Protein AF-A0AA37WIA2-F1 (afdb_monomer)

Sequence (383 aa):
MFRTVALQTIGFAIYSQKQNFVLNANTVNSHMIKNIFSPLAVIIVVFILIRVVVGGGGTDIVNDTKNEVVIDNANMRLDSKISDTSYAANSAIGNNINTQSESRENQDVSVEKTEYEIGWCFPDEDLGQSDHDFMKQLVADWSEYTGRAYAKSTAVIFEDNYHFENNEFVSPYQELSEEELESRAKGDDKWAKIAFIQLGSFFQIDSMRHVANELLVSGASYHALNFLIRDKLVSAKAAYRKTKDVKLSREHLIDAVAYLFIALEDYNDLALVTYVANVSSDELLSEQLNPQWLLQGFDDEISQRYKELTDNIARKRENNGIDV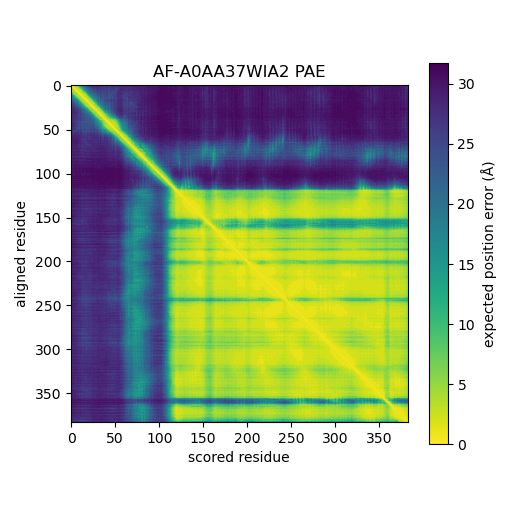ERAPPEVKQLFSRVLASFYRSDRNVIEQLNDFKTISSADLSVSPCTERHIERLVKIENQ

Nearest PDB structures (foldseek):
  6r1j-assembly1_J-2  TM=1.495E-01  e=3.135E+00  Aeromonas hydrophila J-1
  6h2e-assembly1_P-2  TM=1.462E-01  e=4.407E+00  Aeromonas hydrophila subsp. hydrophila AL09-71

Solvent-accessible surface area (backbone atoms only — not comparable to full-atom values): 23464 Å² total; per-residue (Å²): 132,89,78,92,86,87,86,82,90,87,81,84,91,90,79,90,88,88,82,90,85,88,85,90,84,84,89,90,86,86,90,85,89,81,91,79,93,65,90,71,64,66,63,59,58,58,64,64,62,76,75,67,92,82,82,90,80,93,73,83,83,86,82,86,80,86,68,66,76,60,52,65,55,50,56,53,49,53,50,48,66,62,45,59,74,66,48,74,73,60,75,78,80,79,90,87,83,84,89,80,92,74,91,79,77,94,70,88,74,77,76,74,83,68,84,70,81,83,85,57,67,43,58,93,78,62,44,57,71,69,60,36,54,51,49,53,51,53,51,51,53,50,28,59,58,25,43,52,53,36,72,70,51,87,93,49,62,86,54,77,61,88,90,26,55,56,23,80,69,27,51,81,53,72,81,48,52,71,69,56,31,49,60,42,26,73,49,93,40,66,45,37,32,54,36,32,67,72,70,55,57,79,90,44,50,70,59,41,52,51,42,28,52,50,28,45,49,67,42,31,30,43,59,22,38,29,49,52,27,50,54,20,50,50,47,16,52,51,38,30,72,75,68,68,38,63,66,64,17,44,55,26,45,38,51,21,51,22,42,40,55,60,30,38,66,56,46,37,57,61,25,52,49,50,52,51,53,47,40,70,68,35,68,59,33,50,65,82,54,24,58,74,69,70,49,61,90,39,45,67,58,32,35,50,49,32,49,57,50,50,56,49,39,52,51,54,16,62,78,68,73,55,81,67,87,75,63,57,76,66,51,52,47,61,36,24,50,59,51,19,52,38,58,72,77,42,39,71,61,56,52,47,60,59,67,43,83,62,55,90,77,52,72,73,66,86,43,78,50,18,48,55,40,37,55,50,55,55,55,61,74,76,105

pLDDT: mean 73.7, std 27.8, range [24.92, 98.62]

Structure (mmCIF, N/CA/C/O backbone):
data_AF-A0AA37WIA2-F1
#
_entry.id   AF-A0AA37WIA2-F1
#
loop_
_atom_site.group_PDB
_atom_site.id
_atom_site.type_symbol
_atom_site.label_atom_id
_atom_site.label_alt_id
_atom_site.label_comp_id
_atom_site.label_asym_id
_atom_site.label_entity_id
_atom_site.label_seq_id
_atom_site.pdbx_PDB_ins_code
_atom_site.Cartn_x
_atom_site.Cartn_y
_atom_site.Cartn_z
_atom_site.occupancy
_atom_site.B_iso_or_equiv
_atom_site.auth_seq_id
_atom_site.auth_comp_id
_atom_site.auth_asym_id
_atom_site.auth_atom_id
_atom_site.pdbx_PDB_model_num
ATOM 1 N N . MET A 1 1 ? -34.033 55.348 -29.319 1.00 33.84 1 MET A N 1
ATOM 2 C CA . MET A 1 1 ? -34.739 54.101 -29.693 1.00 33.84 1 MET A CA 1
ATOM 3 C C . MET A 1 1 ? -34.581 53.141 -28.517 1.00 33.84 1 MET A C 1
ATOM 5 O O . MET A 1 1 ? -33.471 52.691 -28.308 1.00 33.84 1 MET A O 1
ATOM 9 N N . PHE A 1 2 ? -35.485 53.133 -27.523 1.00 27.56 2 PHE A N 1
ATOM 10 C CA . PHE A 1 2 ? -36.701 52.282 -27.428 1.00 27.56 2 PHE A CA 1
ATOM 11 C C . PHE A 1 2 ? -36.367 50.794 -27.660 1.00 27.56 2 PHE A C 1
ATOM 13 O O . PHE A 1 2 ? -35.880 50.495 -28.739 1.00 27.56 2 PHE A O 1
ATOM 20 N N . ARG A 1 3 ? -36.589 49.804 -26.780 1.00 27.66 3 ARG A N 1
ATOM 21 C CA . ARG A 1 3 ? -37.344 49.572 -25.516 1.00 27.66 3 ARG A CA 1
ATOM 22 C C . ARG A 1 3 ? -36.577 48.457 -24.753 1.00 27.66 3 ARG A C 1
ATOM 24 O O . ARG A 1 3 ? -35.988 47.616 -25.414 1.00 27.66 3 ARG A O 1
ATOM 31 N N . THR A 1 4 ? -36.382 48.432 -23.432 1.00 31.48 4 THR A N 1
ATOM 32 C CA . THR A 1 4 ? -37.324 48.123 -22.327 1.00 31.48 4 THR A CA 1
ATOM 33 C C . THR A 1 4 ? -38.151 46.841 -22.516 1.00 31.48 4 THR A C 1
ATOM 35 O O . THR A 1 4 ? -39.135 46.893 -23.239 1.00 31.48 4 THR A O 1
ATOM 38 N N . VAL A 1 5 ? -37.824 45.758 -21.793 1.00 31.89 5 VAL A N 1
ATOM 39 C CA . VAL A 1 5 ? -38.744 44.998 -20.911 1.00 31.89 5 VAL A CA 1
ATOM 40 C C . VAL A 1 5 ? -37.905 44.333 -19.810 1.00 31.89 5 VAL A C 1
ATOM 42 O O . VAL A 1 5 ? -36.909 43.671 -20.081 1.00 31.89 5 VAL A O 1
ATOM 45 N N . ALA A 1 6 ? -38.329 44.562 -18.570 1.00 30.61 6 ALA A N 1
ATOM 46 C CA . ALA A 1 6 ? -37.881 43.944 -17.330 1.00 30.61 6 ALA A CA 1
ATOM 47 C C . ALA A 1 6 ? -38.904 42.890 -16.875 1.00 30.61 6 ALA A C 1
ATOM 49 O O . ALA A 1 6 ? -40.058 43.012 -17.262 1.00 30.61 6 ALA A O 1
ATOM 50 N N . LEU A 1 7 ? -38.507 41.946 -16.013 1.00 26.39 7 LEU A N 1
ATOM 51 C CA . LEU A 1 7 ? -39.259 41.417 -14.849 1.00 26.39 7 LEU A CA 1
ATOM 52 C C . LEU A 1 7 ? -38.360 40.341 -14.188 1.00 26.39 7 LEU A C 1
ATOM 54 O O . LEU A 1 7 ? -38.007 39.369 -14.843 1.00 26.39 7 LEU A O 1
ATOM 58 N N . GLN A 1 8 ? -37.705 40.629 -13.051 1.00 27.69 8 GLN A N 1
ATOM 59 C CA . GLN A 1 8 ? -38.173 40.575 -11.640 1.00 27.69 8 GLN A CA 1
ATOM 60 C C . GLN A 1 8 ? -37.866 39.206 -10.983 1.00 27.69 8 GLN A C 1
ATOM 62 O O . GLN A 1 8 ? -38.393 38.194 -11.420 1.00 27.69 8 GLN A O 1
ATOM 67 N N . THR A 1 9 ? -36.852 39.132 -10.093 1.00 29.50 9 THR A N 1
ATOM 68 C CA . THR A 1 9 ? -36.909 39.125 -8.591 1.00 29.50 9 THR A CA 1
ATOM 69 C C . THR A 1 9 ? -37.616 37.893 -8.011 1.00 29.50 9 THR A C 1
ATOM 71 O O . THR A 1 9 ? -38.679 37.534 -8.489 1.00 29.50 9 THR A O 1
ATOM 74 N N . ILE A 1 10 ? -37.112 37.181 -6.996 1.00 30.20 10 ILE A N 1
ATOM 75 C CA . ILE A 1 10 ? -36.809 37.519 -5.580 1.00 30.20 10 ILE A CA 1
ATOM 76 C C . ILE A 1 10 ? -35.939 36.336 -5.053 1.00 30.20 10 ILE A C 1
ATOM 78 O O . ILE A 1 10 ? -36.151 35.222 -5.513 1.00 30.20 10 ILE A O 1
ATOM 82 N N . GLY A 1 11 ? -34.979 36.393 -4.122 1.00 27.75 11 GLY A N 1
ATOM 83 C CA . GLY A 1 11 ? -34.510 37.409 -3.179 1.00 27.75 11 GLY A CA 1
ATOM 84 C C . GLY A 1 11 ? -34.054 36.749 -1.854 1.00 27.75 11 GLY A C 1
ATOM 85 O O . GLY A 1 11 ? -34.770 35.905 -1.334 1.00 27.75 11 GLY A O 1
ATOM 86 N N . PHE A 1 12 ? -32.899 37.211 -1.341 1.00 27.19 12 PHE A N 1
ATOM 87 C CA . PHE A 1 12 ? -32.399 37.242 0.058 1.00 27.19 12 PHE A CA 1
ATOM 88 C C . PHE A 1 12 ? -32.175 35.913 0.824 1.00 27.19 12 PHE A C 1
ATOM 90 O O . PHE A 1 12 ? -33.093 35.131 1.009 1.00 27.19 12 PHE A O 1
ATOM 97 N N . ALA A 1 13 ? -30.956 35.530 1.238 1.00 28.28 13 ALA A N 1
ATOM 98 C CA . ALA A 1 13 ? -29.982 36.151 2.164 1.00 28.28 13 ALA A CA 1
ATOM 99 C C . ALA A 1 13 ? -30.453 36.216 3.630 1.00 28.28 13 ALA A C 1
ATOM 101 O O . ALA A 1 13 ? -31.467 36.844 3.898 1.00 28.28 13 ALA A O 1
ATOM 102 N N . ILE A 1 14 ? -29.661 35.649 4.556 1.00 28.17 14 ILE A N 1
ATOM 103 C CA . ILE A 1 14 ? -29.355 36.189 5.897 1.00 28.17 14 ILE A CA 1
ATOM 104 C C . ILE A 1 14 ? -28.049 35.553 6.406 1.00 28.17 14 ILE A C 1
ATOM 106 O O . ILE A 1 14 ? -27.769 34.373 6.215 1.00 28.17 14 ILE A O 1
ATOM 110 N N . TYR A 1 15 ? -27.261 36.416 7.032 1.00 27.20 15 TYR A N 1
ATOM 111 C CA . TYR A 1 15 ? -25.890 36.306 7.503 1.00 27.20 15 TYR A CA 1
ATOM 112 C C . TYR A 1 15 ? -25.894 36.294 9.047 1.00 27.20 15 TYR A C 1
ATOM 114 O O . TYR A 1 15 ? -26.707 36.995 9.638 1.00 27.20 15 TYR A O 1
ATOM 122 N N . SER A 1 16 ? -24.952 35.561 9.658 1.00 28.44 16 SER A N 1
ATOM 123 C CA . SER A 1 16 ? -24.288 35.803 10.962 1.00 28.44 16 SER A CA 1
ATOM 124 C C . SER A 1 16 ? -25.103 36.085 12.244 1.00 28.44 16 SER A C 1
ATOM 126 O O . SER A 1 16 ? -25.750 37.116 12.369 1.00 28.44 16 SER A O 1
ATOM 128 N N . GLN A 1 17 ? -24.908 35.250 13.276 1.00 27.14 17 GLN A N 1
ATOM 129 C CA . GLN A 1 17 ? -24.246 35.621 14.550 1.00 27.14 17 GLN A CA 1
ATOM 130 C C . GLN A 1 17 ? -24.434 34.518 15.609 1.00 27.14 17 GLN A C 1
ATOM 132 O O . GLN A 1 17 ? -25.553 34.106 15.905 1.00 27.14 17 GLN A O 1
ATOM 137 N N . LYS A 1 18 ? -23.342 34.101 16.261 1.00 27.50 18 LYS A N 1
ATOM 138 C CA . LYS A 1 18 ? -23.370 33.436 17.573 1.00 27.50 18 LYS A CA 1
ATOM 139 C C . LYS A 1 18 ? -22.536 34.273 18.540 1.00 27.50 18 LYS A C 1
ATOM 141 O O . LYS A 1 18 ? -21.329 34.398 18.362 1.00 27.50 18 LYS A O 1
ATOM 146 N N . GLN A 1 19 ? -23.187 34.830 19.557 1.00 29.11 19 GLN A N 1
ATOM 147 C CA . GLN A 1 19 ? -22.543 35.302 20.780 1.00 29.11 19 GLN A CA 1
ATOM 148 C C . GLN A 1 19 ? -23.146 34.596 21.997 1.00 29.11 19 GLN A C 1
ATOM 150 O O . GLN A 1 19 ? -24.313 34.211 22.010 1.00 29.11 19 GLN A O 1
ATOM 155 N N . ASN A 1 20 ? -22.276 34.429 22.989 1.00 29.31 20 ASN A N 1
ATOM 156 C CA . ASN A 1 20 ? -22.469 33.822 24.298 1.00 29.31 20 ASN A CA 1
ATOM 157 C C . ASN A 1 20 ? -23.600 34.455 25.119 1.00 29.31 20 ASN A C 1
ATOM 159 O O . ASN A 1 20 ? -23.735 35.675 25.133 1.00 29.31 20 ASN A O 1
ATOM 163 N N . PHE A 1 21 ? -24.273 33.646 25.943 1.00 24.92 21 PHE A N 1
ATOM 164 C CA . PHE A 1 21 ? -24.781 34.111 27.235 1.00 24.92 21 PHE A CA 1
ATOM 165 C C . PHE A 1 21 ? -24.783 32.978 28.272 1.00 24.92 21 PHE A C 1
ATOM 167 O O . PHE A 1 21 ? -25.318 31.895 28.048 1.00 24.92 21 PHE A O 1
ATOM 174 N N . VAL A 1 22 ? -24.156 33.270 29.409 1.00 30.47 22 VAL A N 1
ATOM 175 C CA . VAL A 1 22 ? -24.209 32.550 30.686 1.00 30.47 22 VAL A CA 1
ATOM 176 C C . VAL A 1 22 ? -25.325 33.187 31.516 1.00 30.47 22 VAL A C 1
ATOM 178 O O . VAL A 1 22 ? -25.368 34.412 31.558 1.00 30.47 22 VAL A O 1
ATOM 181 N N . LEU A 1 23 ? -26.168 32.403 32.206 1.00 28.75 23 LEU A N 1
ATOM 182 C CA . LEU A 1 23 ? -26.619 32.679 33.586 1.00 28.75 23 LEU A CA 1
ATOM 183 C C . LEU A 1 23 ? -27.494 31.552 34.178 1.00 28.75 23 LEU A C 1
ATOM 185 O O . LEU A 1 23 ? -28.374 30.993 33.533 1.00 28.75 23 LEU A O 1
ATOM 189 N N . ASN A 1 24 ? -27.205 31.282 35.452 1.00 26.69 24 ASN A N 1
ATOM 190 C CA . ASN A 1 24 ? -27.909 30.464 36.444 1.00 26.69 24 ASN A CA 1
ATOM 191 C C . ASN A 1 24 ? -29.309 31.006 36.804 1.00 26.69 24 ASN A C 1
ATOM 193 O O . ASN A 1 24 ? -29.462 32.223 36.874 1.00 26.69 24 ASN A O 1
ATOM 197 N N . ALA A 1 25 ? -30.245 30.119 37.195 1.00 29.11 25 ALA A N 1
ATOM 198 C CA . ALA A 1 25 ? -30.914 30.090 38.520 1.00 29.11 25 ALA A CA 1
ATOM 199 C C . ALA A 1 25 ? -32.264 29.318 38.534 1.00 29.11 25 ALA A C 1
ATOM 201 O O . ALA A 1 25 ? -33.236 29.716 37.905 1.00 29.11 25 ALA A O 1
ATOM 202 N N . ASN A 1 26 ? -32.293 28.230 39.315 1.00 28.42 26 ASN A N 1
ATOM 203 C CA . ASN A 1 26 ? -33.261 27.831 40.356 1.00 28.42 26 ASN A CA 1
ATOM 204 C C . ASN A 1 26 ? -34.792 28.090 40.249 1.00 28.42 26 ASN A C 1
ATOM 206 O O . ASN A 1 26 ? -35.253 29.221 40.299 1.00 28.42 26 ASN A O 1
ATOM 210 N N . THR A 1 27 ? -35.533 26.967 40.365 1.00 32.16 27 THR A N 1
ATOM 211 C CA . THR A 1 27 ? -36.807 26.689 41.094 1.00 32.16 27 THR A CA 1
ATOM 212 C C . THR A 1 27 ? -38.026 27.614 40.961 1.00 32.16 27 THR A C 1
ATOM 214 O O . THR A 1 27 ? -37.960 28.770 41.345 1.00 32.16 27 THR A O 1
ATOM 217 N N . VAL A 1 28 ? -39.198 27.023 40.663 1.00 30.94 28 VAL A N 1
ATOM 218 C CA . VAL A 1 28 ? -40.399 26.977 41.539 1.00 30.94 28 VAL A CA 1
ATOM 219 C C . VAL A 1 28 ? -41.401 25.937 41.002 1.00 30.94 28 VAL A C 1
ATOM 221 O O . VAL A 1 28 ? -41.498 25.676 39.808 1.00 30.94 28 VAL A O 1
ATOM 224 N N . ASN A 1 29 ? -42.096 25.312 41.949 1.00 30.03 29 ASN A N 1
ATOM 225 C CA . ASN A 1 29 ? -42.991 24.169 41.846 1.00 30.03 29 ASN A CA 1
ATOM 226 C C . ASN A 1 29 ? -44.480 24.594 41.759 1.00 30.03 29 ASN A C 1
ATOM 228 O O . ASN A 1 29 ? -44.844 25.695 42.167 1.00 30.03 29 ASN A O 1
ATOM 232 N N . SER A 1 30 ? -45.328 23.620 41.414 1.00 30.16 30 SER A N 1
ATOM 233 C CA . SER A 1 30 ? -46.753 23.460 41.785 1.00 30.16 30 SER A CA 1
ATOM 234 C C . SER A 1 30 ? -47.869 23.704 40.740 1.00 30.16 30 SER A C 1
ATOM 236 O O . SER A 1 30 ? -48.180 24.812 40.326 1.00 30.16 30 SER A O 1
ATOM 238 N N . HIS A 1 31 ? -48.497 22.568 40.407 1.00 28.75 31 HIS A N 1
ATOM 239 C CA . HIS A 1 31 ? -49.930 22.240 40.429 1.00 28.75 31 HIS A CA 1
ATOM 240 C C . HIS A 1 31 ? -50.989 22.957 39.555 1.00 28.75 31 HIS A C 1
ATOM 242 O O . HIS A 1 31 ? -51.386 24.088 39.792 1.00 28.75 31 HIS A O 1
ATOM 248 N N . MET A 1 32 ? -51.629 22.085 38.752 1.00 30.34 32 MET A N 1
ATOM 249 C CA . MET A 1 32 ? -53.080 21.841 38.595 1.00 30.34 32 MET A CA 1
ATOM 250 C C . MET A 1 32 ? -53.832 22.338 37.335 1.00 30.34 32 MET A C 1
ATOM 252 O O . MET A 1 32 ? -54.164 23.506 37.197 1.00 30.34 32 MET A O 1
ATOM 256 N N . ILE A 1 33 ? -54.302 21.322 36.579 1.00 32.44 33 ILE A N 1
ATOM 257 C CA . ILE A 1 33 ? -55.667 21.142 36.026 1.00 32.44 33 ILE A CA 1
ATOM 258 C C . ILE A 1 33 ? -56.003 21.895 34.715 1.00 32.44 33 ILE A C 1
ATOM 260 O O . ILE A 1 33 ? -56.276 23.086 34.742 1.00 32.44 33 ILE A O 1
ATOM 264 N N . LYS A 1 34 ? -56.175 21.184 33.580 1.00 29.72 34 LYS A N 1
ATOM 265 C CA . LYS A 1 34 ? -57.455 20.579 33.107 1.00 29.72 34 LYS A CA 1
ATOM 266 C C . LYS A 1 34 ? -57.349 20.018 31.671 1.00 29.72 34 LYS A C 1
ATOM 268 O O . LYS A 1 34 ? -56.893 20.692 30.760 1.00 29.72 34 LYS A O 1
ATOM 273 N N . ASN A 1 35 ? -57.845 18.790 31.519 1.00 31.30 35 ASN A N 1
ATOM 274 C CA . ASN A 1 35 ? -58.390 18.109 30.337 1.00 31.30 35 ASN A CA 1
ATOM 275 C C . ASN A 1 35 ? -58.474 18.868 28.998 1.00 31.30 35 ASN A C 1
ATOM 277 O O . ASN A 1 35 ? -59.342 19.723 28.839 1.00 31.30 35 ASN A O 1
ATOM 281 N N . ILE A 1 36 ? -57.760 18.360 27.987 1.00 35.81 36 ILE A N 1
ATOM 282 C CA . ILE A 1 36 ? -58.266 18.250 26.609 1.00 35.81 36 ILE A CA 1
ATOM 283 C C . ILE A 1 36 ? -57.902 16.850 26.094 1.00 35.81 36 ILE A C 1
ATOM 285 O O . ILE A 1 36 ? -56.735 16.525 25.893 1.00 35.81 36 ILE A O 1
ATOM 289 N N . PHE A 1 37 ? -58.922 16.008 25.924 1.00 35.22 37 PHE A N 1
ATOM 290 C CA . PHE A 1 37 ? -58.836 14.735 25.210 1.00 35.22 37 PHE A CA 1
ATOM 291 C C . PHE A 1 37 ? -58.595 15.019 23.719 1.00 35.22 37 PHE A C 1
ATOM 293 O O . PHE A 1 37 ? -59.394 15.712 23.093 1.00 35.22 37 PHE A O 1
ATOM 300 N N . SER A 1 38 ? -57.521 14.468 23.148 1.00 36.00 38 SER A N 1
ATOM 301 C CA . SER A 1 38 ? -57.275 14.431 21.700 1.00 36.00 38 SER A CA 1
ATOM 302 C C . SER A 1 38 ? -57.163 12.967 21.241 1.00 36.00 38 SER A C 1
ATOM 304 O O . SER A 1 38 ? -56.451 12.191 21.884 1.00 36.00 38 SER A O 1
ATOM 306 N N . PRO A 1 39 ? -57.835 12.558 20.149 1.00 36.56 39 PRO A N 1
ATOM 307 C CA . PRO A 1 39 ? -57.924 11.164 19.695 1.00 36.56 39 PRO A CA 1
ATOM 308 C C . PRO A 1 39 ? -56.637 10.603 19.050 1.00 36.56 39 PRO A C 1
ATOM 310 O O . PRO A 1 39 ? -56.672 9.546 18.428 1.00 36.56 39 PRO A O 1
ATOM 313 N N . LEU A 1 40 ? -55.482 11.254 19.217 1.00 34.41 40 LEU A N 1
ATOM 314 C CA . LEU A 1 40 ? -54.198 10.803 18.659 1.00 34.41 40 LEU A CA 1
ATOM 315 C C . LEU A 1 40 ? -53.433 9.789 19.532 1.00 34.41 40 LEU A C 1
ATOM 317 O O . LEU A 1 40 ? -52.491 9.164 19.054 1.00 34.41 40 LEU A O 1
ATOM 321 N N . ALA A 1 41 ? -53.852 9.555 20.780 1.00 36.75 41 ALA A N 1
ATOM 322 C CA . ALA A 1 41 ? -53.159 8.634 21.692 1.00 36.75 41 ALA A CA 1
ATOM 323 C C . ALA A 1 41 ? -53.536 7.144 21.517 1.00 36.75 41 ALA A C 1
ATOM 325 O O . ALA A 1 41 ? -52.870 6.275 22.075 1.00 36.75 41 ALA A O 1
ATOM 326 N N . VAL A 1 42 ? -54.563 6.821 20.720 1.00 39.03 42 VAL A N 1
ATOM 327 C CA . VAL A 1 42 ? -55.006 5.427 20.499 1.00 39.03 42 VAL A CA 1
ATOM 328 C C . VAL A 1 42 ? -54.227 4.738 19.366 1.00 39.03 42 VAL A C 1
ATOM 330 O O . VAL A 1 42 ? -54.141 3.516 19.333 1.00 39.03 42 VAL A O 1
ATOM 333 N N . ILE A 1 43 ? -53.557 5.494 18.489 1.00 41.78 43 ILE A N 1
ATOM 334 C CA . ILE A 1 43 ? -52.762 4.922 17.385 1.00 41.78 43 ILE A CA 1
ATOM 335 C C . ILE A 1 43 ? -51.350 4.512 17.853 1.00 41.78 43 ILE A C 1
ATOM 337 O O . ILE A 1 43 ? -50.779 3.555 17.338 1.00 41.78 43 ILE A O 1
ATOM 341 N N . ILE A 1 44 ? -50.810 5.153 18.895 1.00 39.00 44 ILE A N 1
ATOM 342 C CA . ILE A 1 44 ? -49.444 4.883 19.382 1.00 39.00 44 ILE A CA 1
ATOM 343 C C . ILE A 1 44 ? -49.387 3.635 20.285 1.00 39.00 44 ILE A C 1
ATOM 345 O O . ILE A 1 44 ? -48.397 2.908 20.270 1.00 39.00 44 ILE A O 1
ATOM 349 N N . VAL A 1 45 ? -50.467 3.300 21.002 1.00 35.75 45 VAL A N 1
ATOM 350 C CA . VAL A 1 45 ? -50.503 2.103 21.869 1.00 35.75 45 VAL A CA 1
ATOM 351 C C . VAL A 1 45 ? -50.742 0.809 21.073 1.00 35.75 45 VAL A C 1
ATOM 353 O O . VAL A 1 45 ? -50.262 -0.249 21.469 1.00 35.75 45 VAL A O 1
ATOM 356 N N . VAL A 1 46 ? -51.379 0.882 19.897 1.00 37.22 46 VAL A N 1
ATOM 357 C CA . VAL A 1 46 ? -51.561 -0.288 19.014 1.00 37.22 46 VAL A CA 1
ATOM 358 C C . VAL A 1 46 ? -50.276 -0.635 18.246 1.00 37.22 46 VAL A C 1
ATOM 360 O O . VAL A 1 46 ? -50.004 -1.811 18.022 1.00 37.22 46 VAL A O 1
ATOM 363 N N . PHE A 1 47 ? -49.415 0.342 17.934 1.00 34.22 47 PHE A N 1
ATOM 364 C CA . PHE A 1 47 ? -48.112 0.065 17.308 1.00 34.22 47 PHE A CA 1
ATOM 365 C C . PHE A 1 47 ? -47.046 -0.459 18.284 1.00 34.22 47 PHE A C 1
ATOM 367 O O . PHE A 1 47 ? -46.134 -1.170 17.864 1.00 34.22 47 PHE A O 1
ATOM 374 N N . ILE A 1 48 ? -47.172 -0.174 19.584 1.00 36.81 48 ILE A N 1
ATOM 375 C CA . ILE A 1 48 ? -46.231 -0.662 20.608 1.00 36.81 48 ILE A CA 1
ATOM 376 C C . ILE A 1 48 ? -46.591 -2.084 21.091 1.00 36.81 48 ILE A C 1
ATOM 378 O O . ILE A 1 48 ? -45.715 -2.813 21.550 1.00 36.81 48 ILE A O 1
ATOM 382 N N . LEU A 1 49 ? -47.834 -2.543 20.901 1.00 31.95 49 LEU A N 1
ATOM 383 C CA . LEU A 1 49 ? -48.272 -3.891 21.303 1.00 31.95 49 LEU A CA 1
ATOM 384 C C . LEU A 1 49 ? -48.190 -4.968 20.201 1.00 31.95 49 LEU A C 1
ATOM 386 O O . LEU A 1 49 ? -48.423 -6.134 20.498 1.00 31.95 49 LEU A O 1
ATOM 390 N N . ILE A 1 50 ? -47.778 -4.632 18.969 1.00 36.88 50 ILE A N 1
ATOM 391 C CA . ILE A 1 50 ? -47.524 -5.607 17.874 1.00 36.88 50 ILE A CA 1
ATOM 392 C C . ILE A 1 50 ? -46.020 -5.968 17.752 1.00 36.88 50 ILE A C 1
ATOM 394 O O . ILE A 1 50 ? -45.580 -6.614 16.807 1.00 36.88 50 ILE A O 1
ATOM 398 N N . ARG A 1 51 ? -45.184 -5.589 18.730 1.00 34.66 51 ARG A N 1
ATOM 399 C CA . ARG A 1 51 ? -43.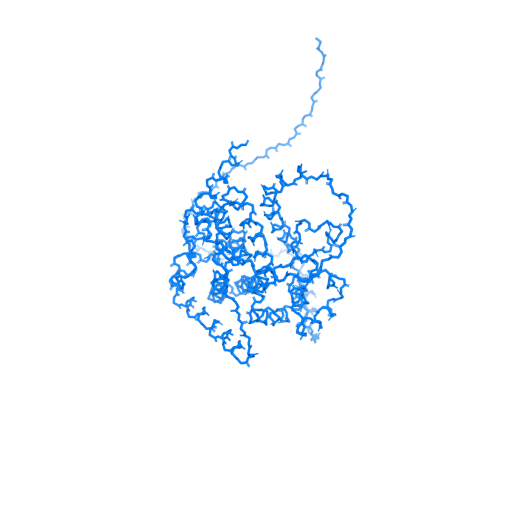735 -5.899 18.753 1.00 34.66 51 ARG A CA 1
ATOM 400 C C . ARG A 1 51 ? -43.305 -6.863 19.860 1.00 34.66 51 ARG A C 1
ATOM 402 O O . ARG A 1 51 ? -42.110 -7.055 20.060 1.00 34.66 51 ARG A O 1
ATOM 409 N N . VAL A 1 52 ? -44.242 -7.508 20.552 1.00 41.94 52 VAL A N 1
ATOM 410 C CA . VAL A 1 52 ? -43.917 -8.552 21.530 1.00 41.94 52 VAL A CA 1
ATOM 411 C C . VAL A 1 52 ? -44.719 -9.800 21.181 1.00 41.94 52 VAL A C 1
ATOM 413 O O . VAL A 1 52 ? -45.939 -9.740 21.095 1.00 41.94 52 VAL A O 1
ATOM 416 N N . VAL A 1 53 ? -44.001 -10.918 21.024 1.00 33.47 53 VAL A N 1
ATOM 417 C CA . VAL A 1 53 ? -44.475 -12.289 20.746 1.00 33.47 53 VAL A CA 1
ATOM 418 C C . VAL A 1 53 ? -44.606 -12.641 19.249 1.00 33.47 53 VAL A C 1
ATOM 420 O O . VAL A 1 53 ? -45.688 -12.593 18.685 1.00 33.47 53 VAL A O 1
ATOM 423 N N . VAL A 1 54 ? -43.489 -12.979 18.585 1.00 33.12 54 VAL A N 1
ATOM 424 C CA . VAL A 1 54 ? -43.066 -14.355 18.204 1.00 33.12 54 VAL A CA 1
ATOM 425 C C . VAL A 1 54 ? -41.758 -14.278 17.381 1.00 33.12 54 VAL A C 1
ATOM 427 O O . VAL A 1 54 ? -41.747 -13.761 16.275 1.00 33.12 54 VAL A O 1
ATOM 430 N N . GLY A 1 55 ? -40.670 -14.822 17.944 1.00 27.41 55 GLY A N 1
ATOM 431 C CA . GLY A 1 55 ? -39.663 -15.658 17.263 1.00 27.41 55 GLY A CA 1
ATOM 432 C C . GLY A 1 55 ? -38.818 -15.119 16.096 1.00 27.41 55 GLY A C 1
ATOM 433 O O . GLY A 1 55 ? -39.243 -15.180 14.955 1.00 27.41 55 GLY A O 1
ATOM 434 N N . GLY A 1 56 ? -37.550 -14.801 16.396 1.00 31.00 56 GLY A N 1
ATOM 435 C CA . GLY A 1 56 ? -36.368 -15.356 15.708 1.00 31.00 56 GLY A CA 1
ATOM 436 C C . GLY A 1 56 ? -36.096 -14.974 14.247 1.00 31.00 56 GLY A C 1
ATOM 437 O O . GLY A 1 56 ? -36.696 -15.523 13.334 1.00 31.00 56 GLY A O 1
ATOM 438 N N . GLY A 1 57 ? -35.065 -14.151 14.034 1.00 26.95 57 GLY A N 1
ATOM 439 C CA . GLY A 1 57 ? -34.444 -13.939 12.723 1.00 26.95 57 GLY A CA 1
ATOM 440 C C . GLY A 1 57 ? -33.928 -12.515 12.580 1.00 26.95 57 GLY A C 1
ATOM 441 O O . GLY A 1 57 ? -34.678 -11.620 12.210 1.00 26.95 57 GLY A O 1
ATOM 442 N N . GLY A 1 58 ? -32.661 -12.296 12.936 1.00 31.17 58 GLY A N 1
ATOM 443 C CA . GLY A 1 58 ? -31.997 -11.012 12.748 1.00 31.17 58 GLY A CA 1
ATOM 444 C C . GLY A 1 58 ? -31.806 -10.723 11.263 1.00 31.17 58 GLY A C 1
ATOM 445 O O . GLY A 1 58 ? -31.096 -11.448 10.575 1.00 31.17 58 GLY A O 1
ATOM 446 N N . THR A 1 59 ? -32.427 -9.650 10.790 1.00 29.28 59 THR A N 1
ATOM 447 C CA . THR A 1 59 ? -32.028 -8.960 9.566 1.00 29.28 59 THR A CA 1
ATOM 448 C C . THR A 1 59 ? -31.697 -7.535 9.968 1.00 29.28 59 THR A C 1
ATOM 450 O O . THR A 1 59 ? -32.600 -6.730 10.219 1.00 29.28 59 THR A O 1
ATOM 453 N N . ASP A 1 60 ? -30.403 -7.248 10.086 1.00 31.09 60 ASP A N 1
ATOM 454 C CA . ASP A 1 60 ? -29.928 -5.879 10.187 1.00 31.09 60 ASP A CA 1
ATOM 455 C C . ASP A 1 60 ? -30.238 -5.162 8.874 1.00 31.09 60 ASP A C 1
ATOM 457 O O . ASP A 1 60 ? -29.914 -5.612 7.774 1.00 31.09 60 ASP A O 1
ATOM 461 N N . ILE A 1 61 ? -30.941 -4.047 9.022 1.00 30.44 61 ILE A N 1
ATOM 462 C CA . ILE A 1 61 ? -31.291 -3.128 7.953 1.00 30.44 61 ILE A CA 1
ATOM 463 C C . ILE A 1 61 ? -29.997 -2.416 7.553 1.00 30.44 61 ILE A C 1
ATOM 465 O O . ILE A 1 61 ? -29.579 -1.454 8.194 1.00 30.44 61 ILE A O 1
ATOM 469 N N . VAL A 1 62 ? -29.356 -2.912 6.495 1.00 34.91 62 VAL A N 1
ATOM 470 C CA . VAL A 1 62 ? -28.319 -2.196 5.748 1.00 34.91 62 VAL A CA 1
ATOM 471 C C . VAL A 1 62 ? -29.012 -1.078 4.974 1.00 34.91 62 VAL A C 1
ATOM 473 O O . VAL A 1 62 ? -29.607 -1.306 3.928 1.00 34.91 62 VAL A O 1
ATOM 476 N N . ASN A 1 63 ? -28.960 0.132 5.518 1.00 29.58 63 ASN A N 1
ATOM 477 C CA . ASN A 1 63 ? -29.252 1.370 4.804 1.00 29.58 63 ASN A CA 1
ATOM 478 C C . ASN A 1 63 ? -28.161 2.376 5.179 1.00 29.58 63 ASN A C 1
ATOM 480 O O . ASN A 1 63 ? -28.325 3.096 6.155 1.00 29.58 63 ASN A O 1
ATOM 484 N N . ASP A 1 64 ? -27.024 2.330 4.480 1.00 35.75 64 ASP A N 1
ATOM 485 C CA . ASP A 1 64 ? -26.374 3.484 3.828 1.00 35.75 64 ASP A CA 1
ATOM 486 C C . ASP A 1 64 ? -24.945 3.118 3.388 1.00 35.75 64 ASP A C 1
ATOM 488 O O . ASP A 1 64 ? -23.996 3.192 4.166 1.00 35.75 64 ASP A O 1
ATOM 492 N N . THR A 1 65 ? -24.780 2.766 2.112 1.00 37.66 65 THR A N 1
ATOM 493 C CA . THR A 1 65 ? -23.485 2.822 1.411 1.00 37.66 65 THR A CA 1
ATOM 494 C C . THR A 1 65 ? -23.742 2.996 -0.084 1.00 37.66 65 THR A C 1
ATOM 496 O O . THR A 1 65 ? -23.550 2.102 -0.897 1.00 37.66 65 THR A O 1
ATOM 499 N N . LYS A 1 66 ? -24.234 4.178 -0.472 1.00 28.97 66 LYS A N 1
ATOM 500 C CA . LYS A 1 66 ? -24.208 4.627 -1.878 1.00 28.97 66 LYS A CA 1
ATOM 501 C C . LYS A 1 66 ? -23.024 5.545 -2.204 1.00 28.97 66 LYS A C 1
ATOM 503 O O . LYS A 1 66 ? -22.882 5.948 -3.351 1.00 28.97 66 LYS A O 1
ATOM 508 N N . ASN A 1 67 ? -22.146 5.823 -1.238 1.00 32.66 67 ASN A N 1
ATOM 509 C CA . ASN A 1 67 ? -21.003 6.724 -1.431 1.00 32.66 67 ASN A CA 1
ATOM 510 C C . ASN A 1 67 ? -19.690 6.030 -1.829 1.00 32.66 67 ASN A C 1
ATOM 512 O O . ASN A 1 67 ? -18.697 6.718 -2.037 1.00 32.66 67 ASN A O 1
ATOM 516 N N . GLU A 1 68 ? -19.657 4.703 -1.975 1.00 40.31 68 GLU A N 1
ATOM 517 C CA . GLU A 1 68 ? -18.392 3.990 -2.218 1.00 40.31 68 GLU A CA 1
ATOM 518 C C . GLU A 1 68 ? -17.960 3.957 -3.697 1.00 40.31 68 GLU A C 1
ATOM 520 O O . GLU A 1 68 ? -16.771 3.906 -3.980 1.00 40.31 68 GLU A O 1
ATOM 525 N N . VAL A 1 69 ? -18.890 4.148 -4.645 1.00 32.12 69 VAL A N 1
ATOM 526 C CA . VAL A 1 69 ? -18.592 4.219 -6.098 1.00 32.12 69 VAL A CA 1
ATOM 527 C C . VAL A 1 69 ? -17.895 5.535 -6.497 1.00 32.12 69 VAL A C 1
ATOM 529 O O . VAL A 1 69 ? -17.366 5.673 -7.597 1.00 32.12 69 VAL A O 1
ATOM 532 N N . VAL A 1 70 ? -17.866 6.536 -5.611 1.00 30.58 70 VAL A N 1
ATOM 533 C CA . VAL A 1 70 ? -17.281 7.855 -5.916 1.00 30.58 70 VAL A CA 1
ATOM 534 C C . VAL A 1 70 ? -15.758 7.878 -5.704 1.00 30.58 70 VAL A C 1
ATOM 536 O O . VAL A 1 70 ? -15.080 8.697 -6.320 1.00 30.58 70 VAL A O 1
ATOM 539 N N . ILE A 1 71 ? -15.206 6.971 -4.890 1.00 37.97 71 ILE A N 1
ATOM 540 C CA . ILE A 1 71 ? -13.791 7.012 -4.476 1.00 37.97 71 ILE A CA 1
ATOM 541 C C . ILE A 1 71 ? -12.873 6.311 -5.489 1.00 37.97 71 ILE A C 1
ATOM 543 O O . ILE A 1 71 ? -11.798 6.833 -5.779 1.00 37.97 71 ILE A O 1
ATOM 547 N N . ASP A 1 72 ? -13.316 5.227 -6.133 1.00 37.28 72 ASP A N 1
ATOM 548 C CA . ASP A 1 72 ? -12.527 4.578 -7.197 1.00 37.28 72 ASP A CA 1
ATOM 549 C C . ASP A 1 72 ? -12.318 5.525 -8.403 1.00 37.28 72 ASP A C 1
ATOM 551 O O . ASP A 1 72 ? -11.246 5.560 -9.006 1.00 37.28 72 ASP A O 1
ATOM 555 N N . ASN A 1 73 ? -13.283 6.418 -8.664 1.00 32.19 73 ASN A N 1
ATOM 556 C CA . ASN A 1 73 ? -13.158 7.502 -9.648 1.00 32.19 73 ASN A CA 1
ATOM 557 C C . ASN A 1 73 ? -12.213 8.640 -9.217 1.00 32.19 73 ASN A C 1
ATOM 559 O O . ASN A 1 73 ? -11.737 9.391 -10.071 1.00 32.19 73 ASN A O 1
ATOM 563 N N . ALA A 1 74 ? -11.958 8.819 -7.917 1.00 29.92 74 ALA A N 1
ATOM 564 C CA . ALA A 1 74 ? -11.029 9.834 -7.420 1.00 29.92 74 ALA A CA 1
ATOM 565 C C . ALA A 1 74 ? -9.568 9.392 -7.604 1.00 29.92 74 ALA A C 1
ATOM 567 O O . ALA A 1 74 ? -8.749 10.208 -8.027 1.00 29.92 74 ALA A O 1
ATOM 568 N N . ASN A 1 75 ? -9.280 8.102 -7.397 1.00 36.62 75 ASN A N 1
ATOM 569 C CA . ASN A 1 75 ? -7.966 7.508 -7.658 1.00 36.62 75 ASN A CA 1
ATOM 570 C C . ASN A 1 75 ? -7.648 7.501 -9.167 1.00 36.62 75 ASN A C 1
ATOM 572 O O . ASN A 1 75 ? -6.603 8.010 -9.561 1.00 36.62 75 ASN A O 1
ATOM 576 N N . MET A 1 76 ? -8.608 7.110 -10.025 1.00 33.19 76 MET A N 1
ATOM 577 C CA . MET A 1 76 ? -8.471 7.240 -11.491 1.00 33.19 76 MET A CA 1
ATOM 578 C C . MET A 1 76 ? -8.267 8.696 -11.949 1.00 33.19 76 MET A C 1
ATOM 580 O O . MET A 1 76 ? -7.528 8.957 -12.896 1.00 33.19 76 MET A O 1
ATOM 584 N N . ARG A 1 77 ? -8.903 9.679 -11.292 1.00 28.88 77 ARG A N 1
ATOM 585 C CA . ARG A 1 77 ? -8.728 11.101 -11.641 1.00 28.88 77 ARG A CA 1
ATOM 586 C C . ARG A 1 77 ? -7.367 11.659 -11.234 1.00 28.88 77 ARG A C 1
ATOM 588 O O . ARG A 1 77 ? -6.853 12.510 -11.965 1.00 28.88 77 ARG A O 1
ATOM 595 N N . LEU A 1 78 ? -6.800 11.220 -10.110 1.00 34.66 78 LEU A N 1
ATOM 596 C CA . LEU A 1 78 ? -5.449 11.614 -9.708 1.00 34.66 78 LEU A CA 1
ATOM 597 C C . LEU A 1 78 ? -4.422 11.040 -10.697 1.00 34.66 78 LEU A C 1
ATOM 599 O O . LEU A 1 78 ? -3.608 11.799 -11.219 1.00 34.66 78 LEU A O 1
ATOM 603 N N . ASP A 1 79 ? -4.569 9.766 -11.070 1.00 36.34 79 ASP A N 1
ATOM 604 C CA . ASP A 1 79 ? -3.717 9.107 -12.066 1.00 36.34 79 ASP A CA 1
ATOM 605 C C . ASP A 1 79 ? -3.880 9.704 -13.471 1.00 36.34 79 ASP A C 1
ATOM 607 O O . ASP A 1 79 ? -2.886 9.869 -14.171 1.00 36.34 79 ASP A O 1
ATOM 611 N N . SER A 1 80 ? -5.080 10.144 -13.879 1.00 31.14 80 SER A N 1
ATOM 612 C CA . SER A 1 80 ? -5.268 10.832 -15.173 1.00 31.14 80 SER A CA 1
ATOM 613 C C . SER A 1 80 ? -4.513 12.168 -15.249 1.00 31.14 80 SER A C 1
ATOM 615 O O . SER A 1 80 ? -3.807 12.424 -16.220 1.00 31.14 80 SER A O 1
ATOM 617 N N . LYS A 1 81 ? -4.541 12.985 -14.183 1.00 28.72 81 LYS A N 1
ATOM 618 C CA . LYS A 1 81 ? -3.799 14.260 -14.134 1.00 28.72 81 LYS A CA 1
ATOM 619 C C . LYS A 1 81 ? -2.283 14.058 -14.057 1.00 28.72 81 LYS A C 1
ATOM 621 O O . LYS A 1 81 ? -1.526 14.900 -14.542 1.00 28.72 81 LYS A O 1
ATOM 626 N N . ILE A 1 82 ? -1.843 12.960 -13.444 1.00 39.31 82 ILE A N 1
ATOM 627 C CA . ILE A 1 82 ? -0.435 12.553 -13.364 1.00 39.31 82 ILE A CA 1
ATOM 628 C C . ILE A 1 82 ? 0.020 11.935 -14.707 1.00 39.31 82 ILE A C 1
ATOM 630 O O . ILE A 1 82 ? 1.152 12.154 -15.134 1.00 39.31 82 ILE A O 1
ATOM 634 N N . SER A 1 83 ? -0.851 11.229 -15.426 1.00 33.53 83 SER A N 1
ATOM 635 C CA . SER A 1 83 ? -0.564 10.593 -16.719 1.00 33.53 83 SER A CA 1
ATOM 636 C C . SER A 1 83 ? -0.463 11.611 -17.866 1.00 33.53 83 SER A C 1
ATOM 638 O O . SER A 1 83 ? 0.519 11.602 -18.617 1.00 33.53 83 SER A O 1
ATOM 640 N N . ASP A 1 84 ? -1.385 12.577 -17.941 1.00 30.33 84 ASP A N 1
ATOM 641 C CA . ASP A 1 84 ? -1.495 13.538 -19.055 1.00 30.33 84 ASP A CA 1
ATOM 642 C C . ASP A 1 84 ? -0.247 14.419 -19.266 1.00 30.33 84 ASP A C 1
ATOM 644 O O . ASP A 1 84 ? -0.013 14.929 -20.362 1.00 30.33 84 ASP A O 1
ATOM 648 N N . THR A 1 85 ? 0.609 14.565 -18.249 1.00 36.19 85 THR A N 1
ATOM 649 C CA . THR A 1 85 ? 1.872 15.315 -18.359 1.00 36.19 85 THR A CA 1
ATOM 650 C C . THR A 1 85 ? 3.046 14.507 -18.921 1.00 36.19 85 THR A C 1
ATOM 652 O O . THR A 1 85 ? 4.014 15.127 -19.354 1.00 36.19 85 THR A O 1
ATOM 655 N N . SER A 1 86 ? 2.982 13.168 -18.962 1.00 33.59 86 SER A N 1
ATOM 656 C CA . SER A 1 86 ? 4.068 12.330 -19.516 1.00 33.59 86 SER A CA 1
ATOM 657 C C . SER A 1 86 ? 3.838 11.919 -20.976 1.00 33.59 86 SER A C 1
ATOM 659 O O . SER A 1 86 ? 4.781 11.788 -21.751 1.00 33.59 86 SER A O 1
ATOM 661 N N . TYR A 1 87 ? 2.581 11.804 -21.410 1.00 33.62 87 TYR A N 1
ATOM 662 C CA . TYR A 1 87 ? 2.258 11.255 -22.732 1.00 33.62 87 TYR A CA 1
ATOM 663 C C . TYR A 1 87 ? 1.964 12.302 -23.812 1.00 33.62 87 TYR A C 1
ATOM 665 O O . TYR A 1 87 ? 2.002 11.972 -24.999 1.00 33.62 87 TYR A O 1
ATOM 673 N N . ALA A 1 88 ? 1.772 13.577 -23.450 1.00 28.50 88 ALA A N 1
ATOM 674 C CA . ALA A 1 88 ? 1.684 14.666 -24.430 1.00 28.50 88 ALA A CA 1
ATOM 675 C C . ALA A 1 88 ? 2.971 14.813 -25.278 1.00 28.50 88 ALA A C 1
ATOM 677 O O . ALA A 1 88 ? 2.923 15.369 -26.374 1.00 28.50 88 ALA A O 1
ATOM 678 N N . ALA A 1 89 ? 4.101 14.257 -24.822 1.00 32.59 89 ALA A N 1
ATOM 679 C CA . ALA A 1 89 ? 5.346 14.170 -25.587 1.00 32.59 89 ALA A CA 1
ATOM 680 C C . ALA A 1 89 ? 5.412 12.956 -26.546 1.00 32.59 89 ALA A C 1
ATOM 682 O O . ALA A 1 89 ? 6.142 13.001 -27.534 1.00 32.59 89 ALA A O 1
ATOM 683 N N . ASN A 1 90 ? 4.614 11.902 -26.325 1.00 36.28 90 ASN A N 1
ATOM 684 C CA . ASN A 1 90 ? 4.707 10.629 -27.057 1.00 36.28 90 ASN A CA 1
ATOM 685 C C . ASN A 1 90 ? 3.739 10.500 -28.251 1.00 36.28 90 ASN A C 1
ATOM 687 O O . ASN A 1 90 ? 3.904 9.613 -29.085 1.00 36.28 90 ASN A O 1
ATOM 691 N N . SER A 1 91 ? 2.772 11.409 -28.413 1.00 27.98 91 SER A N 1
ATOM 692 C CA . SER A 1 91 ? 1.825 11.388 -29.547 1.00 27.98 91 SER A CA 1
ATOM 693 C C . SER A 1 91 ? 2.405 11.918 -30.875 1.00 27.98 91 SER A C 1
ATOM 695 O O . SER A 1 91 ? 1.717 11.875 -31.896 1.00 27.98 91 SER A O 1
ATOM 697 N N . ALA A 1 92 ? 3.639 12.434 -30.900 1.00 29.36 92 ALA A N 1
ATOM 698 C CA . ALA A 1 92 ? 4.220 13.063 -32.094 1.00 29.36 92 ALA A CA 1
ATOM 699 C C . ALA A 1 92 ? 5.120 12.140 -32.942 1.00 29.36 92 ALA A C 1
ATOM 701 O O . ALA A 1 92 ? 5.564 12.549 -34.014 1.00 29.36 92 ALA A O 1
ATOM 702 N N . ILE A 1 93 ? 5.378 10.899 -32.512 1.00 37.53 93 ILE A N 1
ATOM 703 C CA . ILE A 1 93 ? 6.288 9.971 -33.208 1.00 37.53 93 ILE A CA 1
ATOM 704 C C . ILE A 1 93 ? 5.533 8.690 -33.575 1.00 37.53 93 ILE A C 1
ATOM 706 O O . ILE A 1 93 ? 5.807 7.599 -33.091 1.00 37.53 93 ILE A O 1
ATOM 710 N N . GLY A 1 94 ? 4.539 8.826 -34.446 1.00 27.36 94 GLY A N 1
ATOM 711 C CA . GLY A 1 94 ? 3.830 7.695 -35.029 1.00 27.36 94 GLY A CA 1
ATOM 712 C C . GLY A 1 94 ? 3.625 7.929 -36.513 1.00 27.36 94 GLY A C 1
ATOM 713 O O . GLY A 1 94 ? 2.742 8.700 -36.874 1.00 27.36 94 GLY A O 1
ATOM 714 N N . ASN A 1 95 ? 4.483 7.325 -37.348 1.00 28.95 95 ASN A N 1
ATOM 715 C CA . ASN A 1 95 ? 4.145 6.682 -38.632 1.00 28.95 95 ASN A CA 1
ATOM 716 C C . ASN A 1 95 ? 5.387 6.499 -39.521 1.00 28.95 95 ASN A C 1
ATOM 718 O O . ASN A 1 95 ? 5.745 7.402 -40.273 1.00 28.95 95 ASN A O 1
ATOM 722 N N . ASN A 1 96 ? 6.004 5.313 -39.465 1.00 32.47 96 ASN A N 1
ATOM 723 C CA . ASN A 1 96 ? 6.401 4.503 -40.633 1.00 32.47 96 ASN A CA 1
ATOM 724 C C . ASN A 1 96 ? 7.392 3.420 -40.209 1.00 32.47 96 ASN A C 1
ATOM 726 O O . ASN A 1 96 ? 8.590 3.683 -40.196 1.00 32.47 96 ASN A O 1
ATOM 730 N N . ILE A 1 97 ? 6.932 2.189 -39.971 1.00 31.92 97 ILE A N 1
ATOM 731 C CA . ILE A 1 97 ? 7.788 1.016 -40.186 1.00 31.92 97 ILE A CA 1
ATOM 732 C C . ILE A 1 97 ? 6.950 -0.076 -40.849 1.00 31.92 97 ILE A C 1
ATOM 734 O O . ILE A 1 97 ? 6.044 -0.657 -40.256 1.00 31.92 97 ILE A O 1
ATOM 738 N N . ASN A 1 98 ? 7.264 -0.297 -42.124 1.00 29.03 98 ASN A N 1
ATOM 739 C CA . ASN A 1 98 ? 6.783 -1.405 -42.929 1.00 29.03 98 ASN A CA 1
ATOM 740 C C . ASN A 1 98 ? 7.400 -2.721 -42.452 1.00 29.03 98 ASN A C 1
ATOM 742 O O . ASN A 1 98 ? 8.561 -2.797 -42.056 1.00 29.03 98 ASN A O 1
ATOM 746 N N . THR A 1 99 ? 6.589 -3.758 -42.579 1.00 34.50 99 THR A N 1
ATOM 747 C CA . THR A 1 99 ? 6.859 -5.169 -42.339 1.00 34.50 99 THR A CA 1
ATOM 748 C C . THR A 1 99 ? 8.061 -5.678 -43.139 1.00 34.50 99 THR A C 1
ATOM 750 O O . THR A 1 99 ? 8.073 -5.563 -44.363 1.00 34.50 99 THR A O 1
ATOM 753 N N . GLN A 1 100 ? 9.000 -6.354 -42.475 1.00 29.62 100 GLN A N 1
ATOM 754 C CA . GLN A 1 100 ? 9.678 -7.514 -43.054 1.00 29.62 100 GLN A CA 1
ATOM 755 C C . GLN A 1 100 ? 10.191 -8.439 -41.949 1.00 29.62 100 GLN A C 1
ATOM 757 O O . GLN A 1 100 ? 11.036 -8.084 -41.132 1.00 29.62 100 GLN A O 1
ATOM 762 N N . SER A 1 101 ? 9.591 -9.622 -41.920 1.00 37.06 101 SER A N 1
ATOM 763 C CA . SER A 1 101 ? 9.933 -10.752 -41.075 1.00 37.06 101 SER A CA 1
ATOM 764 C C . SER A 1 101 ? 11.167 -11.442 -41.644 1.00 37.06 101 SER A C 1
ATOM 766 O O . SER A 1 101 ? 11.110 -11.923 -42.771 1.00 37.06 101 SER A O 1
ATOM 768 N N . GLU A 1 102 ? 12.237 -11.552 -40.863 1.00 30.62 102 GLU A N 1
ATOM 769 C CA . GLU A 1 102 ? 13.270 -12.564 -41.073 1.00 30.62 102 GLU A CA 1
ATOM 770 C C . GLU A 1 102 ? 13.900 -12.958 -39.728 1.00 30.62 102 GLU A C 1
ATOM 772 O O . GLU A 1 102 ? 14.092 -12.142 -38.827 1.00 30.62 102 GLU A O 1
ATOM 777 N N . SER A 1 103 ? 14.110 -14.264 -39.602 1.00 34.94 103 SER A N 1
ATOM 778 C CA . SER A 1 103 ? 14.563 -15.052 -38.455 1.00 34.94 103 SER A CA 1
ATOM 779 C C . SER A 1 103 ? 15.640 -14.403 -37.580 1.00 34.94 103 SER A C 1
ATOM 781 O O . SER A 1 103 ? 16.708 -14.054 -38.082 1.00 34.94 103 SER A O 1
ATOM 783 N N . ARG A 1 104 ? 15.421 -14.363 -36.256 1.00 32.12 104 ARG A N 1
ATOM 784 C CA . ARG A 1 104 ? 16.484 -14.109 -35.275 1.00 32.12 104 ARG A CA 1
ATOM 785 C C . ARG A 1 104 ? 16.698 -15.310 -34.367 1.00 32.12 104 ARG A C 1
ATOM 787 O O . ARG A 1 104 ? 15.867 -15.680 -33.546 1.00 32.12 104 ARG A O 1
ATOM 794 N N . GLU A 1 105 ? 17.843 -15.910 -34.629 1.00 28.38 105 GLU A N 1
ATOM 795 C CA . GLU A 1 105 ? 18.613 -16.822 -33.809 1.00 28.38 105 GLU A CA 1
ATOM 796 C C . GLU A 1 105 ? 18.868 -16.211 -32.420 1.00 28.38 105 GLU A C 1
ATOM 798 O O . GLU A 1 105 ? 19.095 -15.007 -32.297 1.00 28.38 105 GLU A O 1
ATOM 803 N N . ASN A 1 106 ? 18.794 -17.057 -31.389 1.00 37.50 106 ASN A N 1
ATOM 804 C CA . ASN A 1 106 ? 19.105 -16.751 -29.993 1.00 37.50 106 ASN A CA 1
ATOM 805 C C . ASN A 1 106 ? 20.434 -15.989 -29.874 1.00 37.50 106 ASN A C 1
ATOM 807 O O . ASN A 1 106 ? 21.507 -16.583 -29.994 1.00 37.50 106 ASN A O 1
ATOM 811 N N . GLN A 1 107 ? 20.360 -14.699 -29.564 1.00 29.62 107 GLN A N 1
ATOM 812 C CA . GLN A 1 107 ? 21.447 -13.982 -28.916 1.00 29.62 107 GLN A CA 1
ATOM 813 C C . GLN A 1 107 ? 20.970 -13.588 -27.527 1.00 29.62 107 GLN A C 1
ATOM 815 O O . GLN A 1 107 ? 20.155 -12.686 -27.359 1.00 29.62 107 GLN A O 1
ATOM 820 N N . ASP A 1 108 ? 21.489 -14.328 -26.553 1.00 37.94 108 ASP A N 1
ATOM 821 C CA . ASP A 1 108 ? 21.568 -13.949 -25.152 1.00 37.94 108 ASP A CA 1
ATOM 822 C C . ASP A 1 108 ? 22.400 -12.660 -25.076 1.00 37.94 108 ASP A C 1
ATOM 824 O O . ASP A 1 108 ? 23.634 -12.679 -25.064 1.00 37.94 108 ASP A O 1
ATOM 828 N N . VAL A 1 109 ? 21.720 -11.518 -25.193 1.00 33.56 109 VAL A N 1
ATOM 829 C CA . VAL A 1 109 ? 22.321 -10.207 -24.968 1.00 33.56 109 VAL A CA 1
ATOM 830 C C . VAL A 1 109 ? 22.346 -10.026 -23.461 1.00 33.56 109 VAL A C 1
ATOM 832 O O . VAL A 1 109 ? 21.402 -9.511 -22.867 1.00 33.56 109 VAL A O 1
ATOM 835 N N . SER A 1 110 ? 23.441 -10.457 -22.836 1.00 36.84 110 SER A N 1
ATOM 836 C CA . SER A 1 110 ? 23.795 -9.965 -21.513 1.00 36.84 110 SER A CA 1
ATOM 837 C C . SER A 1 110 ? 23.966 -8.451 -21.638 1.00 36.84 110 SER A C 1
ATOM 839 O O . SER A 1 110 ? 24.980 -7.984 -22.163 1.00 36.84 110 SER A O 1
ATOM 841 N N . VAL A 1 111 ? 22.949 -7.689 -21.236 1.00 43.12 111 VAL A N 1
ATOM 842 C CA . VAL A 1 111 ? 23.027 -6.231 -21.146 1.00 43.12 111 VAL A CA 1
ATOM 843 C C . VAL A 1 111 ? 24.099 -5.928 -20.106 1.00 43.12 111 VAL A C 1
ATOM 845 O O . VAL A 1 111 ? 23.907 -6.114 -18.905 1.00 43.12 111 VAL A O 1
ATOM 848 N N . GLU A 1 112 ? 25.282 -5.573 -20.595 1.00 38.25 112 GLU A N 1
ATOM 849 C CA . GLU A 1 112 ? 26.404 -5.147 -19.776 1.00 38.25 112 GLU A CA 1
ATOM 850 C C . GLU A 1 112 ? 25.944 -3.920 -18.982 1.00 38.25 112 GLU A C 1
ATOM 852 O O . GLU A 1 112 ? 25.483 -2.937 -19.558 1.00 38.25 112 GLU A O 1
ATOM 857 N N . LYS A 1 113 ? 25.983 -4.022 -17.650 1.00 41.94 113 LYS A N 1
ATOM 858 C CA . LYS A 1 113 ? 25.531 -2.984 -16.720 1.00 41.94 113 LYS A CA 1
ATOM 859 C C . LYS A 1 113 ? 26.421 -1.749 -16.886 1.00 41.94 113 LYS A C 1
ATOM 861 O O . LYS A 1 113 ? 27.472 -1.667 -16.250 1.00 41.94 113 LYS A O 1
ATOM 866 N N . THR A 1 114 ? 26.028 -0.818 -17.753 1.00 44.56 114 THR A N 1
ATOM 867 C CA . THR A 1 114 ? 26.658 0.499 -17.854 1.00 44.56 114 THR A CA 1
ATOM 868 C C . THR A 1 114 ? 26.536 1.206 -16.508 1.00 44.56 114 THR A C 1
ATOM 870 O O . THR A 1 114 ? 25.526 1.106 -15.811 1.00 44.56 114 THR A O 1
ATOM 873 N N . GLU A 1 115 ? 27.618 1.858 -16.095 1.00 51.19 115 GLU A N 1
ATOM 874 C CA . GLU A 1 115 ? 27.670 2.663 -14.881 1.00 51.19 115 GLU A CA 1
ATOM 875 C C . GLU A 1 115 ? 26.624 3.782 -15.011 1.00 51.19 115 GLU A C 1
ATOM 877 O O . GLU A 1 115 ? 26.770 4.670 -15.844 1.00 51.19 115 GLU A O 1
ATOM 882 N N . TYR A 1 116 ? 25.527 3.662 -14.258 1.00 58.00 116 TYR A N 1
ATOM 883 C CA . TYR A 1 116 ? 24.369 4.554 -14.333 1.00 58.00 116 TYR A CA 1
ATOM 884 C C . TYR A 1 116 ? 24.771 6.025 -14.200 1.00 58.00 116 TYR A C 1
ATOM 886 O O . TYR A 1 116 ? 25.574 6.370 -13.326 1.00 58.00 116 TYR A O 1
ATOM 894 N N . GLU A 1 117 ? 24.137 6.909 -14.973 1.00 59.38 117 GLU A N 1
ATOM 895 C CA . GLU A 1 117 ? 24.202 8.347 -14.713 1.00 59.38 117 GLU A CA 1
ATOM 896 C C . GLU A 1 117 ? 23.594 8.628 -13.327 1.00 59.38 117 GLU A C 1
ATOM 898 O O . GLU A 1 117 ? 22.396 8.490 -13.093 1.00 59.38 117 GLU A O 1
ATOM 903 N N . ILE A 1 118 ? 24.436 8.944 -12.343 1.00 60.94 118 ILE A N 1
ATOM 904 C CA . ILE A 1 118 ? 23.994 9.180 -10.964 1.00 60.94 118 ILE A CA 1
ATOM 905 C C . ILE A 1 118 ? 23.253 10.524 -10.897 1.00 60.94 118 ILE A C 1
ATOM 907 O O . ILE A 1 118 ? 23.794 11.551 -11.303 1.00 60.94 118 ILE A O 1
ATOM 911 N N . GLY A 1 119 ? 22.060 10.539 -10.288 1.00 72.06 119 GLY A N 1
ATOM 912 C CA . GLY A 1 119 ? 21.349 11.775 -9.927 1.00 72.06 119 GLY A CA 1
ATOM 913 C C . GLY A 1 119 ? 20.249 12.229 -10.891 1.00 72.06 119 GLY A C 1
ATOM 914 O O . GLY A 1 119 ? 19.869 13.403 -10.853 1.00 72.06 119 GLY A O 1
ATOM 915 N N . TRP A 1 120 ? 19.730 11.332 -11.731 1.00 87.38 120 TRP A N 1
ATOM 916 C CA . TRP A 1 120 ? 18.522 11.597 -12.508 1.00 87.38 120 TRP A CA 1
ATOM 917 C C . TRP A 1 120 ? 17.287 11.704 -11.602 1.00 87.38 120 TRP A C 1
ATOM 919 O O . TRP A 1 120 ? 17.244 11.175 -10.500 1.00 87.38 120 TRP A O 1
ATOM 929 N N . CYS A 1 121 ? 16.276 12.435 -12.056 1.00 87.81 121 CYS A N 1
ATOM 930 C CA . CYS A 1 121 ? 14.949 12.489 -11.435 1.00 87.81 121 CYS A CA 1
ATOM 931 C C . CYS A 1 121 ? 13.840 12.422 -12.497 1.00 87.81 121 CYS A C 1
ATOM 933 O O . CYS A 1 121 ? 12.712 12.031 -12.206 1.00 87.81 121 CYS A O 1
ATOM 935 N N . PHE A 1 122 ? 14.157 12.781 -13.744 1.00 87.75 122 PHE A N 1
ATOM 936 C CA . PHE A 1 122 ? 13.258 12.705 -14.889 1.00 87.75 122 PHE A CA 1
ATOM 937 C C . PHE A 1 122 ? 13.886 11.811 -15.962 1.00 87.75 122 PHE A C 1
ATOM 939 O O . PHE A 1 122 ? 14.740 12.296 -16.699 1.00 87.75 122 PHE A O 1
ATOM 946 N N . PRO A 1 123 ? 13.481 10.534 -16.079 1.00 86.44 123 PRO A N 1
ATOM 947 C CA . PRO A 1 123 ? 14.066 9.610 -17.052 1.00 86.44 123 PRO A CA 1
ATOM 948 C C . PRO A 1 123 ? 14.103 10.156 -18.486 1.00 86.44 123 PRO A C 1
ATOM 950 O O . PRO A 1 123 ? 15.115 10.021 -19.157 1.00 86.44 123 PRO A O 1
ATOM 953 N N . ASP A 1 124 ? 13.045 10.841 -18.929 1.00 86.38 124 ASP A N 1
ATOM 954 C CA . ASP A 1 124 ? 12.949 11.389 -20.292 1.00 86.38 124 ASP A CA 1
ATOM 955 C C . ASP A 1 124 ? 13.891 12.581 -20.571 1.00 86.38 124 ASP A C 1
ATOM 957 O O . ASP A 1 124 ? 14.092 12.954 -21.726 1.00 86.38 124 ASP A O 1
ATOM 961 N N . GLU A 1 125 ? 14.422 13.230 -19.531 1.00 87.44 125 GLU A N 1
ATOM 962 C CA . GLU A 1 125 ? 15.227 14.459 -19.649 1.00 87.44 125 GLU A CA 1
ATOM 963 C C . GLU A 1 125 ? 16.670 14.260 -19.196 1.00 87.44 125 GLU A C 1
ATOM 965 O O . GLU A 1 125 ? 17.585 14.862 -19.759 1.00 87.44 125 GLU A O 1
ATOM 970 N N . ASP A 1 126 ? 16.851 13.457 -18.152 1.00 87.69 126 ASP A N 1
ATOM 971 C CA . ASP A 1 126 ? 18.117 13.290 -17.459 1.00 87.69 126 ASP A CA 1
ATOM 972 C C . ASP A 1 126 ? 18.892 12.058 -17.951 1.00 87.69 126 ASP A C 1
ATOM 974 O O . ASP A 1 126 ? 20.088 12.015 -17.702 1.00 87.69 126 ASP A O 1
ATOM 978 N N . LEU A 1 127 ? 18.249 11.077 -18.609 1.00 87.44 127 LEU A N 1
ATOM 979 C CA . LEU A 1 127 ? 18.904 9.843 -19.065 1.00 87.44 127 LEU A CA 1
ATOM 980 C C . LEU A 1 127 ? 19.134 9.817 -20.578 1.00 87.44 127 LEU A C 1
ATOM 982 O O . LEU A 1 127 ? 18.300 10.246 -21.380 1.00 87.44 127 LEU A O 1
ATOM 986 N N . GLY A 1 128 ? 20.245 9.201 -20.984 1.00 88.44 128 GLY A N 1
ATOM 987 C CA . GLY A 1 128 ? 20.442 8.765 -22.364 1.00 88.44 128 GLY A CA 1
ATOM 988 C C . GLY A 1 128 ? 19.435 7.682 -22.785 1.00 88.44 128 GLY A C 1
ATOM 989 O O . GLY A 1 128 ? 18.938 6.914 -21.965 1.00 88.44 128 GLY A O 1
ATOM 990 N N . GLN A 1 129 ? 19.174 7.566 -24.094 1.00 88.31 129 GLN A N 1
ATOM 991 C CA . GLN A 1 129 ? 18.164 6.641 -24.641 1.00 88.31 129 GLN A CA 1
ATOM 992 C C . GLN A 1 129 ? 18.335 5.184 -24.171 1.00 88.31 129 GLN A C 1
ATOM 994 O O . GLN A 1 129 ? 17.348 4.524 -23.871 1.00 88.31 129 GLN A O 1
ATOM 999 N N . SER A 1 130 ? 19.576 4.687 -24.085 1.00 87.62 130 SER A N 1
ATOM 1000 C CA . SER A 1 130 ? 19.854 3.311 -23.646 1.00 87.62 130 SER A CA 1
ATOM 1001 C C . SER A 1 130 ? 19.451 3.073 -22.188 1.00 87.62 130 SER A C 1
ATOM 1003 O O . SER A 1 130 ? 18.813 2.067 -21.887 1.00 87.62 130 SER A O 1
ATOM 1005 N N . ASP A 1 131 ? 19.798 3.999 -21.292 1.00 87.81 131 ASP A N 1
ATOM 1006 C CA . ASP A 1 131 ? 19.463 3.893 -19.868 1.00 87.81 131 ASP A CA 1
ATOM 1007 C C . ASP A 1 131 ? 17.965 4.096 -19.649 1.00 87.81 131 ASP A C 1
ATOM 1009 O O . ASP A 1 131 ? 17.357 3.427 -18.818 1.00 87.81 131 ASP A O 1
ATOM 1013 N N . HIS A 1 132 ? 17.340 4.956 -20.452 1.00 88.44 132 HIS A N 1
ATOM 1014 C CA . HIS A 1 132 ? 15.896 5.130 -20.459 1.00 88.44 132 HIS A CA 1
ATOM 1015 C C . HIS A 1 132 ? 15.145 3.854 -20.887 1.00 88.44 132 HIS A C 1
ATOM 1017 O O . HIS A 1 132 ? 14.172 3.465 -20.236 1.00 88.44 132 HIS A O 1
ATOM 1023 N N . ASP A 1 133 ? 15.594 3.168 -21.941 1.00 89.88 133 ASP A N 1
ATOM 1024 C CA . ASP A 1 133 ? 14.979 1.911 -22.388 1.00 89.88 133 ASP A CA 1
ATOM 1025 C C . ASP A 1 133 ? 15.191 0.782 -21.370 1.00 89.88 133 ASP A C 1
ATOM 1027 O O . ASP A 1 133 ? 14.262 0.024 -21.080 1.00 89.88 133 ASP A O 1
ATOM 1031 N N . PHE A 1 134 ? 16.374 0.712 -20.755 1.00 88.81 134 PHE A N 1
ATOM 1032 C CA . PHE A 1 134 ? 16.620 -0.197 -19.637 1.00 88.81 134 PHE A CA 1
ATOM 1033 C C . PHE A 1 134 ? 15.702 0.111 -18.444 1.00 88.81 134 PHE A C 1
ATOM 1035 O O . PHE A 1 134 ? 15.108 -0.801 -17.872 1.00 88.81 134 PHE A O 1
ATOM 1042 N N . MET A 1 135 ? 15.533 1.389 -18.090 1.00 90.00 135 MET A N 1
ATOM 1043 C CA . MET A 1 135 ? 14.644 1.819 -17.008 1.00 90.00 135 MET A CA 1
ATOM 1044 C C . MET A 1 135 ? 13.197 1.393 -17.246 1.00 90.00 135 MET A C 1
ATOM 1046 O O . MET A 1 135 ? 12.533 0.939 -16.316 1.00 90.00 135 MET A O 1
ATOM 1050 N N . LYS A 1 136 ? 12.708 1.495 -18.485 1.00 91.12 136 LYS A N 1
ATOM 1051 C CA . LYS A 1 136 ? 11.370 1.005 -18.845 1.00 91.12 136 LYS A CA 1
ATOM 1052 C C . LYS A 1 136 ? 11.222 -0.490 -18.590 1.00 91.12 136 LYS A C 1
ATOM 1054 O O . LYS A 1 136 ? 10.213 -0.895 -18.020 1.00 91.12 136 LYS A O 1
ATOM 1059 N N . GLN A 1 137 ? 12.221 -1.286 -18.972 1.00 93.19 137 GLN A N 1
ATOM 1060 C CA . GLN A 1 137 ? 12.200 -2.727 -18.724 1.00 93.19 137 GLN A CA 1
ATOM 1061 C C . GLN A 1 137 ? 12.229 -3.035 -17.222 1.00 93.19 137 GLN A C 1
ATOM 1063 O O . GLN A 1 137 ? 11.393 -3.793 -16.747 1.00 93.19 137 GLN A O 1
ATOM 1068 N N . LE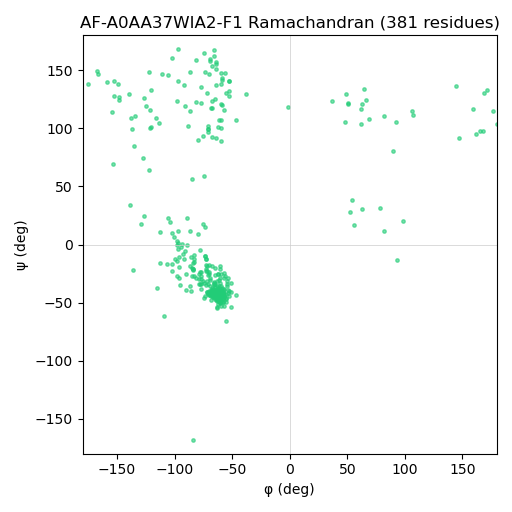U A 1 138 ? 13.116 -2.385 -16.462 1.00 93.31 138 LEU A N 1
ATOM 1069 C CA . LEU A 1 138 ? 13.211 -2.560 -15.009 1.00 93.31 138 LEU A CA 1
ATOM 1070 C C . LEU A 1 138 ? 11.883 -2.244 -14.309 1.00 93.31 138 LEU A C 1
ATOM 1072 O O . LEU A 1 138 ? 11.466 -2.975 -13.414 1.00 93.31 138 LEU A O 1
ATOM 1076 N N . VAL A 1 139 ? 11.205 -1.167 -14.715 1.00 91.94 139 VAL A N 1
ATOM 1077 C CA . VAL A 1 139 ? 9.894 -0.798 -14.161 1.00 91.94 139 VAL A CA 1
ATOM 1078 C C . VAL A 1 139 ? 8.823 -1.815 -14.534 1.00 91.94 139 VAL A C 1
ATOM 1080 O O . VAL A 1 139 ? 7.999 -2.142 -13.680 1.00 91.94 139 VAL A O 1
ATOM 1083 N N . ALA A 1 140 ? 8.827 -2.325 -15.767 1.00 93.31 140 ALA A N 1
ATOM 1084 C CA . ALA A 1 140 ? 7.895 -3.364 -16.195 1.00 93.31 140 ALA A CA 1
ATOM 1085 C C . ALA A 1 140 ? 8.092 -4.657 -15.386 1.00 93.31 140 ALA A C 1
ATOM 1087 O O . ALA A 1 140 ? 7.127 -5.165 -14.818 1.00 93.31 140 ALA A O 1
ATOM 1088 N N . ASP A 1 141 ? 9.337 -5.117 -15.238 1.00 95.31 141 ASP A N 1
ATOM 1089 C CA . ASP A 1 141 ? 9.684 -6.321 -14.474 1.00 95.31 141 ASP A CA 1
ATOM 1090 C C . ASP A 1 141 ? 9.304 -6.166 -12.994 1.00 95.31 141 ASP A C 1
ATOM 1092 O O . ASP A 1 141 ? 8.669 -7.043 -12.405 1.00 95.31 141 ASP A O 1
ATOM 1096 N N . TRP A 1 142 ? 9.619 -5.013 -12.392 1.00 95.88 142 TRP A N 1
ATOM 1097 C CA . TRP A 1 142 ? 9.251 -4.721 -11.006 1.00 95.88 142 TRP A CA 1
ATOM 1098 C C . TRP A 1 142 ? 7.732 -4.628 -10.810 1.00 95.88 142 TRP A C 1
ATOM 1100 O O . TRP A 1 142 ? 7.192 -5.109 -9.808 1.00 95.88 142 TRP A O 1
ATOM 1110 N N . SER A 1 143 ? 7.019 -4.042 -11.772 1.00 95.19 143 SER A N 1
ATOM 1111 C CA . SER A 1 143 ? 5.555 -3.959 -11.753 1.00 95.19 143 SER A CA 1
ATOM 1112 C C . SER A 1 143 ? 4.925 -5.344 -11.868 1.00 95.19 143 SER A C 1
ATOM 1114 O O . SER A 1 143 ? 4.010 -5.672 -11.111 1.00 95.19 143 SER A O 1
ATOM 1116 N N . GLU A 1 144 ? 5.451 -6.203 -12.741 1.00 96.38 144 GLU A N 1
ATOM 1117 C CA . GLU A 1 144 ? 5.000 -7.587 -12.853 1.00 96.38 144 GLU A CA 1
ATOM 1118 C C . GLU A 1 144 ? 5.257 -8.368 -11.554 1.00 96.38 144 GLU A C 1
ATOM 1120 O O . GLU A 1 144 ? 4.371 -9.070 -11.046 1.00 96.38 144 GLU A O 1
ATOM 1125 N N . TYR A 1 145 ? 6.460 -8.227 -10.995 1.00 96.75 145 TYR A N 1
ATOM 1126 C CA . TYR A 1 145 ? 6.892 -8.886 -9.768 1.00 96.75 145 TYR A CA 1
ATOM 1127 C C . TYR A 1 145 ? 6.002 -8.513 -8.573 1.00 96.75 145 TYR A C 1
ATOM 1129 O O . TYR A 1 145 ? 5.408 -9.388 -7.935 1.00 96.75 145 TYR A O 1
ATOM 1137 N N . THR A 1 146 ? 5.827 -7.212 -8.326 1.00 96.50 146 THR A N 1
ATOM 1138 C CA . THR A 1 146 ? 5.005 -6.687 -7.221 1.00 96.50 146 THR A CA 1
ATOM 1139 C C . THR A 1 146 ? 3.501 -6.839 -7.451 1.00 96.50 146 THR A C 1
ATOM 1141 O O . THR A 1 146 ? 2.711 -6.652 -6.519 1.00 96.50 146 THR A O 1
ATOM 1144 N N . GLY A 1 147 ? 3.089 -7.218 -8.662 1.00 96.62 147 GLY A N 1
ATOM 1145 C CA . GLY A 1 147 ? 1.690 -7.426 -9.012 1.00 96.62 147 GLY A CA 1
ATOM 1146 C C . GLY A 1 147 ? 0.927 -6.131 -9.279 1.00 96.62 147 GLY A C 1
ATOM 1147 O O . GLY A 1 147 ? -0.267 -6.064 -8.992 1.00 96.62 147 GLY A O 1
ATOM 1148 N N . ARG A 1 148 ? 1.595 -5.098 -9.796 1.00 96.50 148 ARG A N 1
ATOM 1149 C CA . ARG A 1 148 ? 0.981 -3.848 -10.253 1.00 96.50 148 ARG A CA 1
ATOM 1150 C C . ARG A 1 148 ? 0.282 -4.080 -11.591 1.00 96.50 148 ARG A C 1
ATOM 1152 O O . ARG A 1 148 ? 0.904 -4.015 -12.649 1.00 96.50 148 ARG A O 1
ATOM 1159 N N . ALA A 1 149 ? -1.009 -4.385 -11.524 1.00 95.50 149 ALA A N 1
ATOM 1160 C CA . ALA A 1 149 ? -1.860 -4.591 -12.688 1.00 95.50 149 ALA A CA 1
ATOM 1161 C C . ALA A 1 149 ? -3.287 -4.154 -12.373 1.00 95.50 149 ALA A C 1
ATOM 1163 O O . ALA A 1 149 ? -3.899 -4.663 -11.433 1.00 95.50 149 ALA A O 1
ATOM 1164 N N . TYR A 1 150 ? -3.838 -3.247 -13.173 1.00 93.69 150 TYR A N 1
ATOM 1165 C CA . TYR A 1 150 ? -5.134 -2.642 -12.885 1.00 93.69 150 TYR A CA 1
ATOM 1166 C C . TYR A 1 150 ? -6.257 -3.318 -13.661 1.00 93.69 150 TYR A C 1
ATOM 1168 O O . TYR A 1 150 ? -6.261 -3.381 -14.895 1.00 93.69 150 TYR A O 1
ATOM 1176 N N . ALA A 1 151 ? -7.255 -3.805 -12.930 1.00 91.50 151 ALA A N 1
ATOM 1177 C CA . ALA A 1 151 ? -8.484 -4.281 -13.536 1.00 91.50 151 ALA A CA 1
ATOM 1178 C C . ALA A 1 151 ? -9.362 -3.088 -13.940 1.00 91.50 151 ALA A C 1
ATOM 1180 O O . ALA A 1 151 ? -9.576 -2.154 -13.168 1.00 91.50 151 ALA A O 1
ATOM 1181 N N . LYS A 1 152 ? -9.926 -3.136 -15.147 1.00 88.69 152 LYS A N 1
ATOM 1182 C CA . LYS A 1 152 ? -11.002 -2.218 -15.541 1.00 88.69 152 LYS A CA 1
ATOM 1183 C C . LYS A 1 152 ? -12.243 -2.447 -14.685 1.00 88.69 152 LYS A C 1
ATOM 1185 O O . LYS A 1 152 ? -12.681 -3.580 -14.481 1.00 88.69 152 LYS A O 1
ATOM 1190 N N . SER A 1 153 ? -12.872 -1.364 -14.246 1.00 79.12 153 SER A N 1
ATOM 1191 C CA . SER A 1 153 ? -14.221 -1.485 -13.703 1.00 79.12 153 SER A CA 1
ATOM 1192 C C . SER A 1 153 ? -15.202 -1.837 -14.825 1.00 79.12 153 SER A C 1
ATOM 1194 O O . SER A 1 153 ? -14.970 -1.537 -16.000 1.00 79.12 153 SER A O 1
ATOM 1196 N N . THR A 1 154 ? -16.347 -2.424 -14.4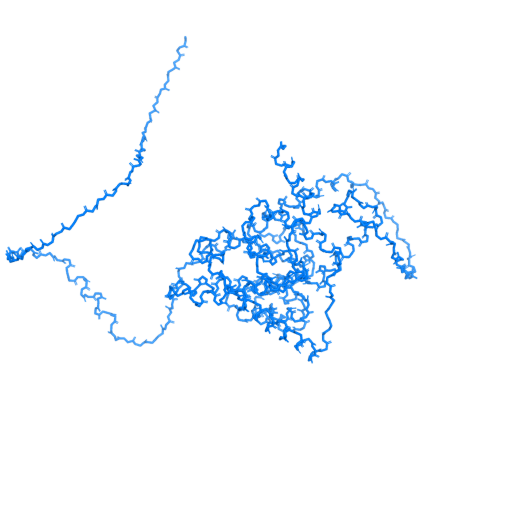76 1.00 74.00 154 THR A N 1
ATOM 1197 C CA . THR A 1 154 ? -17.405 -2.741 -15.450 1.00 74.00 154 THR A CA 1
ATOM 1198 C C . THR A 1 154 ? -17.868 -1.504 -16.233 1.00 74.00 154 THR A C 1
ATOM 1200 O O . THR A 1 154 ? -18.317 -1.627 -17.369 1.00 74.00 154 THR A O 1
ATOM 1203 N N . ALA A 1 155 ? -17.739 -0.304 -15.653 1.00 73.44 155 ALA A N 1
ATOM 1204 C CA . ALA A 1 155 ? -18.143 0.952 -16.284 1.00 73.44 155 ALA A CA 1
ATOM 1205 C C . ALA A 1 155 ? -17.244 1.371 -17.461 1.00 73.44 155 ALA A C 1
ATOM 1207 O O . ALA A 1 155 ? -17.703 2.102 -18.335 1.00 73.44 155 ALA A O 1
ATOM 1208 N N . VAL A 1 156 ? -15.995 0.902 -17.491 1.00 79.62 156 VAL A N 1
ATOM 1209 C CA . VAL A 1 156 ? -14.943 1.338 -18.430 1.00 79.62 156 VAL A CA 1
ATOM 1210 C C . VAL A 1 156 ? -14.261 0.157 -19.123 1.00 79.62 156 VAL A C 1
ATOM 1212 O O . VAL A 1 156 ? -13.190 0.292 -19.699 1.00 79.62 156 VAL A O 1
ATOM 1215 N N . ILE A 1 157 ? -14.885 -1.025 -19.106 1.00 77.62 157 ILE A N 1
ATOM 1216 C CA . ILE A 1 157 ? -14.293 -2.258 -19.651 1.00 77.62 157 ILE A CA 1
ATOM 1217 C C . ILE A 1 157 ? -13.949 -2.159 -21.150 1.00 77.62 157 ILE A C 1
ATOM 1219 O O . ILE A 1 157 ? -13.034 -2.831 -21.622 1.00 77.62 157 ILE A O 1
ATOM 1223 N N . PHE A 1 158 ? -14.648 -1.282 -21.879 1.00 77.50 158 PHE A N 1
ATOM 1224 C CA . PHE A 1 158 ? -14.445 -1.020 -23.307 1.00 77.50 158 PHE A CA 1
ATOM 1225 C C . PHE A 1 158 ? -13.450 0.111 -23.607 1.00 77.50 158 PHE A C 1
ATOM 1227 O O . PHE A 1 158 ? -13.167 0.352 -24.780 1.00 77.50 158 PHE A O 1
ATOM 1234 N N . GLU A 1 159 ? -12.957 0.827 -22.593 1.00 78.50 159 GLU A N 1
ATOM 1235 C CA . GLU A 1 159 ? -11.920 1.847 -22.783 1.00 78.50 159 GLU A CA 1
ATOM 1236 C C . GLU A 1 159 ? -10.589 1.186 -23.155 1.00 78.50 159 GLU A C 1
ATOM 1238 O O . GLU A 1 159 ? -10.392 -0.015 -22.943 1.00 78.50 159 GLU A O 1
ATOM 1243 N N . ASP A 1 160 ? -9.677 1.948 -23.751 1.00 78.44 160 ASP A N 1
ATOM 1244 C CA . ASP A 1 160 ? -8.327 1.454 -24.000 1.00 78.44 160 ASP A CA 1
ATOM 1245 C C . ASP A 1 160 ? -7.568 1.213 -22.677 1.00 78.44 160 ASP A C 1
ATOM 1247 O O . ASP A 1 160 ? -8.006 1.575 -21.584 1.00 78.44 160 ASP A O 1
ATOM 1251 N N . ASN A 1 161 ? -6.429 0.523 -22.757 1.00 78.69 161 ASN A N 1
ATOM 1252 C CA . ASN A 1 161 ? -5.630 0.197 -21.571 1.00 78.69 161 ASN A CA 1
ATOM 1253 C C . ASN A 1 161 ? -4.769 1.380 -21.100 1.00 78.69 161 ASN A C 1
ATOM 1255 O O . ASN A 1 161 ? -3.922 1.197 -20.232 1.00 78.69 161 ASN A O 1
ATOM 1259 N N . TYR A 1 162 ? -4.953 2.585 -21.648 1.00 75.81 162 TYR A N 1
ATOM 1260 C CA . TYR A 1 162 ? -4.062 3.716 -21.383 1.00 75.81 162 TYR A CA 1
ATOM 1261 C C . TYR A 1 162 ? -4.022 4.107 -19.896 1.00 75.81 162 TYR A C 1
ATOM 1263 O O . TYR A 1 162 ? -2.977 4.500 -19.383 1.00 75.81 162 TYR A O 1
ATOM 1271 N N . HIS A 1 163 ? -5.140 3.940 -19.184 1.00 79.12 163 HIS A N 1
ATOM 1272 C CA . HIS A 1 163 ? -5.241 4.161 -17.737 1.00 79.12 163 HIS A CA 1
ATOM 1273 C C . HIS A 1 163 ? -5.189 2.868 -16.904 1.00 79.12 163 HIS A C 1
ATOM 1275 O O . HIS A 1 163 ? -5.397 2.914 -15.694 1.00 79.12 163 HIS A O 1
ATOM 1281 N N . PHE A 1 164 ? -4.929 1.717 -17.531 1.00 84.31 164 PHE A N 1
ATOM 1282 C CA . PHE A 1 164 ? -4.954 0.401 -16.891 1.00 84.31 164 PHE A CA 1
ATOM 1283 C C . PHE A 1 164 ? -3.645 -0.338 -17.160 1.00 84.31 164 PHE A C 1
ATOM 1285 O O . PHE A 1 164 ? -3.578 -1.251 -17.985 1.00 84.31 164 PHE A O 1
ATOM 1292 N N . GLU A 1 165 ? -2.596 0.096 -16.463 1.00 86.75 165 GLU A N 1
ATOM 1293 C CA . GLU A 1 165 ? -1.262 -0.496 -16.547 1.00 86.75 165 GLU A CA 1
ATOM 1294 C C . GLU A 1 165 ? -1.321 -2.012 -16.304 1.00 86.75 165 GLU A C 1
ATOM 1296 O O . GLU A 1 165 ? -1.979 -2.477 -15.365 1.00 86.75 165 GLU A O 1
ATOM 1301 N N . ASN A 1 166 ? -0.654 -2.768 -17.180 1.00 91.75 166 ASN A N 1
ATOM 1302 C CA . ASN A 1 166 ? -0.559 -4.228 -17.159 1.00 91.75 166 ASN A CA 1
ATOM 1303 C C . ASN A 1 166 ? -1.917 -4.961 -17.085 1.00 91.75 166 ASN A C 1
ATOM 1305 O O . ASN A 1 166 ? -2.018 -6.067 -16.540 1.00 91.75 166 ASN A O 1
ATOM 1309 N N . ASN A 1 167 ? -2.990 -4.353 -17.610 1.00 93.44 167 ASN A N 1
ATOM 1310 C CA . ASN A 1 167 ? -4.330 -4.941 -17.595 1.00 93.44 167 ASN A CA 1
ATOM 1311 C C . ASN A 1 167 ? -4.381 -6.320 -18.266 1.00 93.44 167 ASN A C 1
ATOM 1313 O O . ASN A 1 167 ? -5.189 -7.155 -17.870 1.00 93.44 167 ASN A O 1
ATOM 1317 N N . GLU A 1 168 ? -3.513 -6.598 -19.235 1.00 93.25 168 GLU A N 1
ATOM 1318 C CA . GLU A 1 168 ? -3.407 -7.887 -19.916 1.00 93.25 168 GLU A CA 1
ATOM 1319 C C . GLU A 1 168 ? -3.285 -9.078 -18.954 1.00 93.25 168 GLU A C 1
ATOM 1321 O O . GLU A 1 168 ? -3.867 -10.125 -19.235 1.00 93.25 168 GLU A O 1
ATOM 1326 N N . PHE A 1 169 ? -2.634 -8.918 -17.795 1.00 95.44 169 PHE A N 1
ATOM 1327 C CA . PHE A 1 169 ? -2.488 -9.996 -16.814 1.00 95.44 169 PHE A CA 1
ATOM 1328 C C . PHE A 1 169 ? -3.775 -10.293 -16.045 1.00 95.44 169 PHE A C 1
ATOM 1330 O O . PHE A 1 169 ? -4.025 -11.437 -15.673 1.00 95.44 169 PHE A O 1
ATOM 1337 N N . VAL A 1 170 ? -4.599 -9.272 -15.798 1.00 95.38 170 VAL A N 1
ATOM 1338 C CA . VAL A 1 170 ? -5.822 -9.390 -14.986 1.00 95.38 170 VAL A CA 1
ATOM 1339 C C . VAL A 1 170 ? -7.094 -9.452 -15.832 1.00 95.38 170 VAL A C 1
ATOM 1341 O O . VAL A 1 170 ? -8.130 -9.905 -15.345 1.00 95.38 170 VAL A O 1
ATOM 1344 N N . SER A 1 171 ? -7.017 -9.067 -17.108 1.00 93.38 171 SER A N 1
ATOM 1345 C CA . SER A 1 171 ? -8.137 -9.051 -18.052 1.00 93.38 171 SER A CA 1
ATOM 1346 C C . SER A 1 171 ? -8.891 -10.381 -18.176 1.00 93.38 171 SER A C 1
ATOM 1348 O O . SER A 1 171 ? -10.125 -10.338 -18.167 1.00 93.38 171 SER A O 1
ATOM 1350 N N . PRO A 1 172 ? -8.241 -11.568 -18.163 1.00 93.62 172 PRO A N 1
ATOM 1351 C CA . PRO A 1 172 ? -8.957 -12.841 -18.278 1.00 93.62 172 PRO A CA 1
ATOM 1352 C C . PRO A 1 172 ? -9.888 -13.134 -17.095 1.00 93.62 172 PRO A C 1
ATOM 1354 O O . PRO A 1 172 ? -10.796 -13.954 -17.209 1.00 93.62 172 PRO A O 1
ATOM 1357 N N . TYR A 1 173 ? -9.666 -12.484 -15.952 1.00 94.50 173 TYR A N 1
ATOM 1358 C CA . TYR A 1 173 ? -10.439 -12.696 -14.731 1.00 94.50 173 TYR A CA 1
ATOM 1359 C C . TYR A 1 173 ? -11.628 -11.738 -14.604 1.00 94.50 173 TYR A C 1
ATOM 1361 O O . TYR A 1 173 ? -12.499 -11.965 -13.769 1.00 94.50 173 TYR A O 1
ATOM 1369 N N . GLN A 1 174 ? -11.690 -10.685 -15.426 1.00 90.69 174 GLN A N 1
ATOM 1370 C CA . GLN A 1 174 ? -12.724 -9.645 -15.337 1.00 90.69 174 GLN A CA 1
ATOM 1371 C C . GLN A 1 174 ? -14.104 -10.111 -15.810 1.00 90.69 174 GLN A C 1
ATOM 1373 O O . GLN A 1 174 ? -15.115 -9.508 -15.458 1.00 90.69 174 GLN A O 1
ATOM 1378 N N . GLU A 1 175 ? -14.141 -11.168 -16.620 1.00 87.75 175 GLU A N 1
ATOM 1379 C CA . GLU A 1 175 ? -15.371 -11.764 -17.148 1.00 87.75 175 GLU A CA 1
ATOM 1380 C C . GLU A 1 175 ? -15.901 -12.907 -16.270 1.00 87.75 175 GLU A C 1
ATOM 1382 O O . GLU A 1 175 ? -16.998 -13.413 -16.513 1.00 87.75 175 GLU A O 1
ATOM 1387 N N . LEU A 1 176 ? -15.133 -13.329 -15.259 1.00 91.81 176 LEU A N 1
ATOM 1388 C CA . LEU A 1 176 ? -15.528 -14.411 -14.364 1.00 91.81 176 LEU A CA 1
ATOM 1389 C C . LEU A 1 176 ? -16.620 -13.952 -13.401 1.00 91.81 176 LEU A C 1
ATOM 1391 O O . LEU A 1 176 ? -16.655 -12.801 -12.960 1.00 91.81 176 LEU A O 1
ATOM 1395 N N . SER A 1 177 ? -17.489 -14.887 -13.018 1.00 92.25 177 SER A N 1
ATOM 1396 C CA . SER A 1 177 ? -18.377 -14.655 -11.881 1.00 92.25 177 SER A CA 1
ATOM 1397 C C . SER A 1 177 ? -17.573 -14.504 -10.585 1.00 92.25 177 SER A C 1
ATOM 1399 O O . SER A 1 177 ? -16.456 -15.004 -10.457 1.00 92.25 177 SER A O 1
ATOM 1401 N N . GLU A 1 178 ? -18.160 -13.841 -9.592 1.00 90.38 178 GLU A N 1
ATOM 1402 C CA . GLU A 1 178 ? -17.528 -13.608 -8.289 1.00 90.38 178 GLU A CA 1
ATOM 1403 C C . GLU A 1 178 ? -17.106 -14.922 -7.592 1.00 90.38 178 GLU A C 1
ATOM 1405 O O . GLU A 1 178 ? -16.028 -15.008 -7.002 1.00 90.38 178 GLU A O 1
ATOM 1410 N N . GLU A 1 179 ? -17.921 -15.974 -7.716 1.00 92.69 179 GLU A N 1
ATOM 1411 C CA . GLU A 1 179 ? -17.649 -17.308 -7.164 1.00 92.69 179 GLU A CA 1
ATOM 1412 C C . GLU A 1 179 ? -16.483 -18.005 -7.884 1.00 92.69 179 GLU A C 1
ATOM 1414 O O . GLU A 1 179 ? -15.613 -18.609 -7.248 1.00 92.69 179 GLU A O 1
ATOM 1419 N N . GLU A 1 180 ? -16.431 -17.906 -9.216 1.00 94.75 180 GLU A N 1
ATOM 1420 C CA . GLU A 1 180 ? -15.328 -18.449 -10.014 1.00 94.75 180 GLU A CA 1
ATOM 1421 C C . GLU A 1 180 ? -14.026 -17.700 -9.742 1.00 94.75 180 GLU A C 1
ATOM 1423 O O . GLU A 1 180 ? -12.976 -18.332 -9.596 1.00 94.75 180 GLU A O 1
ATOM 1428 N N . LEU A 1 181 ? -14.089 -16.373 -9.631 1.00 95.00 181 LEU A N 1
ATOM 1429 C CA . LEU A 1 181 ? -12.939 -15.536 -9.321 1.00 95.00 181 LEU A CA 1
ATOM 1430 C C . LEU A 1 181 ? -12.368 -15.873 -7.942 1.00 95.00 181 LEU A C 1
ATOM 1432 O O . LEU A 1 181 ? -11.164 -16.104 -7.821 1.00 95.00 181 LEU A O 1
ATOM 1436 N N . GLU A 1 182 ? -13.221 -15.996 -6.923 1.00 95.12 182 GLU A N 1
ATOM 1437 C CA . GLU A 1 182 ? -12.806 -16.443 -5.591 1.00 95.12 182 GLU A CA 1
ATOM 1438 C C . GLU A 1 182 ? -12.179 -17.843 -5.642 1.00 95.12 182 GLU A C 1
ATOM 1440 O O . GLU A 1 182 ? -11.134 -18.090 -5.034 1.00 95.12 182 GLU A O 1
ATOM 1445 N N . SER A 1 183 ? -12.788 -18.771 -6.386 1.00 95.19 183 SER A N 1
ATOM 1446 C CA . SER A 1 183 ? -12.258 -20.128 -6.529 1.00 95.19 183 SER A CA 1
ATOM 1447 C C . SER A 1 183 ? -10.878 -20.145 -7.187 1.00 95.19 183 SER A C 1
ATOM 1449 O O . SER A 1 183 ? -10.047 -20.971 -6.808 1.00 95.19 183 SER A O 1
ATOM 1451 N N . ARG A 1 184 ? -10.622 -19.272 -8.167 1.00 95.75 184 ARG A N 1
ATOM 1452 C CA . ARG A 1 184 ? -9.309 -19.135 -8.817 1.00 95.75 184 ARG A CA 1
ATOM 1453 C C . ARG A 1 184 ? -8.293 -18.488 -7.881 1.00 95.75 184 ARG A C 1
ATOM 1455 O O . ARG A 1 184 ? -7.177 -18.986 -7.771 1.00 95.75 184 ARG A O 1
ATOM 1462 N N . ALA A 1 185 ? -8.699 -17.445 -7.162 1.00 96.25 185 ALA A N 1
ATOM 1463 C CA . ALA A 1 185 ? -7.859 -16.739 -6.200 1.00 96.25 185 ALA A CA 1
ATOM 1464 C C . ALA A 1 185 ? -7.445 -17.609 -5.003 1.00 96.25 185 ALA A C 1
ATOM 1466 O O . ALA A 1 185 ? -6.393 -17.382 -4.421 1.00 96.25 185 ALA A O 1
ATOM 1467 N N . LYS A 1 186 ? -8.229 -18.631 -4.648 1.00 93.31 186 LYS A N 1
ATOM 1468 C CA . LYS A 1 186 ? -7.848 -19.635 -3.638 1.00 93.31 186 LYS A CA 1
ATOM 1469 C C . LYS A 1 186 ? -6.765 -20.617 -4.110 1.00 93.31 186 LYS A C 1
ATOM 1471 O O . LYS A 1 186 ? -6.248 -21.370 -3.291 1.00 93.31 186 LYS A O 1
ATOM 1476 N N . GLY A 1 187 ? -6.460 -20.659 -5.409 1.00 91.75 187 GLY A N 1
ATOM 1477 C CA . GLY A 1 187 ? -5.341 -21.430 -5.960 1.00 91.75 187 GLY A CA 1
ATOM 1478 C C . GLY A 1 187 ? -4.009 -20.676 -5.878 1.00 91.75 187 GLY A C 1
ATOM 1479 O O . GLY A 1 187 ? -3.918 -19.628 -5.254 1.00 91.75 187 GLY A O 1
ATOM 1480 N N . ASP A 1 188 ? -2.973 -21.164 -6.564 1.00 90.69 188 ASP A N 1
ATOM 1481 C CA . ASP A 1 188 ? -1.647 -20.512 -6.635 1.00 90.69 188 ASP A CA 1
ATOM 1482 C C . ASP A 1 188 ? -1.516 -19.502 -7.791 1.00 90.69 188 ASP A C 1
ATOM 1484 O O . ASP A 1 188 ? -0.424 -19.179 -8.254 1.00 90.69 188 ASP A O 1
ATOM 1488 N N . ASP A 1 189 ? -2.642 -18.983 -8.273 1.00 96.50 189 ASP A N 1
ATOM 1489 C CA . ASP A 1 189 ? -2.682 -18.038 -9.383 1.00 96.50 189 ASP A CA 1
ATOM 1490 C C . ASP A 1 189 ? -2.560 -16.587 -8.875 1.00 96.50 189 ASP A C 1
ATOM 1492 O O . ASP A 1 189 ? -3.523 -16.001 -8.370 1.00 96.50 189 ASP A O 1
ATOM 1496 N N . LYS A 1 190 ? -1.357 -16.005 -9.009 1.00 97.25 190 LYS A N 1
ATOM 1497 C CA . LYS A 1 190 ? -1.042 -14.621 -8.602 1.00 97.25 190 LYS A CA 1
ATOM 1498 C C . LYS A 1 190 ? -2.020 -13.605 -9.202 1.00 97.25 190 LYS A C 1
ATOM 1500 O O . LYS A 1 190 ? -2.488 -12.713 -8.495 1.00 97.25 190 LYS A O 1
ATOM 1505 N N . TRP A 1 191 ? -2.342 -13.732 -10.485 1.00 98.00 191 TRP A N 1
ATOM 1506 C CA . TRP A 1 191 ? -3.154 -12.747 -11.195 1.00 98.00 191 TRP A CA 1
ATOM 1507 C C . TRP A 1 191 ? -4.636 -12.886 -10.866 1.00 98.00 191 TRP A C 1
ATOM 1509 O O . TRP A 1 191 ? -5.306 -11.870 -10.687 1.00 98.00 191 TRP A O 1
ATOM 1519 N N . ALA A 1 192 ? -5.121 -14.111 -10.642 1.00 97.62 192 ALA A N 1
ATOM 1520 C CA . ALA A 1 192 ? -6.456 -14.323 -10.084 1.00 97.62 192 ALA A CA 1
ATOM 1521 C C . ALA A 1 192 ? -6.596 -13.684 -8.696 1.00 97.62 192 ALA A C 1
ATOM 1523 O O . ALA A 1 192 ? -7.597 -13.025 -8.419 1.00 97.62 192 ALA A O 1
ATOM 1524 N N . LYS A 1 193 ? -5.584 -13.839 -7.830 1.00 98.25 193 LYS A N 1
ATOM 1525 C CA . LYS A 1 193 ? -5.549 -13.206 -6.502 1.00 98.25 193 LYS A CA 1
ATOM 1526 C C . LYS A 1 193 ? -5.599 -11.683 -6.599 1.00 98.25 193 LYS A C 1
ATOM 1528 O O . LYS A 1 193 ? -6.390 -11.060 -5.894 1.00 98.25 193 LYS A O 1
ATOM 1533 N N . ILE A 1 194 ? -4.793 -11.095 -7.484 1.00 97.69 194 ILE A N 1
ATOM 1534 C CA . ILE A 1 194 ? -4.752 -9.644 -7.725 1.00 97.69 194 ILE A CA 1
ATOM 1535 C C . ILE A 1 194 ? -6.087 -9.130 -8.282 1.00 97.69 194 ILE A C 1
ATOM 1537 O O . ILE A 1 194 ? -6.589 -8.108 -7.815 1.00 97.69 194 ILE A O 1
ATOM 1541 N N . ALA A 1 195 ? -6.690 -9.837 -9.238 1.00 96.69 195 ALA A N 1
ATOM 1542 C CA . ALA A 1 195 ? -8.001 -9.483 -9.775 1.00 96.69 195 ALA A CA 1
ATOM 1543 C C . ALA A 1 195 ? -9.093 -9.590 -8.699 1.00 96.69 195 ALA A C 1
ATOM 1545 O O . ALA A 1 195 ? -9.933 -8.702 -8.578 1.00 96.69 195 ALA A O 1
ATOM 1546 N N . PHE A 1 196 ? -9.048 -10.628 -7.861 1.00 96.94 196 PHE A N 1
ATOM 1547 C CA . PHE A 1 196 ? -10.016 -10.842 -6.788 1.00 96.94 196 PHE A CA 1
ATOM 1548 C C . PHE A 1 196 ? -10.002 -9.739 -5.730 1.00 96.94 196 PHE A C 1
ATOM 1550 O O . PHE A 1 196 ? -11.064 -9.286 -5.317 1.00 96.94 196 PHE A O 1
ATOM 1557 N N . ILE A 1 197 ? -8.834 -9.244 -5.317 1.00 95.94 197 ILE A N 1
ATOM 1558 C CA . ILE A 1 197 ? -8.779 -8.139 -4.341 1.00 95.94 197 ILE A CA 1
ATOM 1559 C C . ILE A 1 197 ? -9.217 -6.788 -4.924 1.00 95.94 197 ILE A C 1
ATOM 1561 O O . ILE A 1 197 ? -9.550 -5.887 -4.158 1.00 95.94 197 ILE A O 1
ATOM 1565 N N . GLN A 1 198 ? -9.222 -6.642 -6.253 1.00 94.00 198 GLN A N 1
ATOM 1566 C CA . GLN A 1 198 ? -9.684 -5.431 -6.940 1.00 94.00 198 GLN A CA 1
ATOM 1567 C C . GLN A 1 198 ? -11.177 -5.472 -7.279 1.00 94.00 198 GLN A C 1
ATOM 1569 O O . GLN A 1 198 ? -11.852 -4.452 -7.178 1.00 94.00 198 GLN A O 1
ATOM 1574 N N . LEU A 1 199 ? -11.685 -6.632 -7.699 1.00 92.06 199 LEU A N 1
ATOM 1575 C CA . LEU A 1 199 ? -13.040 -6.797 -8.239 1.00 92.06 199 LEU A CA 1
ATOM 1576 C C . LEU A 1 199 ? -14.005 -7.498 -7.277 1.00 92.06 199 LEU A C 1
ATOM 1578 O O . LEU A 1 199 ? -15.215 -7.450 -7.493 1.00 92.06 199 LEU A O 1
ATOM 1582 N N . GLY A 1 200 ? -13.483 -8.177 -6.253 1.00 86.38 200 GLY A N 1
ATOM 1583 C CA . GLY A 1 200 ? -14.275 -8.919 -5.278 1.00 86.38 200 GLY A CA 1
ATOM 1584 C C . GLY A 1 200 ? -15.255 -8.018 -4.534 1.00 86.38 200 GLY A C 1
ATOM 1585 O O . GLY A 1 200 ? -14.993 -6.835 -4.294 1.00 86.38 200 GLY A O 1
ATOM 1586 N N . SER A 1 201 ? -16.407 -8.576 -4.162 1.00 87.12 201 SER A N 1
ATOM 1587 C CA . SER A 1 201 ? -17.416 -7.804 -3.447 1.00 87.12 201 SER A CA 1
ATOM 1588 C C . SER A 1 201 ? -17.099 -7.706 -1.955 1.00 87.12 201 SER A C 1
ATOM 1590 O O . SER A 1 201 ? -16.430 -8.552 -1.356 1.00 87.12 201 SER A O 1
ATOM 1592 N N . PHE A 1 202 ? -17.684 -6.701 -1.301 1.00 81.88 202 PHE A N 1
ATOM 1593 C CA . PHE A 1 202 ? -17.601 -6.548 0.151 1.00 81.88 202 PHE A CA 1
ATOM 1594 C C . PHE A 1 202 ? -18.123 -7.777 0.925 1.00 81.88 202 PHE A C 1
ATOM 1596 O O . PHE A 1 202 ? -17.702 -8.013 2.059 1.00 81.88 202 PHE A O 1
ATOM 1603 N N . PHE A 1 203 ? -19.006 -8.594 0.337 1.00 83.12 203 PHE A N 1
ATOM 1604 C CA . PHE A 1 203 ? -19.510 -9.806 0.993 1.00 83.12 203 PHE A CA 1
ATOM 1605 C C . PHE A 1 203 ? -18.427 -10.879 1.177 1.00 83.12 203 PHE A C 1
ATOM 1607 O O . PHE A 1 203 ? -18.572 -11.745 2.038 1.00 83.12 203 PHE A O 1
ATOM 1614 N N . GLN A 1 204 ? -17.321 -10.789 0.437 1.00 89.19 204 GLN A N 1
ATOM 1615 C CA . GLN A 1 204 ? -16.188 -11.713 0.498 1.00 89.19 204 GLN A CA 1
ATOM 1616 C C . GLN A 1 204 ? -14.980 -11.131 1.243 1.00 89.19 204 GLN A C 1
ATOM 1618 O O . GLN A 1 204 ? -13.862 -11.627 1.098 1.00 89.19 204 GLN A O 1
ATOM 1623 N N . ILE A 1 205 ? -15.176 -10.100 2.072 1.00 92.19 205 ILE A N 1
ATOM 1624 C CA . ILE A 1 205 ? -14.082 -9.366 2.725 1.00 92.19 205 ILE A CA 1
ATOM 1625 C C . ILE A 1 205 ? -13.113 -10.266 3.515 1.00 92.19 205 ILE A C 1
ATOM 1627 O O . ILE A 1 205 ? -11.910 -10.008 3.543 1.00 92.19 205 ILE A O 1
ATOM 1631 N N . ASP A 1 206 ? -13.604 -11.347 4.128 1.00 94.81 206 ASP A N 1
ATOM 1632 C CA . ASP A 1 206 ? -12.762 -12.297 4.861 1.00 94.81 206 ASP A CA 1
ATOM 1633 C C . ASP A 1 206 ? -11.858 -13.104 3.914 1.00 94.81 206 ASP A C 1
ATOM 1635 O O . ASP A 1 206 ? -10.662 -13.252 4.182 1.00 94.81 206 ASP A O 1
ATOM 1639 N N . SER A 1 207 ? -12.398 -13.558 2.777 1.00 95.75 207 SER A N 1
ATOM 1640 C CA . SER A 1 207 ? -11.626 -14.208 1.712 1.00 95.75 207 SER A CA 1
ATOM 1641 C C . SER A 1 207 ? -10.622 -13.238 1.089 1.00 95.75 207 SER A C 1
ATOM 1643 O O . SER A 1 207 ? -9.463 -13.601 0.899 1.00 95.75 207 SER A O 1
ATOM 1645 N N . MET A 1 208 ? -11.012 -11.985 0.837 1.00 96.88 208 MET A N 1
ATOM 1646 C CA . MET A 1 208 ? -10.105 -10.957 0.310 1.00 96.88 208 MET A CA 1
ATOM 1647 C C . MET A 1 208 ? -8.968 -10.655 1.291 1.00 96.88 208 MET A C 1
ATOM 1649 O O . MET A 1 208 ? -7.814 -10.570 0.879 1.00 96.88 208 MET A O 1
ATOM 1653 N N . ARG A 1 209 ? -9.249 -10.582 2.603 1.00 97.19 209 ARG A N 1
ATOM 1654 C CA . ARG A 1 209 ? -8.207 -10.460 3.638 1.00 97.19 209 ARG A CA 1
ATOM 1655 C C . ARG A 1 209 ? -7.249 -11.639 3.619 1.00 97.19 209 ARG A C 1
ATOM 1657 O O . ARG A 1 209 ? -6.045 -11.431 3.761 1.00 97.19 209 ARG A O 1
ATOM 1664 N N . HIS A 1 210 ? -7.748 -12.860 3.460 1.00 97.06 210 HIS A N 1
ATOM 1665 C CA . HIS A 1 210 ? -6.887 -14.033 3.352 1.00 97.06 210 HIS A CA 1
ATOM 1666 C C . HIS A 1 210 ? -5.974 -13.944 2.120 1.00 97.06 210 HIS A C 1
ATOM 1668 O O . HIS A 1 210 ? -4.755 -14.010 2.271 1.00 97.06 210 HIS A O 1
ATOM 1674 N N . VAL A 1 211 ? -6.547 -13.672 0.946 1.00 98.06 211 VAL A N 1
ATOM 1675 C CA . VAL A 1 211 ? -5.814 -13.526 -0.321 1.00 98.06 211 VAL A CA 1
ATOM 1676 C C . VAL A 1 211 ? -4.786 -12.391 -0.267 1.00 98.06 211 VAL A C 1
ATOM 1678 O O . VAL A 1 211 ? -3.643 -12.584 -0.671 1.00 98.06 211 VAL A O 1
ATOM 1681 N N . ALA A 1 212 ? -5.135 -11.230 0.292 1.00 98.25 212 ALA A N 1
ATOM 1682 C CA . ALA A 1 212 ? -4.203 -10.113 0.448 1.00 98.25 212 ALA A CA 1
ATOM 1683 C C . ALA A 1 212 ? -3.004 -10.483 1.339 1.00 98.25 212 ALA A C 1
ATOM 1685 O O . ALA A 1 212 ? -1.869 -10.115 1.044 1.00 98.25 212 ALA A O 1
ATOM 1686 N N . ASN A 1 213 ? -3.223 -11.259 2.405 1.00 98.12 213 ASN A N 1
ATOM 1687 C CA . ASN A 1 213 ? -2.123 -11.751 3.235 1.00 98.12 213 ASN A CA 1
ATOM 1688 C C . ASN A 1 213 ? -1.230 -12.755 2.491 1.00 98.12 213 ASN A C 1
ATOM 1690 O O . ASN A 1 213 ? -0.018 -12.742 2.693 1.00 98.12 213 ASN A O 1
ATOM 1694 N N . GLU A 1 214 ? -1.796 -13.625 1.654 1.00 97.94 214 GLU A N 1
ATOM 1695 C CA . GLU A 1 214 ? -1.000 -14.534 0.820 1.00 97.94 214 GLU A CA 1
ATOM 1696 C C . GLU A 1 214 ? -0.165 -13.776 -0.212 1.00 97.94 214 GLU A C 1
ATOM 1698 O O . GLU A 1 214 ? 1.030 -14.040 -0.343 1.00 97.94 214 GLU A O 1
ATOM 1703 N N . LEU A 1 215 ? -0.766 -12.792 -0.884 1.00 98.19 215 LEU A N 1
ATOM 1704 C CA . LEU A 1 215 ? -0.082 -11.917 -1.833 1.00 98.19 215 LEU A CA 1
ATOM 1705 C C . LEU A 1 215 ? 1.090 -11.181 -1.174 1.00 98.19 215 LEU A C 1
ATOM 1707 O O . LEU A 1 215 ? 2.213 -11.239 -1.676 1.00 98.19 215 LEU A O 1
ATOM 1711 N N . LEU A 1 216 ? 0.869 -10.596 0.008 1.00 97.88 216 LEU A N 1
ATOM 1712 C CA . LEU A 1 216 ? 1.920 -9.941 0.789 1.00 97.88 216 LEU A CA 1
ATOM 1713 C C . LEU A 1 216 ? 3.075 -10.897 1.138 1.00 97.88 216 LEU A C 1
ATOM 1715 O O . LEU A 1 216 ? 4.250 -10.538 1.019 1.00 97.88 216 LEU A O 1
ATOM 1719 N N . VAL A 1 217 ? 2.763 -12.134 1.532 1.00 97.81 217 VAL A N 1
ATOM 1720 C CA . VAL A 1 217 ? 3.780 -13.163 1.802 1.00 97.81 217 VAL A CA 1
ATOM 1721 C C . VAL A 1 217 ? 4.548 -13.522 0.531 1.00 97.81 217 VAL A C 1
ATOM 1723 O O . VAL A 1 217 ? 5.767 -13.635 0.597 1.00 97.81 217 VAL A O 1
ATOM 1726 N N . SER A 1 218 ? 3.874 -13.637 -0.614 1.00 96.94 218 SER A N 1
ATOM 1727 C CA . SER A 1 218 ? 4.494 -14.000 -1.897 1.00 96.94 218 SER A CA 1
ATOM 1728 C C . SER A 1 218 ? 5.335 -12.899 -2.558 1.00 96.94 218 SER A C 1
ATOM 1730 O O . SER A 1 218 ? 6.015 -13.181 -3.533 1.00 96.94 218 SER A O 1
ATOM 1732 N N . GLY A 1 219 ? 5.286 -11.659 -2.058 1.00 96.25 219 GLY A N 1
ATOM 1733 C CA . GLY A 1 219 ? 5.993 -10.515 -2.653 1.00 96.25 219 GLY A CA 1
ATOM 1734 C C . GLY A 1 219 ? 5.160 -9.701 -3.651 1.00 96.25 219 GLY A C 1
ATOM 1735 O O . GLY A 1 219 ? 5.505 -8.558 -3.928 1.00 96.25 219 GLY A O 1
ATOM 1736 N N . ALA A 1 220 ? 4.008 -10.216 -4.097 1.00 97.56 220 ALA A N 1
ATOM 1737 C CA . ALA A 1 220 ? 3.028 -9.491 -4.912 1.00 97.56 220 ALA A CA 1
ATOM 1738 C C . ALA A 1 220 ? 2.226 -8.470 -4.071 1.00 97.56 220 ALA A C 1
ATOM 1740 O O . ALA A 1 220 ? 1.010 -8.572 -3.891 1.00 97.56 220 ALA A O 1
ATOM 1741 N N . SER A 1 221 ? 2.935 -7.523 -3.458 1.00 96.81 221 SER A N 1
ATOM 1742 C CA . SER A 1 221 ? 2.444 -6.691 -2.359 1.00 96.81 221 SER A CA 1
ATOM 1743 C C . SER A 1 221 ? 1.634 -5.467 -2.801 1.00 96.81 221 SER A C 1
ATOM 1745 O O . SER A 1 221 ? 0.964 -4.868 -1.955 1.00 96.81 221 SER A O 1
ATOM 1747 N N . TYR A 1 222 ? 1.644 -5.112 -4.094 1.00 97.69 222 TYR A N 1
ATOM 1748 C CA . TYR A 1 222 ? 1.171 -3.815 -4.587 1.00 97.69 222 TYR A CA 1
ATOM 1749 C C . TYR A 1 222 ? -0.271 -3.495 -4.164 1.00 97.69 222 TYR A C 1
ATOM 1751 O O . TYR A 1 222 ? -0.518 -2.619 -3.329 1.00 97.69 222 TYR A O 1
ATOM 1759 N N . HIS A 1 223 ? -1.229 -4.278 -4.663 1.00 97.81 223 HIS A N 1
ATOM 1760 C CA . HIS A 1 223 ? -2.641 -4.141 -4.300 1.00 97.81 223 HIS A CA 1
ATOM 1761 C C . HIS A 1 223 ? -2.967 -4.749 -2.927 1.00 97.81 223 HIS A C 1
ATOM 1763 O O . HIS A 1 223 ? -3.936 -4.333 -2.291 1.00 97.81 223 HIS A O 1
ATOM 1769 N N . ALA A 1 224 ? -2.166 -5.705 -2.442 1.00 98.25 224 ALA A N 1
ATOM 1770 C CA . ALA A 1 224 ? -2.376 -6.332 -1.140 1.00 98.25 224 ALA A CA 1
ATOM 1771 C C . ALA A 1 224 ? -2.257 -5.319 0.007 1.00 98.25 224 ALA A C 1
ATOM 1773 O O . ALA A 1 224 ? -3.128 -5.263 0.875 1.00 98.25 224 ALA A O 1
ATOM 1774 N N . LEU A 1 225 ? -1.211 -4.487 -0.007 1.00 98.31 225 LEU A N 1
ATOM 1775 C CA . LEU A 1 225 ? -0.991 -3.471 1.023 1.00 98.31 225 LEU A CA 1
ATOM 1776 C C . LEU A 1 225 ? -2.012 -2.340 0.930 1.00 98.31 225 LEU A C 1
ATOM 1778 O O . LEU A 1 225 ? -2.547 -1.941 1.961 1.00 98.31 225 LEU A O 1
ATOM 1782 N N . ASN A 1 226 ? -2.372 -1.904 -0.280 1.00 97.88 226 ASN A N 1
ATOM 1783 C CA . ASN A 1 226 ? -3.508 -1.003 -0.493 1.00 97.88 226 ASN A CA 1
ATOM 1784 C C . ASN A 1 226 ? -4.785 -1.532 0.189 1.00 97.88 226 ASN A C 1
ATOM 1786 O O . ASN A 1 226 ? -5.386 -0.850 1.024 1.00 97.88 226 ASN A O 1
ATOM 1790 N N . PHE A 1 227 ? -5.166 -2.778 -0.111 1.00 98.12 227 PHE A N 1
ATOM 1791 C CA . PHE A 1 227 ? -6.357 -3.397 0.463 1.00 98.12 227 PHE A CA 1
ATOM 1792 C C . PHE A 1 227 ? -6.278 -3.487 1.993 1.00 98.12 227 PHE A C 1
ATOM 1794 O O . PHE A 1 227 ? -7.226 -3.104 2.678 1.00 98.12 227 PHE A O 1
ATOM 1801 N N . LEU A 1 228 ? -5.155 -3.954 2.546 1.00 98.50 228 LEU A N 1
ATOM 1802 C CA . LEU A 1 228 ? -4.982 -4.113 3.994 1.00 98.50 228 LEU A CA 1
ATOM 1803 C C . LEU A 1 228 ? -5.022 -2.765 4.725 1.00 98.50 228 LEU A C 1
ATOM 1805 O O . LEU A 1 228 ? -5.677 -2.660 5.760 1.00 98.50 228 LEU A O 1
ATOM 1809 N N . ILE A 1 229 ? -4.398 -1.721 4.177 1.00 98.62 229 ILE A N 1
ATOM 1810 C CA . ILE A 1 229 ? -4.476 -0.359 4.724 1.00 98.62 229 ILE A CA 1
ATOM 1811 C C . ILE A 1 229 ? -5.930 0.121 4.714 1.00 98.62 229 ILE A C 1
ATOM 1813 O O . ILE A 1 229 ? -6.441 0.549 5.753 1.00 98.62 229 ILE A O 1
ATOM 1817 N N . ARG A 1 230 ? -6.633 -0.003 3.579 1.00 97.62 230 ARG A N 1
ATOM 1818 C CA . ARG A 1 230 ? -8.044 0.397 3.463 1.00 97.62 230 ARG A CA 1
ATOM 1819 C C . ARG A 1 230 ? -8.937 -0.370 4.443 1.00 97.62 230 ARG A C 1
ATOM 1821 O O . ARG A 1 230 ? -9.742 0.261 5.127 1.00 97.62 230 ARG A O 1
ATOM 1828 N N . ASP A 1 231 ? -8.774 -1.688 4.569 1.00 97.69 231 ASP A N 1
ATOM 1829 C CA . ASP A 1 231 ? -9.510 -2.534 5.525 1.00 97.69 231 ASP A CA 1
ATOM 1830 C C . ASP A 1 231 ? -9.344 -2.028 6.964 1.00 97.69 231 ASP A C 1
ATOM 1832 O O . ASP A 1 231 ? -10.326 -1.913 7.707 1.00 97.69 231 ASP A O 1
ATOM 1836 N N . LYS A 1 232 ? -8.125 -1.641 7.355 1.00 98.25 232 LYS A N 1
ATOM 1837 C CA . LYS A 1 232 ? -7.851 -1.096 8.691 1.00 98.25 232 LYS A CA 1
ATOM 1838 C C . LYS A 1 232 ? -8.417 0.299 8.901 1.00 98.25 232 LYS A C 1
ATOM 1840 O O . LYS A 1 232 ? -9.043 0.536 9.934 1.00 98.25 232 LYS A O 1
ATOM 1845 N N . LEU A 1 233 ? -8.311 1.194 7.923 1.00 98.12 233 LEU A N 1
ATOM 1846 C CA . LEU A 1 233 ? -8.935 2.518 8.004 1.00 98.12 233 LEU A CA 1
ATOM 1847 C C . LEU A 1 233 ? -10.469 2.419 8.089 1.00 98.12 233 LEU A C 1
ATOM 1849 O O . LEU A 1 233 ? -11.098 3.099 8.902 1.00 98.12 233 LEU A O 1
ATOM 1853 N N . VAL A 1 234 ? -11.092 1.527 7.314 1.00 96.50 234 VAL A N 1
ATOM 1854 C CA . VAL A 1 234 ? -12.536 1.248 7.396 1.00 96.50 234 VAL A CA 1
ATOM 1855 C C . VAL A 1 234 ? -12.905 0.657 8.758 1.00 96.50 234 VAL A C 1
ATOM 1857 O O . VAL A 1 234 ? -13.882 1.101 9.368 1.00 96.50 234 VAL A O 1
ATOM 1860 N N . SER A 1 235 ? -12.107 -0.278 9.275 1.00 96.62 235 SER A N 1
ATOM 1861 C CA . SER A 1 235 ? -12.312 -0.879 10.598 1.00 96.62 235 SER A CA 1
ATOM 1862 C C . SER A 1 235 ? -12.214 0.154 11.724 1.00 96.62 235 SER A C 1
ATOM 1864 O O . SER A 1 235 ? -13.052 0.149 12.627 1.00 96.62 235 SER A O 1
ATOM 1866 N N . ALA A 1 236 ? -11.272 1.100 11.643 1.00 97.50 236 ALA A N 1
ATOM 1867 C CA . ALA A 1 236 ? -11.161 2.208 12.591 1.00 97.50 236 ALA A CA 1
ATOM 1868 C C . ALA A 1 236 ? -12.441 3.061 12.611 1.00 97.50 236 ALA A C 1
ATOM 1870 O O . ALA A 1 236 ? -13.020 3.313 13.672 1.00 97.50 236 ALA A O 1
ATOM 1871 N N . LYS A 1 237 ? -12.946 3.437 11.429 1.00 97.31 237 LYS A N 1
ATOM 1872 C CA . LYS A 1 237 ? -14.205 4.188 11.293 1.00 97.31 237 LYS A CA 1
ATOM 1873 C C . LYS A 1 237 ? -15.396 3.406 11.847 1.00 97.31 237 LYS A C 1
ATOM 1875 O O . LYS A 1 237 ? -16.231 3.970 12.558 1.00 97.31 237 LYS A O 1
ATOM 1880 N N . ALA A 1 238 ? -15.493 2.117 11.529 1.00 95.75 238 ALA A N 1
ATOM 1881 C CA . ALA A 1 238 ? -16.575 1.252 11.991 1.00 95.75 238 ALA A CA 1
ATOM 1882 C C . ALA A 1 238 ? -16.568 1.094 13.520 1.00 95.75 238 ALA A C 1
ATOM 1884 O O . ALA A 1 238 ? -17.622 1.223 14.151 1.00 95.75 238 ALA A O 1
ATOM 1885 N N . ALA A 1 239 ? -15.389 0.893 14.118 1.00 96.00 239 ALA A N 1
ATOM 1886 C CA . ALA A 1 239 ? -15.207 0.833 15.564 1.00 96.00 239 ALA A CA 1
ATOM 1887 C C . ALA A 1 239 ? -15.721 2.116 16.229 1.00 96.00 239 ALA A C 1
ATOM 1889 O O . ALA A 1 239 ? -16.624 2.053 17.069 1.00 96.00 239 ALA A O 1
ATOM 1890 N N . TYR A 1 240 ? -15.257 3.283 15.775 1.00 96.62 240 TYR A N 1
ATOM 1891 C CA . TYR A 1 240 ? -15.700 4.564 16.319 1.00 96.62 240 TYR A CA 1
ATOM 1892 C C . TYR A 1 240 ? -17.205 4.790 16.156 1.00 96.62 240 TYR A C 1
ATOM 1894 O O . TYR A 1 240 ? -17.879 5.248 17.078 1.00 96.62 240 TYR A O 1
ATOM 1902 N N . ARG A 1 241 ? -17.781 4.461 14.995 1.00 95.62 241 ARG A N 1
ATOM 1903 C CA . ARG A 1 241 ? -19.225 4.628 14.761 1.00 95.62 241 ARG A CA 1
ATOM 1904 C C . ARG A 1 241 ? -20.060 3.772 15.711 1.00 95.62 241 ARG A C 1
ATOM 1906 O O . ARG A 1 241 ? -21.067 4.267 16.214 1.00 95.62 241 ARG A O 1
ATOM 1913 N N . LYS A 1 242 ? -19.629 2.537 15.980 1.00 94.38 242 LYS A N 1
ATOM 1914 C CA . LYS A 1 242 ? -20.354 1.574 16.819 1.00 94.38 242 LYS A CA 1
ATOM 1915 C C . LYS A 1 242 ? -20.269 1.895 18.308 1.00 94.38 242 LYS A C 1
ATOM 1917 O O . LYS A 1 242 ? -21.276 1.808 19.004 1.00 94.38 242 LYS A O 1
ATOM 1922 N N . THR A 1 243 ? -19.079 2.214 18.808 1.00 90.44 243 THR A N 1
ATOM 1923 C CA . THR A 1 243 ? -18.827 2.297 20.257 1.00 90.44 243 THR A CA 1
ATOM 1924 C C . THR A 1 243 ? -18.532 3.709 20.739 1.00 90.44 243 THR A C 1
ATOM 1926 O O . THR A 1 243 ? -18.582 3.953 21.941 1.00 90.44 243 THR A O 1
ATOM 1929 N N . LYS A 1 244 ? -18.203 4.632 19.822 1.00 90.88 244 LYS A N 1
ATOM 1930 C CA . LYS A 1 244 ? -17.551 5.918 20.124 1.00 90.88 244 LYS A CA 1
ATOM 1931 C C . LYS A 1 244 ? -16.237 5.751 20.897 1.00 90.88 244 LYS A C 1
ATOM 1933 O O . LYS A 1 244 ? -15.733 6.714 21.467 1.00 90.88 244 LYS A O 1
ATOM 1938 N N . ASP A 1 245 ? -15.675 4.540 20.892 1.00 84.81 245 ASP A N 1
ATOM 1939 C CA . ASP A 1 245 ? -14.420 4.217 21.552 1.00 84.81 245 ASP A CA 1
ATOM 1940 C C . ASP A 1 245 ? -13.244 4.511 20.620 1.00 84.81 245 ASP A C 1
ATOM 1942 O O . ASP A 1 245 ? -13.041 3.890 19.570 1.00 84.81 245 ASP A O 1
ATOM 1946 N N . VAL A 1 246 ? -12.448 5.481 21.044 1.00 92.12 246 VAL A N 1
ATOM 1947 C CA . VAL A 1 246 ? -11.231 5.902 20.362 1.00 92.12 246 VAL A CA 1
ATOM 1948 C C . VAL A 1 246 ? -10.127 4.848 20.500 1.00 92.12 246 VAL A C 1
ATOM 1950 O O . VAL A 1 246 ? -9.290 4.735 19.610 1.00 92.12 246 VAL A O 1
ATOM 1953 N N . LYS A 1 247 ? -10.137 4.023 21.557 1.00 94.19 247 LYS A N 1
ATOM 1954 C CA . LYS A 1 247 ? -9.100 3.013 21.800 1.00 94.19 247 LYS A CA 1
ATOM 1955 C C . LYS A 1 247 ? -9.058 1.961 20.694 1.00 94.19 247 LYS A C 1
ATOM 1957 O O . LYS A 1 247 ? -8.000 1.758 20.109 1.00 94.19 247 LYS A O 1
ATOM 1962 N N . LEU A 1 248 ? -10.190 1.321 20.399 1.00 94.56 248 LEU A N 1
ATOM 1963 C CA . LEU A 1 248 ? -10.254 0.295 19.351 1.00 94.56 248 LEU A CA 1
ATOM 1964 C C . LEU A 1 248 ? -9.981 0.894 17.964 1.00 94.56 248 LEU A C 1
ATOM 1966 O O . LEU A 1 248 ? -9.308 0.293 17.134 1.00 94.56 248 LEU A O 1
ATOM 1970 N N . SER A 1 249 ? -10.458 2.118 17.733 1.00 96.75 249 SER A N 1
ATOM 1971 C CA . SER A 1 249 ? -10.195 2.847 16.490 1.00 96.75 249 SER A CA 1
ATOM 1972 C C . SER A 1 249 ? -8.695 3.092 16.300 1.00 96.75 249 SER A C 1
ATOM 1974 O O . SER A 1 249 ? -8.160 2.842 15.225 1.00 96.75 249 SER A O 1
ATOM 1976 N N . ARG A 1 250 ? -7.997 3.497 17.368 1.00 97.31 250 ARG A N 1
ATOM 1977 C CA . ARG A 1 250 ? -6.544 3.685 17.385 1.00 97.31 250 ARG A CA 1
ATOM 1978 C C . ARG A 1 250 ? -5.781 2.394 17.098 1.00 97.31 250 ARG A C 1
ATOM 1980 O O . ARG A 1 250 ? -4.819 2.446 16.347 1.00 97.31 250 ARG A O 1
ATOM 1987 N N . GLU A 1 251 ? -6.196 1.255 17.652 1.00 97.38 251 GLU A N 1
ATOM 1988 C CA . GLU A 1 251 ? -5.550 -0.039 17.365 1.00 97.38 251 GLU A CA 1
ATOM 1989 C C . GLU A 1 251 ? -5.574 -0.356 15.859 1.00 97.38 251 GLU A C 1
ATOM 1991 O O . GLU A 1 251 ? -4.559 -0.749 15.291 1.00 97.38 251 GLU A O 1
ATOM 1996 N N . HIS A 1 252 ? -6.691 -0.085 15.179 1.00 97.69 252 HIS A N 1
ATOM 1997 C CA . HIS A 1 252 ? -6.774 -0.231 13.724 1.00 97.69 252 HIS A CA 1
ATOM 1998 C C . HIS A 1 252 ? -5.945 0.805 12.953 1.00 97.69 252 HIS A C 1
ATOM 2000 O O . HIS A 1 252 ? -5.374 0.473 11.918 1.00 97.69 252 HIS A O 1
ATOM 2006 N N . LEU A 1 253 ? -5.841 2.044 13.436 1.00 97.81 253 LEU A N 1
ATOM 2007 C CA . LEU A 1 253 ? -4.968 3.046 12.812 1.00 97.81 253 LEU A CA 1
ATOM 2008 C C . LEU A 1 253 ? -3.484 2.676 12.944 1.00 97.81 253 LEU A C 1
ATOM 2010 O O . LEU A 1 253 ? -2.738 2.845 11.985 1.00 97.81 253 LEU A O 1
ATOM 2014 N N . ILE A 1 254 ? -3.074 2.116 14.085 1.00 97.50 254 ILE A N 1
ATOM 2015 C CA . ILE A 1 254 ? -1.726 1.566 14.280 1.00 97.50 254 ILE A CA 1
ATOM 2016 C C . ILE A 1 254 ? -1.457 0.456 13.256 1.00 97.50 254 ILE A C 1
ATOM 2018 O O . ILE A 1 254 ? -0.411 0.468 12.610 1.00 97.50 254 ILE A O 1
ATOM 2022 N N . ASP A 1 255 ? -2.409 -0.460 13.047 1.00 97.88 255 ASP A N 1
ATOM 2023 C CA . ASP A 1 255 ? -2.282 -1.499 12.016 1.00 97.88 255 ASP A CA 1
ATOM 2024 C C . ASP A 1 255 ? -2.136 -0.900 10.609 1.00 97.88 255 ASP A C 1
ATOM 2026 O O . ASP A 1 255 ? -1.316 -1.372 9.823 1.00 97.88 255 ASP A O 1
ATOM 2030 N N . ALA A 1 256 ? -2.918 0.135 10.280 1.00 98.19 256 ALA A N 1
ATOM 2031 C CA . ALA A 1 256 ? -2.855 0.800 8.979 1.00 98.19 256 ALA A CA 1
ATOM 2032 C C . ALA A 1 256 ? -1.480 1.441 8.732 1.00 98.19 256 ALA A C 1
ATOM 2034 O O . ALA A 1 256 ? -0.901 1.246 7.664 1.00 98.19 256 ALA A O 1
ATOM 2035 N N . VAL A 1 257 ? -0.935 2.151 9.727 1.00 96.69 257 VAL A N 1
ATOM 2036 C CA . VAL A 1 257 ? 0.410 2.745 9.649 1.00 96.69 257 VAL A CA 1
ATOM 2037 C C . VAL A 1 257 ? 1.478 1.659 9.542 1.00 96.69 257 VAL A C 1
ATOM 2039 O O . VAL A 1 257 ? 2.382 1.781 8.723 1.00 96.69 257 VAL A O 1
ATOM 2042 N N . ALA A 1 258 ? 1.357 0.561 10.291 1.00 96.31 258 ALA A N 1
ATOM 2043 C CA . ALA A 1 258 ? 2.304 -0.547 10.211 1.00 96.31 258 ALA A CA 1
ATOM 2044 C C . ALA A 1 258 ? 2.322 -1.213 8.819 1.00 96.31 258 ALA A C 1
ATOM 2046 O O . ALA A 1 258 ? 3.398 -1.511 8.303 1.00 96.31 258 ALA A O 1
ATOM 2047 N N . TYR A 1 259 ? 1.164 -1.403 8.173 1.00 97.81 259 TYR A N 1
ATOM 2048 C CA . TYR A 1 259 ? 1.115 -1.883 6.784 1.00 97.81 259 TYR A CA 1
ATOM 2049 C C . TYR A 1 259 ? 1.677 -0.869 5.789 1.00 97.81 259 TYR A C 1
ATOM 2051 O O . TYR A 1 259 ? 2.393 -1.266 4.872 1.00 97.81 259 TYR A O 1
ATOM 2059 N N . LEU A 1 260 ? 1.392 0.424 5.968 1.00 96.81 260 LEU A N 1
ATOM 2060 C CA . LEU A 1 260 ? 1.999 1.474 5.150 1.00 96.81 260 LEU A CA 1
ATOM 2061 C C . LEU A 1 260 ? 3.525 1.417 5.244 1.00 96.81 260 LEU A C 1
ATOM 2063 O O . LEU A 1 260 ? 4.210 1.463 4.235 1.00 96.81 260 LEU A O 1
ATOM 2067 N N . PHE A 1 261 ? 4.051 1.247 6.446 1.00 95.38 261 PHE A N 1
ATOM 2068 C CA . PHE A 1 261 ? 5.473 1.116 6.723 1.00 95.38 261 PHE A CA 1
ATOM 2069 C C . PHE A 1 261 ? 6.127 -0.084 6.045 1.00 95.38 261 PHE A C 1
ATOM 2071 O O . PHE A 1 261 ? 7.196 0.079 5.467 1.00 95.38 261 PHE A O 1
ATOM 2078 N N . ILE A 1 262 ? 5.451 -1.231 5.985 1.00 94.94 262 ILE A N 1
ATOM 2079 C CA . ILE A 1 262 ? 5.884 -2.353 5.136 1.00 94.94 262 ILE A CA 1
ATOM 2080 C C . ILE A 1 262 ? 5.898 -1.941 3.655 1.00 94.94 262 ILE A C 1
ATOM 2082 O O . ILE A 1 262 ? 6.834 -2.253 2.930 1.00 94.94 262 ILE A O 1
ATOM 2086 N N . ALA A 1 263 ? 4.884 -1.206 3.197 1.00 95.44 263 ALA A N 1
ATOM 2087 C CA . ALA A 1 263 ? 4.771 -0.777 1.802 1.00 95.44 263 ALA A CA 1
ATOM 2088 C C . ALA A 1 263 ? 5.875 0.198 1.367 1.00 95.44 263 ALA A C 1
ATOM 2090 O O . ALA A 1 263 ? 6.312 0.173 0.217 1.00 95.44 263 ALA A O 1
ATOM 2091 N N . LEU A 1 264 ? 6.333 1.049 2.284 1.00 93.94 264 LEU A N 1
ATOM 2092 C CA . LEU A 1 264 ? 7.369 2.044 2.018 1.00 93.94 264 LEU A CA 1
ATOM 2093 C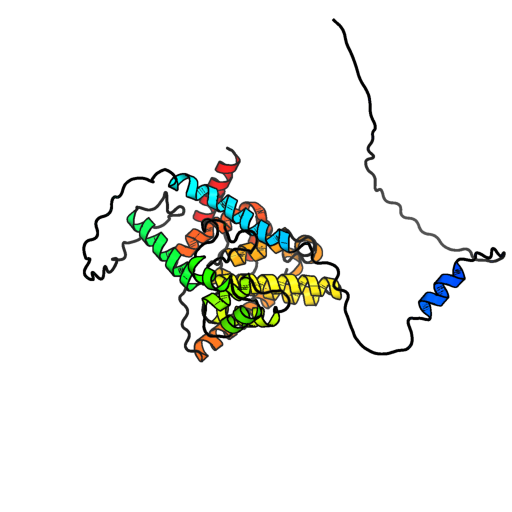 C . LEU A 1 264 ? 8.770 1.440 1.864 1.00 93.94 264 LEU A C 1
ATOM 2095 O O . LEU A 1 264 ? 9.635 2.097 1.289 1.00 93.94 264 LEU A O 1
ATOM 2099 N N . GLU A 1 265 ? 8.999 0.206 2.323 1.00 91.00 265 GLU A N 1
ATOM 2100 C CA . GLU A 1 265 ? 10.258 -0.513 2.074 1.00 91.00 265 GLU A CA 1
ATOM 2101 C C . GLU A 1 265 ? 10.451 -0.832 0.590 1.00 91.00 265 GLU A C 1
ATOM 2103 O O . GLU A 1 265 ? 11.576 -0.791 0.094 1.00 91.00 265 GLU A O 1
ATOM 2108 N N . ASP A 1 266 ? 9.339 -1.081 -0.105 1.00 90.88 266 ASP A N 1
ATOM 2109 C CA . ASP A 1 266 ? 9.291 -1.419 -1.526 1.00 90.88 266 ASP A CA 1
ATOM 2110 C C . ASP A 1 266 ? 8.869 -0.225 -2.402 1.00 90.88 266 ASP A C 1
ATOM 2112 O O . ASP A 1 266 ? 8.589 -0.385 -3.590 1.00 90.88 266 ASP A O 1
ATOM 2116 N N . TYR A 1 267 ? 8.804 0.980 -1.819 1.00 93.19 267 TYR A N 1
ATOM 2117 C CA . TYR A 1 267 ? 8.376 2.212 -2.492 1.00 93.19 267 TYR A CA 1
ATOM 2118 C C . TYR A 1 267 ? 7.000 2.093 -3.174 1.00 93.19 267 TYR A C 1
ATOM 2120 O O . TYR A 1 267 ? 6.777 2.623 -4.263 1.00 93.19 267 TYR A O 1
ATOM 2128 N N . ASN A 1 268 ? 6.064 1.393 -2.530 1.00 94.69 268 ASN A N 1
ATOM 2129 C CA . ASN A 1 268 ? 4.710 1.193 -3.039 1.00 94.69 268 ASN A CA 1
ATOM 2130 C C . ASN A 1 268 ? 3.908 2.507 -2.978 1.00 94.69 268 ASN A C 1
ATOM 2132 O O . ASN A 1 268 ? 3.421 2.927 -1.922 1.00 94.69 268 ASN A O 1
ATOM 2136 N N . ASP A 1 269 ? 3.773 3.157 -4.132 1.00 94.56 269 ASP A N 1
ATOM 2137 C CA . ASP A 1 269 ? 3.052 4.418 -4.297 1.00 94.56 269 ASP A CA 1
ATOM 2138 C C . ASP A 1 269 ? 1.560 4.300 -3.987 1.00 94.56 269 ASP A C 1
ATOM 2140 O O . ASP A 1 269 ? 1.027 5.141 -3.261 1.00 94.56 269 ASP A O 1
ATOM 2144 N N . LEU A 1 270 ? 0.892 3.242 -4.445 1.00 95.81 270 LEU A N 1
ATOM 2145 C CA . LEU A 1 270 ? -0.537 3.044 -4.221 1.00 95.81 270 LEU A CA 1
ATOM 2146 C C . LEU A 1 270 ? -0.872 2.945 -2.731 1.00 95.81 270 LEU A C 1
ATOM 2148 O O . LEU A 1 270 ? -1.883 3.494 -2.293 1.00 95.81 270 LEU A O 1
ATOM 2152 N N . ALA A 1 271 ? -0.035 2.286 -1.932 1.00 96.75 271 ALA A N 1
ATOM 2153 C CA . ALA A 1 271 ? -0.217 2.207 -0.486 1.00 96.75 271 ALA A CA 1
ATOM 2154 C C . ALA A 1 271 ? -0.117 3.587 0.186 1.00 96.75 271 ALA A C 1
ATOM 2156 O O . ALA A 1 271 ? -0.974 3.930 1.008 1.00 96.75 271 ALA A O 1
ATOM 2157 N N . LEU A 1 272 ? 0.878 4.400 -0.199 1.00 95.69 272 LEU A N 1
ATOM 2158 C CA . LEU A 1 272 ? 1.009 5.773 0.294 1.00 95.69 272 LEU A CA 1
ATOM 2159 C C . LEU A 1 272 ? -0.192 6.626 -0.124 1.00 95.69 272 LEU A C 1
ATOM 2161 O O . LEU A 1 272 ? -0.801 7.275 0.728 1.00 95.69 272 LEU A O 1
ATOM 2165 N N . VAL A 1 273 ? -0.566 6.578 -1.406 1.00 95.62 273 VAL A N 1
ATOM 2166 C CA . VAL A 1 273 ? -1.731 7.293 -1.943 1.00 95.62 273 VAL A CA 1
ATOM 2167 C C . VAL A 1 273 ? -2.988 6.916 -1.176 1.00 95.62 273 VAL A C 1
ATOM 2169 O O . VAL A 1 273 ? -3.729 7.789 -0.735 1.00 95.62 273 VAL A O 1
ATOM 2172 N N . THR A 1 274 ? -3.198 5.624 -0.949 1.00 96.50 274 THR A N 1
ATOM 2173 C CA . THR A 1 274 ? -4.365 5.107 -0.233 1.00 96.50 274 THR A CA 1
ATOM 2174 C C . THR A 1 274 ? -4.436 5.655 1.178 1.00 96.50 274 THR A C 1
ATOM 2176 O O . THR A 1 274 ? -5.493 6.137 1.590 1.00 96.50 274 THR A O 1
ATOM 2179 N N . TYR A 1 275 ? -3.330 5.608 1.920 1.00 97.19 275 TYR A N 1
ATOM 2180 C CA . TYR A 1 275 ? -3.303 6.125 3.280 1.00 97.19 275 TYR A CA 1
ATOM 2181 C C . TYR A 1 275 ? -3.565 7.635 3.306 1.00 97.19 275 TYR A C 1
ATOM 2183 O O . TYR A 1 275 ? -4.501 8.079 3.972 1.00 97.19 275 TYR A O 1
ATOM 2191 N N . VAL A 1 276 ? -2.787 8.414 2.547 1.00 95.81 276 VAL A N 1
ATOM 2192 C CA . VAL A 1 276 ? -2.859 9.881 2.568 1.00 95.81 276 VAL A CA 1
ATOM 2193 C C . VAL A 1 276 ? -4.219 10.367 2.078 1.00 95.81 276 VAL A C 1
ATOM 2195 O O . VAL A 1 276 ? -4.870 11.142 2.774 1.00 95.81 276 VAL A O 1
ATOM 2198 N N . ALA A 1 277 ? -4.712 9.856 0.946 1.00 93.12 277 ALA A N 1
ATOM 2199 C CA . ALA A 1 277 ? -6.005 10.262 0.406 1.00 93.12 277 ALA A CA 1
ATOM 2200 C C . ALA A 1 277 ? -7.149 9.969 1.386 1.00 93.12 277 ALA A C 1
ATOM 2202 O O . ALA A 1 277 ? -8.022 10.815 1.571 1.00 93.12 277 ALA A O 1
ATOM 2203 N N . ASN A 1 278 ? -7.149 8.811 2.059 1.00 95.12 278 ASN A N 1
ATOM 2204 C CA . ASN A 1 278 ? -8.191 8.497 3.039 1.00 95.12 278 ASN A CA 1
ATOM 2205 C C . ASN A 1 278 ? -8.087 9.371 4.294 1.00 95.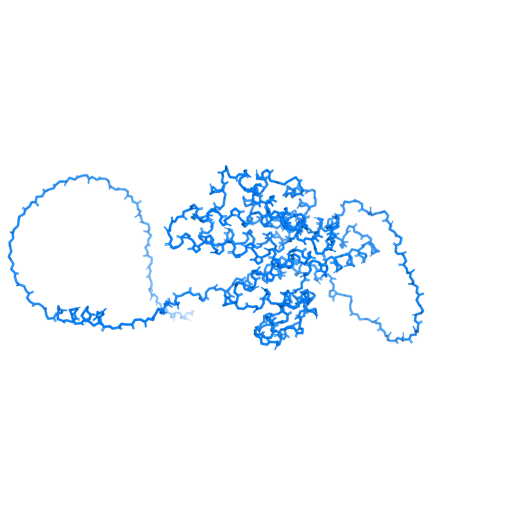12 278 ASN A C 1
ATOM 2207 O O . ASN A 1 278 ? -9.110 9.853 4.772 1.00 95.12 278 ASN A O 1
ATOM 2211 N N . VAL A 1 279 ? -6.882 9.587 4.826 1.00 95.69 279 VAL A N 1
ATOM 2212 C CA . VAL A 1 279 ? -6.682 10.394 6.040 1.00 95.69 279 VAL A CA 1
ATOM 2213 C C . VAL A 1 279 ? -7.022 11.865 5.801 1.00 95.69 279 VAL A C 1
ATOM 2215 O O . VAL A 1 279 ? -7.655 12.485 6.653 1.00 95.69 279 VAL A O 1
ATOM 2218 N N . SER A 1 280 ? -6.655 12.412 4.643 1.00 92.94 280 SER A N 1
ATOM 2219 C CA . SER A 1 280 ? -6.887 13.820 4.321 1.00 92.94 280 SER A CA 1
ATOM 2220 C C . SER A 1 280 ? -8.320 14.132 3.891 1.00 92.94 280 SER A C 1
ATOM 2222 O O . SER A 1 280 ? -8.803 15.228 4.166 1.00 92.94 280 SER A O 1
ATOM 2224 N N . SER A 1 281 ? -9.001 13.215 3.191 1.00 90.25 281 SER A N 1
ATOM 2225 C CA . SER A 1 281 ? -10.299 13.517 2.557 1.00 90.25 281 SER A CA 1
ATOM 2226 C C . SER A 1 281 ? -11.528 12.989 3.299 1.00 90.25 281 SER A C 1
ATOM 2228 O O . SER A 1 281 ? -12.623 13.520 3.105 1.00 90.25 281 SER A O 1
ATOM 2230 N N . ASP A 1 282 ? -11.390 11.960 4.139 1.00 95.31 282 ASP A N 1
ATOM 2231 C CA . ASP A 1 282 ? -12.516 11.432 4.912 1.00 95.31 282 ASP A CA 1
ATOM 2232 C C . ASP A 1 282 ? -12.741 12.308 6.151 1.00 95.31 282 ASP A C 1
ATOM 2234 O O . ASP A 1 282 ? -11.841 12.478 6.966 1.00 95.31 282 ASP A O 1
ATOM 2238 N N . GLU A 1 283 ? -13.944 12.865 6.314 1.00 94.81 283 GLU A N 1
ATOM 2239 C CA . GLU A 1 283 ? -14.303 13.738 7.448 1.00 94.81 283 GLU A CA 1
ATOM 2240 C C . GLU A 1 283 ? -14.008 13.074 8.801 1.00 94.81 283 GLU A C 1
ATOM 2242 O O . GLU A 1 283 ? -13.435 13.690 9.698 1.00 94.81 283 GLU A O 1
ATOM 2247 N N . LEU A 1 284 ? -14.319 11.779 8.939 1.00 95.19 284 LEU A N 1
ATOM 2248 C CA . LEU A 1 284 ? -14.127 11.081 10.203 1.00 95.19 284 LEU A CA 1
ATOM 2249 C C . LEU A 1 284 ? -12.641 10.879 10.510 1.00 95.19 284 LEU A C 1
ATOM 2251 O O . LEU A 1 284 ? -12.232 11.031 11.662 1.00 95.19 284 LEU A O 1
ATOM 2255 N N . LEU A 1 285 ? -11.841 10.539 9.495 1.00 96.25 285 LEU A N 1
ATOM 2256 C CA . LEU A 1 285 ? -10.392 10.370 9.633 1.00 96.25 285 LEU A CA 1
ATOM 2257 C C . LEU A 1 285 ? -9.636 11.694 9.693 1.00 96.25 285 LEU A C 1
ATOM 2259 O O . LEU A 1 285 ? -8.593 11.720 10.316 1.00 96.25 285 LEU A O 1
ATOM 2263 N N . SER A 1 286 ? -10.130 12.781 9.112 1.00 92.81 286 SER A N 1
ATOM 2264 C CA . SER A 1 286 ? -9.451 14.084 9.148 1.00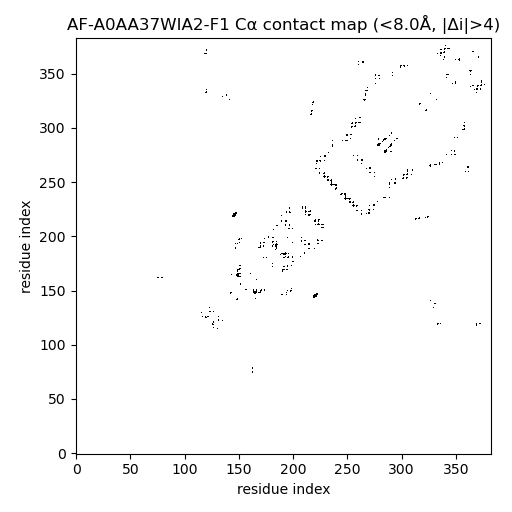 92.81 286 SER A CA 1
ATOM 2265 C C . SER A 1 286 ? -9.768 14.872 10.420 1.00 92.81 286 SER A C 1
ATOM 2267 O O . SER A 1 286 ? -8.931 15.654 10.881 1.00 92.81 286 SER A O 1
ATOM 2269 N N . GLU A 1 287 ? -10.930 14.637 11.040 1.00 92.31 287 GLU A N 1
ATOM 2270 C CA . GLU A 1 287 ? -11.381 15.406 12.201 1.00 92.31 287 GLU A CA 1
ATOM 2271 C C . GLU A 1 287 ? -11.364 14.619 13.514 1.00 92.31 287 GLU A C 1
ATOM 2273 O O . GLU A 1 287 ? -10.666 15.026 14.440 1.00 92.31 287 GLU A O 1
ATOM 2278 N N . GLN A 1 288 ? -12.133 13.526 13.640 1.00 94.62 288 GLN A N 1
ATOM 2279 C CA . GLN A 1 288 ? -12.340 12.834 14.929 1.00 94.62 288 GLN A CA 1
ATOM 2280 C C . GLN A 1 288 ? -11.446 11.610 15.141 1.00 94.62 288 GLN A C 1
ATOM 2282 O O . GLN A 1 288 ? -11.366 11.117 16.264 1.00 94.62 288 GLN A O 1
ATOM 2287 N N . LEU A 1 289 ? -10.803 11.104 14.094 1.00 95.62 289 LEU A N 1
ATOM 2288 C CA . LEU A 1 289 ? -9.848 9.995 14.140 1.00 95.62 289 LEU A CA 1
ATOM 2289 C C . LEU A 1 289 ? -8.512 10.374 13.491 1.00 95.62 289 LEU A C 1
ATOM 2291 O O . LEU A 1 289 ? -7.790 9.490 13.038 1.00 95.62 289 LEU A O 1
ATOM 2295 N N . ASN A 1 290 ? -8.189 11.668 13.446 1.00 94.19 290 ASN A N 1
ATOM 2296 C CA . ASN A 1 290 ? -6.974 12.154 12.802 1.00 94.19 290 ASN A CA 1
ATOM 2297 C C . ASN A 1 290 ? -5.731 11.498 13.406 1.00 94.19 290 ASN A C 1
ATOM 2299 O O . ASN A 1 290 ? -5.428 11.727 14.587 1.00 94.19 290 ASN A O 1
ATOM 2303 N N . PRO A 1 291 ? -4.992 10.706 12.606 1.00 92.94 291 PRO A N 1
ATOM 2304 C CA . PRO A 1 291 ? -3.806 10.021 13.081 1.00 92.94 291 PRO A CA 1
ATOM 2305 C C . PRO A 1 291 ? -2.783 10.968 13.711 1.00 92.94 291 PRO A C 1
ATOM 2307 O O . PRO A 1 291 ? -2.111 10.550 14.650 1.00 92.94 291 PRO A O 1
ATOM 2310 N N . GLN A 1 292 ? -2.686 12.225 13.254 1.00 88.25 292 GLN A N 1
ATOM 2311 C CA . GLN A 1 292 ? -1.675 13.192 13.699 1.00 88.25 292 GLN A CA 1
ATOM 2312 C C . GLN A 1 292 ? -1.676 13.404 15.205 1.00 88.25 292 GLN A C 1
ATOM 2314 O O . GLN A 1 292 ? -0.622 13.389 15.835 1.00 88.25 292 GLN A O 1
ATOM 2319 N N . TRP A 1 293 ? -2.853 13.577 15.796 1.00 89.56 293 TRP A N 1
ATOM 2320 C CA . TRP A 1 293 ? -2.968 13.735 17.241 1.00 89.56 293 TRP A CA 1
ATOM 2321 C C . TRP A 1 293 ? -3.345 12.424 17.933 1.00 89.56 293 TRP A C 1
ATOM 2323 O O . TRP A 1 293 ? -2.992 12.225 19.093 1.00 89.56 293 TRP A O 1
ATOM 2333 N N . LEU A 1 294 ? -4.037 11.508 17.248 1.00 93.88 294 LEU A N 1
ATOM 2334 C CA . LEU A 1 294 ? -4.520 10.275 17.868 1.00 93.88 294 LEU A CA 1
ATOM 2335 C C . LEU A 1 294 ? -3.407 9.246 18.104 1.00 93.88 294 LEU A C 1
ATOM 2337 O O . LEU A 1 294 ? -3.474 8.467 19.058 1.00 93.88 294 LEU A O 1
ATOM 2341 N N . LEU A 1 295 ? -2.394 9.240 17.240 1.00 94.25 295 LEU A N 1
ATOM 2342 C CA . LEU A 1 295 ? -1.237 8.351 17.343 1.00 94.25 295 LEU A CA 1
ATOM 2343 C C . LEU A 1 295 ? -0.032 9.026 18.005 1.00 94.25 295 LEU A C 1
ATOM 2345 O O . LEU A 1 295 ? 1.016 8.402 18.139 1.00 94.25 295 LEU A O 1
ATOM 2349 N N . GLN A 1 296 ? -0.168 10.277 18.452 1.00 90.62 296 GLN A N 1
ATOM 2350 C CA . GLN A 1 296 ? 0.918 10.986 19.115 1.00 90.62 296 GLN A CA 1
ATOM 2351 C C . GLN A 1 296 ? 1.360 10.236 20.382 1.00 90.62 296 GLN A C 1
ATOM 2353 O O . GLN A 1 296 ? 0.567 10.031 21.303 1.00 90.62 296 GLN A O 1
ATOM 2358 N N . GLY A 1 297 ? 2.638 9.851 20.431 1.00 90.06 297 GLY A N 1
ATOM 2359 C CA . GLY A 1 297 ? 3.217 9.104 21.549 1.00 90.06 297 GLY A CA 1
ATOM 2360 C C . GLY A 1 297 ? 2.975 7.593 21.511 1.00 90.06 297 GLY A C 1
ATOM 2361 O O . GLY A 1 297 ? 3.250 6.942 22.513 1.00 90.06 297 GLY A O 1
ATOM 2362 N N . PHE A 1 298 ? 2.486 7.050 20.388 1.00 93.00 298 PHE A N 1
ATOM 2363 C CA . PHE A 1 298 ? 2.306 5.608 20.157 1.00 93.00 298 PHE A CA 1
ATOM 2364 C C . PHE A 1 298 ? 3.362 5.018 19.206 1.00 93.00 298 PHE A C 1
ATOM 2366 O O . PHE A 1 298 ? 3.138 3.988 18.568 1.00 93.00 298 PHE A O 1
ATOM 2373 N N . ASP A 1 299 ? 4.516 5.681 19.081 1.00 90.81 299 ASP A N 1
ATOM 2374 C CA . ASP A 1 299 ? 5.608 5.275 18.188 1.00 90.81 299 ASP A CA 1
ATOM 2375 C C . ASP A 1 299 ? 6.114 3.862 18.524 1.00 90.81 299 ASP A C 1
ATOM 2377 O O . ASP A 1 299 ? 6.429 3.077 17.625 1.00 90.81 299 ASP A O 1
ATOM 2381 N N . ASP A 1 300 ? 6.165 3.521 19.815 1.00 92.50 300 ASP A N 1
ATOM 2382 C CA . ASP A 1 300 ? 6.604 2.211 20.297 1.00 92.50 300 ASP A CA 1
ATOM 2383 C C . ASP A 1 300 ? 5.603 1.118 19.899 1.00 92.50 300 ASP A C 1
ATOM 2385 O O . ASP A 1 300 ? 6.012 0.060 19.417 1.00 92.50 300 ASP A O 1
ATOM 2389 N N . GLU A 1 301 ? 4.296 1.368 20.019 1.00 94.75 301 GLU A N 1
ATOM 2390 C CA . GLU A 1 301 ? 3.260 0.425 19.592 1.00 94.75 301 GLU A CA 1
ATOM 2391 C C . GLU A 1 301 ? 3.214 0.252 18.071 1.00 94.75 301 GLU A C 1
ATOM 2393 O O . GLU A 1 301 ? 3.044 -0.874 17.595 1.00 94.75 301 GLU A O 1
ATOM 2398 N N . ILE A 1 302 ? 3.401 1.329 17.301 1.00 94.56 302 ILE A N 1
ATOM 2399 C CA . ILE A 1 302 ? 3.527 1.254 15.836 1.00 94.56 302 ILE A CA 1
ATOM 2400 C C . ILE A 1 302 ? 4.745 0.409 15.466 1.00 94.56 302 ILE A C 1
ATOM 2402 O O . ILE A 1 302 ? 4.639 -0.500 14.641 1.00 94.56 302 ILE A O 1
ATOM 2406 N N . SER A 1 303 ? 5.878 0.637 16.132 1.00 93.06 303 SER A N 1
ATOM 2407 C CA . SER A 1 303 ? 7.115 -0.109 15.891 1.00 93.06 303 SER A CA 1
ATOM 2408 C C . SER A 1 303 ? 7.003 -1.577 16.272 1.00 93.06 303 SER A C 1
ATOM 2410 O O . SER A 1 303 ? 7.453 -2.452 15.527 1.00 93.06 303 SER A O 1
ATOM 2412 N N . GLN A 1 304 ? 6.347 -1.867 17.393 1.00 94.94 304 GLN A N 1
ATOM 2413 C CA . GLN A 1 304 ? 6.048 -3.230 17.797 1.00 94.94 304 GLN A CA 1
ATOM 2414 C C . GLN A 1 304 ? 5.137 -3.915 16.774 1.00 94.94 304 GLN A C 1
ATOM 2416 O O . GLN A 1 304 ? 5.438 -5.033 16.356 1.00 94.94 304 GLN A O 1
ATOM 2421 N N . ARG A 1 305 ? 4.054 -3.261 16.336 1.00 96.25 305 ARG A N 1
ATOM 2422 C CA . ARG A 1 305 ? 3.112 -3.856 15.381 1.00 96.25 305 ARG A CA 1
ATOM 2423 C C . ARG A 1 305 ? 3.753 -4.095 14.017 1.00 96.25 305 ARG A C 1
ATOM 2425 O O . ARG A 1 305 ? 3.559 -5.163 13.442 1.00 96.25 305 ARG A O 1
ATOM 2432 N N . TYR A 1 306 ? 4.537 -3.142 13.523 1.00 95.81 306 TYR A N 1
ATOM 2433 C CA . TYR A 1 306 ? 5.329 -3.306 12.305 1.00 95.81 306 TYR A CA 1
ATOM 2434 C C . TYR A 1 306 ? 6.242 -4.539 12.408 1.00 95.81 306 TYR A C 1
ATOM 2436 O O . TYR A 1 306 ? 6.176 -5.416 11.547 1.00 95.81 306 TYR A O 1
ATOM 2444 N N . LYS A 1 307 ? 6.998 -4.674 13.507 1.00 95.12 307 LYS A N 1
ATOM 2445 C CA . LYS A 1 307 ? 7.875 -5.830 13.741 1.00 95.12 307 LYS A CA 1
ATOM 2446 C C . LYS A 1 307 ? 7.110 -7.155 13.803 1.00 95.12 307 LYS A C 1
ATOM 2448 O O . LYS A 1 307 ? 7.529 -8.142 13.213 1.00 95.12 307 LYS A O 1
ATOM 2453 N N . GLU A 1 308 ? 5.981 -7.195 14.507 1.00 97.06 308 GLU A N 1
ATOM 2454 C CA . GLU A 1 308 ? 5.143 -8.399 14.595 1.00 97.06 308 GLU A CA 1
ATOM 2455 C C . GLU A 1 308 ? 4.661 -8.863 13.213 1.00 97.06 308 GLU A C 1
ATOM 2457 O O . GLU A 1 308 ? 4.646 -10.065 12.926 1.00 97.06 308 GLU A O 1
ATOM 2462 N N . LEU A 1 309 ? 4.275 -7.917 12.352 1.00 96.75 309 LEU A N 1
ATOM 2463 C CA . LEU A 1 309 ? 3.844 -8.204 10.988 1.00 96.75 309 LEU A CA 1
ATOM 2464 C C . LEU A 1 309 ? 5.009 -8.693 10.121 1.00 96.75 309 LEU A C 1
ATOM 2466 O O . LEU A 1 309 ? 4.867 -9.729 9.465 1.00 96.75 309 LEU A O 1
ATOM 2470 N N . THR A 1 310 ? 6.158 -8.014 10.139 1.00 95.94 310 THR A N 1
ATOM 2471 C CA . THR A 1 310 ? 7.321 -8.402 9.325 1.00 95.94 310 THR A CA 1
ATOM 2472 C C . THR A 1 310 ? 7.930 -9.729 9.774 1.00 95.94 310 THR A C 1
ATOM 2474 O O . THR A 1 310 ? 8.195 -10.580 8.924 1.00 95.94 310 THR A O 1
ATOM 2477 N N . ASP A 1 311 ? 8.030 -9.991 11.081 1.00 97.19 311 ASP A N 1
ATOM 2478 C CA . ASP A 1 311 ? 8.476 -11.284 11.625 1.00 97.19 311 ASP A CA 1
ATOM 2479 C C . ASP A 1 311 ? 7.533 -12.430 11.210 1.00 97.19 311 ASP A C 1
ATOM 2481 O O . ASP A 1 311 ? 7.967 -13.555 10.946 1.00 97.19 311 ASP A O 1
ATOM 2485 N N . ASN A 1 312 ? 6.222 -12.175 11.152 1.00 97.75 312 ASN A N 1
ATOM 2486 C CA . ASN A 1 312 ? 5.244 -13.160 10.689 1.00 97.75 312 ASN A CA 1
ATOM 2487 C C . ASN A 1 312 ? 5.367 -13.423 9.179 1.00 97.75 312 ASN A C 1
ATOM 2489 O O . ASN A 1 312 ? 5.340 -14.581 8.757 1.00 97.75 312 ASN A O 1
ATOM 2493 N N . ILE A 1 313 ? 5.528 -12.373 8.370 1.00 97.50 313 ILE A N 1
ATOM 2494 C CA . ILE A 1 313 ? 5.741 -12.489 6.920 1.00 97.50 313 ILE A CA 1
ATOM 2495 C C . ILE A 1 313 ? 7.023 -13.278 6.640 1.00 97.50 313 ILE A C 1
ATOM 2497 O O . ILE A 1 313 ? 6.977 -14.257 5.895 1.00 97.50 313 ILE A O 1
ATOM 2501 N N . ALA A 1 314 ? 8.135 -12.916 7.284 1.00 97.12 314 ALA A N 1
ATOM 2502 C CA . ALA A 1 314 ? 9.423 -13.587 7.132 1.00 97.12 314 ALA A CA 1
ATOM 2503 C C . ALA A 1 314 ? 9.333 -15.078 7.483 1.00 97.12 314 ALA A C 1
ATOM 2505 O O . ALA A 1 314 ? 9.758 -15.926 6.703 1.00 97.12 314 ALA A O 1
ATOM 2506 N N . ARG A 1 315 ? 8.682 -15.415 8.603 1.00 98.12 315 ARG A N 1
ATOM 2507 C CA . ARG A 1 315 ? 8.472 -16.811 9.012 1.00 98.12 315 ARG A CA 1
ATOM 2508 C C . ARG A 1 315 ? 7.649 -17.604 7.998 1.00 98.12 315 ARG A C 1
ATOM 2510 O O . ARG A 1 315 ? 7.944 -18.765 7.739 1.00 98.12 315 ARG A O 1
ATOM 2517 N N . LYS A 1 316 ? 6.594 -17.008 7.433 1.00 98.00 316 LYS A N 1
ATOM 2518 C CA . LYS A 1 316 ? 5.784 -17.668 6.396 1.00 98.00 316 LYS A CA 1
ATOM 2519 C C . LYS A 1 316 ? 6.574 -17.875 5.105 1.00 98.00 316 LYS A C 1
ATOM 2521 O O . LYS A 1 316 ? 6.455 -18.939 4.509 1.00 98.00 316 LYS A O 1
ATOM 2526 N N . ARG A 1 317 ? 7.384 -16.892 4.704 1.00 97.56 317 ARG A N 1
ATOM 2527 C CA . ARG A 1 317 ? 8.280 -16.993 3.544 1.00 97.56 317 ARG A CA 1
ATOM 2528 C C . ARG A 1 317 ? 9.292 -18.122 3.724 1.00 97.56 317 ARG A C 1
ATOM 2530 O O . ARG A 1 317 ? 9.361 -18.999 2.872 1.00 97.56 317 ARG A O 1
ATOM 2537 N N . GLU A 1 318 ? 9.968 -18.166 4.871 1.00 97.44 318 GLU A N 1
ATOM 2538 C CA . GLU A 1 318 ? 10.919 -19.229 5.221 1.00 97.44 318 GLU A CA 1
ATOM 2539 C C . GLU A 1 318 ? 10.259 -20.616 5.193 1.00 97.44 318 GLU A C 1
ATOM 2541 O O . GLU A 1 318 ? 10.749 -21.522 4.521 1.00 97.44 318 GLU A O 1
ATOM 2546 N N . ASN A 1 319 ? 9.104 -20.769 5.849 1.00 97.00 319 ASN A N 1
ATOM 2547 C CA . ASN A 1 319 ? 8.379 -22.043 5.896 1.00 97.00 319 ASN A CA 1
ATOM 2548 C C . ASN A 1 319 ? 7.932 -22.542 4.515 1.00 97.00 319 ASN A C 1
ATOM 2550 O O . ASN A 1 319 ? 7.835 -23.750 4.307 1.00 97.00 319 ASN A O 1
ATOM 2554 N N . ASN A 1 320 ? 7.648 -21.623 3.593 1.00 95.25 320 ASN A N 1
ATOM 2555 C CA . ASN A 1 320 ? 7.167 -21.941 2.253 1.00 95.25 320 ASN A CA 1
ATOM 2556 C C . ASN A 1 320 ? 8.288 -21.938 1.199 1.00 95.25 320 ASN A C 1
ATOM 2558 O O . ASN A 1 320 ? 8.006 -22.182 0.029 1.00 95.25 320 ASN A O 1
ATOM 2562 N N . GLY A 1 321 ? 9.539 -21.658 1.584 1.00 96.06 321 GLY A N 1
ATOM 2563 C CA . GLY A 1 321 ? 10.663 -21.543 0.650 1.00 96.06 321 GLY A CA 1
ATOM 2564 C C . GLY A 1 321 ? 10.509 -20.403 -0.363 1.00 96.06 321 GLY A C 1
ATOM 2565 O O . GLY A 1 321 ? 10.973 -20.532 -1.492 1.00 96.06 321 GLY A O 1
ATOM 2566 N N . ILE A 1 322 ? 9.827 -19.319 0.018 1.00 95.50 322 ILE A N 1
ATOM 2567 C CA . ILE A 1 322 ? 9.600 -18.145 -0.830 1.00 95.50 322 ILE A CA 1
ATOM 2568 C C . ILE A 1 322 ? 10.731 -17.148 -0.587 1.00 95.50 322 ILE A C 1
ATOM 2570 O O . ILE A 1 322 ? 10.880 -16.646 0.528 1.00 95.50 322 ILE A O 1
ATOM 2574 N N . ASP A 1 323 ? 11.487 -16.837 -1.636 1.00 93.50 323 ASP A N 1
ATOM 2575 C CA . ASP A 1 323 ? 12.416 -15.709 -1.651 1.00 93.50 323 ASP A CA 1
ATOM 2576 C C . ASP A 1 323 ? 11.747 -14.500 -2.311 1.00 93.50 323 ASP A C 1
ATOM 2578 O O . ASP A 1 323 ? 10.990 -14.658 -3.270 1.00 93.50 323 ASP A O 1
ATOM 2582 N N . VAL A 1 324 ? 11.985 -13.310 -1.764 1.00 93.06 324 VAL A N 1
ATOM 2583 C CA . VAL A 1 324 ? 11.367 -12.063 -2.229 1.00 93.06 324 VAL A CA 1
ATOM 2584 C C . VAL A 1 324 ? 12.469 -11.064 -2.553 1.00 93.06 324 VAL A C 1
ATOM 2586 O O . VAL A 1 324 ? 13.243 -10.668 -1.680 1.00 93.06 324 VAL A O 1
ATOM 2589 N N . GLU A 1 325 ? 12.511 -10.646 -3.814 1.00 92.12 325 GLU A N 1
ATOM 2590 C CA . GLU A 1 325 ? 13.383 -9.596 -4.320 1.00 92.12 325 GLU A CA 1
ATOM 2591 C C . GLU A 1 325 ? 13.141 -8.269 -3.596 1.00 92.12 325 GLU A C 1
ATOM 2593 O O . GLU A 1 325 ? 12.013 -7.915 -3.248 1.00 92.12 325 GLU A O 1
ATOM 2598 N N . ARG A 1 326 ? 14.228 -7.526 -3.376 1.00 90.75 326 ARG A N 1
ATOM 2599 C CA . ARG A 1 326 ? 14.178 -6.174 -2.815 1.00 90.75 326 ARG A CA 1
ATOM 2600 C C . ARG A 1 326 ? 13.972 -5.160 -3.927 1.00 90.75 326 ARG A C 1
ATOM 2602 O O . ARG A 1 326 ? 14.525 -5.336 -5.010 1.00 90.75 326 ARG A O 1
ATOM 2609 N N . ALA A 1 327 ? 13.291 -4.063 -3.606 1.00 90.62 327 ALA A N 1
ATOM 2610 C CA . ALA A 1 327 ? 13.111 -2.963 -4.540 1.00 90.62 327 ALA A CA 1
ATOM 2611 C C . ALA A 1 327 ? 14.448 -2.473 -5.130 1.00 90.62 327 ALA A C 1
ATOM 2613 O O . ALA A 1 327 ? 15.377 -2.146 -4.375 1.00 90.62 327 ALA A O 1
ATOM 2614 N N . PRO A 1 328 ? 14.553 -2.386 -6.469 1.00 90.38 328 PRO A N 1
ATOM 2615 C CA . PRO A 1 328 ? 15.685 -1.749 -7.120 1.00 90.38 328 PRO A CA 1
ATOM 2616 C C . PRO A 1 328 ? 15.815 -0.277 -6.681 1.00 90.38 328 PRO A C 1
ATOM 2618 O O . PRO A 1 328 ? 14.797 0.412 -6.541 1.00 90.38 328 PRO A O 1
ATOM 2621 N N . PRO A 1 329 ? 17.039 0.250 -6.480 1.00 86.06 329 PRO A N 1
ATOM 2622 C CA . PRO A 1 329 ? 17.254 1.651 -6.102 1.00 86.06 329 PRO A CA 1
ATOM 2623 C C . PRO A 1 329 ? 16.588 2.668 -7.037 1.00 86.06 329 PRO A C 1
ATOM 2625 O O . PRO A 1 329 ? 16.227 3.765 -6.613 1.00 86.06 329 PRO A O 1
ATOM 2628 N N . GLU A 1 330 ? 16.418 2.317 -8.305 1.00 87.44 330 GLU A N 1
ATOM 2629 C CA . GLU A 1 330 ? 15.795 3.132 -9.341 1.00 87.44 330 GLU A CA 1
ATOM 2630 C C . GLU A 1 330 ? 14.303 3.382 -9.064 1.00 87.44 330 GLU A C 1
ATOM 2632 O O . GLU A 1 330 ? 13.796 4.476 -9.320 1.00 87.44 330 GLU A O 1
ATOM 2637 N N . VAL A 1 331 ? 13.607 2.426 -8.439 1.00 89.31 331 VAL A N 1
ATOM 2638 C CA . VAL A 1 331 ? 12.192 2.573 -8.051 1.00 89.31 331 VAL A CA 1
ATOM 2639 C C . VAL A 1 331 ? 12.024 3.677 -7.002 1.00 89.31 331 VAL A C 1
ATOM 2641 O O . VAL A 1 331 ? 11.057 4.440 -7.054 1.00 89.31 331 VAL A O 1
ATOM 2644 N N . LYS A 1 332 ? 13.007 3.862 -6.108 1.00 88.31 332 LYS A N 1
ATOM 2645 C CA . LYS A 1 332 ? 13.018 4.976 -5.143 1.00 88.31 332 LYS A CA 1
ATOM 2646 C C . LYS A 1 332 ? 12.969 6.339 -5.836 1.00 88.31 332 LYS A C 1
ATOM 2648 O O . LYS A 1 332 ? 12.315 7.270 -5.357 1.00 88.31 332 LYS A O 1
ATOM 2653 N N . GLN A 1 333 ? 13.685 6.481 -6.950 1.00 87.94 333 GLN A N 1
ATOM 2654 C CA . GLN A 1 333 ? 13.733 7.745 -7.686 1.00 87.94 333 GLN A CA 1
ATOM 2655 C C . GLN A 1 333 ? 12.364 8.051 -8.299 1.00 87.94 333 GLN A C 1
ATOM 2657 O O . GLN A 1 333 ? 11.860 9.159 -8.138 1.00 87.94 333 GLN A O 1
ATOM 2662 N N . LEU A 1 334 ? 11.695 7.045 -8.866 1.00 89.19 334 LEU A N 1
ATOM 2663 C CA . LEU A 1 334 ? 10.332 7.179 -9.397 1.00 89.19 334 LEU A CA 1
ATOM 2664 C C 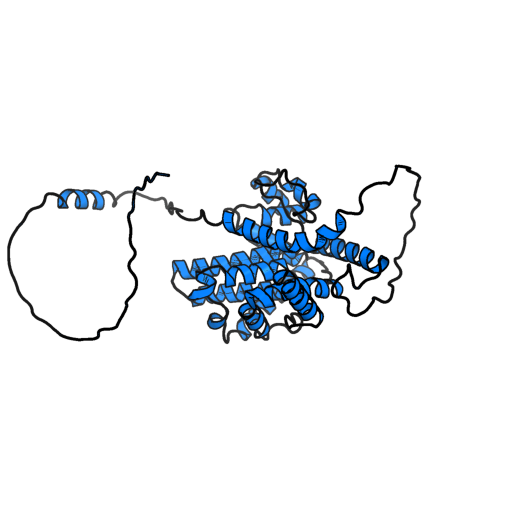. LEU A 1 334 ? 9.311 7.528 -8.304 1.00 89.19 334 LEU A C 1
ATOM 2666 O O . LEU A 1 334 ? 8.453 8.391 -8.500 1.00 89.19 334 LEU A O 1
ATOM 2670 N N . PHE A 1 335 ? 9.453 6.933 -7.120 1.00 92.25 335 PHE A N 1
ATOM 2671 C CA . PHE A 1 335 ? 8.614 7.230 -5.959 1.00 92.25 335 PHE A CA 1
ATOM 2672 C C . PHE A 1 335 ? 8.727 8.690 -5.483 1.00 92.25 335 PHE A C 1
ATOM 2674 O O . PHE A 1 335 ? 7.768 9.250 -4.944 1.00 92.25 335 PHE A O 1
ATOM 2681 N N . SER A 1 336 ? 9.852 9.365 -5.752 1.00 91.75 336 SER A N 1
ATOM 2682 C CA . SER A 1 336 ? 10.055 10.779 -5.388 1.00 91.75 336 SER A CA 1
ATOM 2683 C C . SER A 1 336 ? 9.031 11.712 -6.044 1.00 91.75 336 SER A C 1
ATOM 2685 O O . SER A 1 336 ? 8.664 12.735 -5.461 1.00 91.75 336 SER A O 1
ATOM 2687 N N . ARG A 1 337 ? 8.511 11.349 -7.222 1.00 91.75 337 ARG A N 1
ATOM 2688 C CA . ARG A 1 337 ? 7.429 12.084 -7.890 1.00 91.75 337 ARG A CA 1
ATOM 2689 C C . ARG A 1 337 ? 6.133 12.056 -7.079 1.00 91.75 337 ARG A C 1
ATOM 2691 O O . ARG A 1 337 ? 5.461 13.080 -6.954 1.00 91.75 337 ARG A O 1
ATOM 2698 N N . VAL A 1 338 ? 5.790 10.895 -6.527 1.00 92.62 338 VAL A N 1
ATOM 2699 C CA . VAL A 1 338 ? 4.580 10.699 -5.716 1.00 92.62 338 VAL A CA 1
ATOM 2700 C C . VAL A 1 338 ? 4.712 11.464 -4.402 1.00 92.62 338 VAL A C 1
ATOM 2702 O O . VAL A 1 338 ? 3.809 12.218 -4.035 1.00 92.62 338 VAL A O 1
ATOM 2705 N N . LEU A 1 339 ? 5.878 11.376 -3.753 1.00 92.81 339 LEU A N 1
ATOM 2706 C CA . LEU A 1 339 ? 6.182 12.176 -2.564 1.00 92.81 339 LEU A CA 1
ATOM 2707 C C . LEU A 1 339 ? 6.063 13.676 -2.827 1.00 92.81 339 LEU A C 1
ATOM 2709 O O . LEU A 1 339 ? 5.467 14.387 -2.023 1.00 92.81 339 LEU A O 1
ATOM 2713 N N . ALA A 1 340 ? 6.582 14.165 -3.954 1.00 93.75 340 ALA A N 1
ATOM 2714 C CA . ALA A 1 340 ? 6.488 15.575 -4.314 1.00 93.75 340 ALA A CA 1
ATOM 2715 C C . ALA A 1 340 ? 5.036 16.052 -4.438 1.00 93.75 340 ALA A C 1
ATOM 2717 O O . ALA A 1 340 ? 4.719 17.153 -3.990 1.00 93.75 340 ALA A O 1
ATOM 2718 N N . SER A 1 341 ? 4.142 15.223 -4.988 1.00 93.06 341 SER A N 1
ATOM 2719 C CA . SER A 1 341 ? 2.710 15.533 -5.033 1.00 93.06 341 SER A CA 1
ATOM 2720 C C . SER A 1 341 ? 2.139 15.710 -3.623 1.00 93.06 341 SER A C 1
ATOM 2722 O O . SER A 1 341 ? 1.529 16.741 -3.336 1.00 93.06 341 SER A O 1
ATOM 2724 N N . PHE A 1 342 ? 2.403 14.768 -2.712 1.00 93.00 342 PHE A N 1
ATOM 2725 C CA . PHE A 1 342 ? 1.877 14.838 -1.346 1.00 93.00 342 PHE A CA 1
ATOM 2726 C C . PHE A 1 342 ? 2.526 15.916 -0.483 1.00 93.00 342 PHE A C 1
ATOM 2728 O O . PHE A 1 342 ? 1.847 16.525 0.336 1.00 93.00 342 PHE A O 1
ATOM 2735 N N . TYR A 1 343 ? 3.797 16.243 -0.695 1.00 92.50 343 TYR A N 1
ATOM 2736 C CA . TYR A 1 343 ? 4.408 17.405 -0.050 1.00 92.50 343 TYR A CA 1
ATOM 2737 C C . TYR A 1 343 ? 3.740 18.725 -0.451 1.00 92.50 343 TYR A C 1
ATOM 2739 O O . TYR A 1 343 ? 3.784 19.687 0.319 1.00 92.50 343 TYR A O 1
ATOM 2747 N N . ARG A 1 344 ? 3.102 18.784 -1.627 1.00 90.81 344 ARG A N 1
ATOM 2748 C CA . ARG A 1 344 ? 2.344 19.960 -2.071 1.00 90.81 344 ARG A CA 1
ATOM 2749 C C . ARG A 1 344 ? 0.904 19.973 -1.568 1.00 90.81 344 ARG A C 1
ATOM 2751 O O . ARG A 1 344 ? 0.430 21.046 -1.204 1.00 90.81 344 ARG A O 1
ATOM 2758 N N . SER A 1 345 ? 0.215 18.832 -1.550 1.00 90.88 345 SER A N 1
ATOM 2759 C CA . SER A 1 345 ? -1.211 18.765 -1.194 1.00 90.88 345 SER A CA 1
ATOM 2760 C C . SER A 1 345 ? -1.485 18.422 0.274 1.00 90.88 345 SER A C 1
ATOM 2762 O O . SER A 1 345 ? -2.418 18.962 0.858 1.00 90.88 345 SER A O 1
ATOM 2764 N N . ASP A 1 346 ? -0.658 17.572 0.886 1.00 92.81 346 ASP A N 1
ATOM 2765 C CA . ASP A 1 346 ? -0.945 16.861 2.141 1.00 92.81 346 ASP A CA 1
ATOM 2766 C C . ASP A 1 346 ? 0.270 16.820 3.085 1.00 92.81 346 ASP A C 1
ATOM 2768 O O . ASP A 1 346 ? 0.489 15.860 3.829 1.00 92.81 346 ASP A O 1
ATOM 2772 N N . ARG A 1 347 ? 1.074 17.890 3.072 1.00 91.94 347 ARG A N 1
ATOM 2773 C CA . ARG A 1 347 ? 2.352 17.992 3.796 1.00 91.94 347 ARG A CA 1
ATOM 2774 C C . ARG A 1 347 ? 2.285 17.535 5.254 1.00 91.94 347 ARG A C 1
ATOM 2776 O O . ARG A 1 347 ? 3.170 16.814 5.695 1.00 91.94 347 ARG A O 1
ATOM 2783 N N . ASN A 1 348 ? 1.235 17.921 5.978 1.00 91.38 348 ASN A N 1
ATOM 2784 C CA . ASN A 1 348 ? 1.082 17.586 7.397 1.00 91.38 348 ASN A CA 1
ATOM 2785 C C . ASN A 1 348 ? 1.021 16.069 7.636 1.00 91.38 348 ASN A C 1
ATOM 2787 O O . ASN A 1 348 ? 1.552 15.591 8.634 1.00 91.38 348 ASN A O 1
ATOM 2791 N N . VAL A 1 349 ? 0.397 15.312 6.725 1.00 92.00 349 VAL A N 1
ATOM 2792 C CA . VAL A 1 349 ? 0.308 13.848 6.828 1.00 92.00 349 VAL A CA 1
ATOM 2793 C C . VAL A 1 349 ? 1.674 13.218 6.557 1.00 92.00 349 VAL A C 1
ATOM 2795 O O . VAL A 1 349 ? 2.084 12.312 7.276 1.00 92.00 349 VAL A O 1
ATOM 2798 N N . ILE A 1 350 ? 2.416 13.723 5.567 1.00 92.25 350 ILE A N 1
ATOM 2799 C CA . ILE A 1 350 ? 3.769 13.234 5.254 1.00 92.25 350 ILE A CA 1
ATOM 2800 C C . ILE A 1 350 ? 4.763 13.548 6.379 1.00 92.25 350 ILE A C 1
ATOM 2802 O O . ILE A 1 350 ? 5.555 12.688 6.759 1.00 92.25 350 ILE A O 1
ATOM 2806 N N . GLU A 1 351 ? 4.723 14.757 6.941 1.00 89.44 351 GLU A N 1
ATOM 2807 C CA . GLU A 1 351 ? 5.569 15.134 8.082 1.00 89.44 351 GLU A CA 1
ATOM 2808 C C . GLU A 1 351 ? 5.264 14.271 9.308 1.00 89.44 351 GLU A C 1
ATOM 2810 O O . GLU A 1 351 ? 6.186 13.750 9.926 1.00 89.44 351 GLU A O 1
ATOM 2815 N N . GLN A 1 352 ? 3.985 14.010 9.587 1.00 88.12 352 GLN A N 1
ATOM 2816 C CA . GLN A 1 352 ? 3.598 13.085 10.648 1.00 88.12 352 GLN A CA 1
ATOM 2817 C C . GLN A 1 352 ? 4.176 11.676 10.431 1.00 88.12 352 GLN A C 1
ATOM 2819 O O . GLN A 1 352 ? 4.668 11.059 11.373 1.00 88.12 352 GLN A O 1
ATOM 2824 N N . LEU A 1 353 ? 4.113 11.149 9.205 1.00 90.00 353 LEU A N 1
ATOM 2825 C CA . LEU A 1 353 ? 4.668 9.830 8.901 1.00 90.00 353 LEU A CA 1
ATOM 2826 C C . LEU A 1 353 ? 6.190 9.778 9.106 1.00 90.00 353 LEU A C 1
ATOM 2828 O O . LEU A 1 353 ? 6.689 8.758 9.571 1.00 90.00 353 LEU A O 1
ATOM 2832 N N . ASN A 1 354 ? 6.903 10.869 8.810 1.00 87.38 354 ASN A N 1
ATOM 2833 C CA . ASN A 1 354 ? 8.340 11.006 9.079 1.00 87.38 354 ASN A CA 1
ATOM 2834 C C . ASN A 1 354 ? 8.675 11.103 10.577 1.00 87.38 354 ASN A C 1
ATOM 2836 O O . ASN A 1 354 ? 9.768 10.709 10.983 1.00 87.38 354 ASN A O 1
ATOM 2840 N N . ASP A 1 355 ? 7.768 11.637 11.400 1.00 85.25 355 ASP A N 1
ATOM 2841 C CA . ASP A 1 355 ? 7.993 11.787 12.843 1.00 85.25 355 ASP A CA 1
ATOM 2842 C C . ASP A 1 355 ? 7.989 10.438 13.584 1.00 85.25 355 ASP A C 1
ATOM 2844 O O . ASP A 1 355 ? 8.628 10.291 14.632 1.00 85.25 355 ASP A O 1
ATOM 2848 N N . PHE A 1 356 ? 7.304 9.431 13.037 1.00 83.88 356 PHE A N 1
ATOM 2849 C CA . PHE A 1 356 ? 7.307 8.079 13.582 1.00 83.88 356 PHE A CA 1
ATOM 2850 C C . PHE A 1 356 ? 8.685 7.422 13.404 1.00 83.88 356 PHE A C 1
ATOM 2852 O O . PHE A 1 356 ? 9.142 7.140 12.300 1.00 83.88 356 PHE A O 1
ATOM 2859 N N . LYS A 1 357 ? 9.340 7.083 14.518 1.00 67.50 357 LYS A N 1
ATOM 2860 C CA . LYS A 1 357 ? 10.717 6.542 14.550 1.00 67.50 357 LYS A CA 1
ATOM 2861 C C . LYS A 1 357 ? 10.852 5.077 14.113 1.00 67.50 357 LYS A C 1
ATOM 2863 O O . LYS A 1 357 ? 11.840 4.422 14.442 1.00 67.50 357 LYS A O 1
ATOM 2868 N N . THR A 1 358 ? 9.853 4.539 13.426 1.00 63.06 358 THR A N 1
ATOM 2869 C CA . THR A 1 358 ? 9.684 3.097 13.242 1.00 63.06 358 THR A CA 1
ATOM 2870 C C . THR A 1 358 ? 10.600 2.506 12.174 1.00 63.06 358 THR A C 1
ATOM 2872 O O . THR A 1 358 ? 11.000 1.351 12.311 1.00 63.06 358 THR A O 1
ATOM 2875 N N . ILE A 1 359 ? 10.981 3.267 11.139 1.00 57.47 359 ILE A N 1
ATOM 2876 C CA . ILE A 1 359 ? 11.802 2.744 10.038 1.00 57.47 359 ILE A CA 1
ATOM 2877 C C . ILE A 1 359 ? 12.865 3.759 9.592 1.00 57.47 359 ILE A C 1
ATOM 2879 O O . ILE A 1 359 ? 12.548 4.900 9.281 1.00 57.47 359 ILE A O 1
ATOM 2883 N N . SER A 1 360 ? 14.132 3.330 9.492 1.00 54.69 360 SER A N 1
ATOM 2884 C CA . SER A 1 360 ? 15.209 4.138 8.892 1.00 54.69 360 SER A CA 1
ATOM 2885 C C . SER A 1 360 ? 15.276 4.070 7.356 1.00 54.69 360 SER A C 1
ATOM 2887 O O . SER A 1 360 ? 16.016 4.842 6.755 1.00 54.69 360 SER A O 1
ATOM 2889 N N . SER A 1 361 ? 14.602 3.107 6.716 1.00 50.47 361 SER A N 1
ATOM 2890 C CA . SER A 1 361 ? 14.594 2.892 5.258 1.00 50.47 361 SER A CA 1
ATOM 2891 C C . SER A 1 361 ? 13.481 3.654 4.532 1.00 50.47 361 SER A C 1
ATOM 2893 O O . SER A 1 361 ? 13.666 4.006 3.367 1.00 50.47 361 SER A O 1
ATOM 2895 N N . ALA A 1 362 ? 12.378 3.975 5.215 1.00 59.56 362 ALA A N 1
ATOM 2896 C CA . ALA A 1 362 ? 11.292 4.806 4.700 1.00 59.56 362 ALA A CA 1
ATOM 2897 C C . ALA A 1 362 ? 11.600 6.297 4.913 1.00 59.56 362 ALA A C 1
ATOM 2899 O O . ALA A 1 362 ? 10.853 7.013 5.571 1.00 59.56 362 ALA A O 1
ATOM 2900 N N . ASP A 1 363 ? 12.741 6.758 4.398 1.00 71.12 363 ASP A N 1
ATOM 2901 C CA . ASP A 1 363 ? 13.064 8.182 4.382 1.00 71.12 363 ASP A CA 1
ATOM 2902 C C . ASP A 1 363 ? 12.094 8.899 3.432 1.00 71.12 363 ASP A C 1
ATOM 2904 O O . ASP A 1 363 ? 12.316 8.943 2.218 1.00 71.12 363 ASP A O 1
ATOM 2908 N N . LEU A 1 364 ? 10.989 9.409 3.986 1.00 84.06 364 LEU A N 1
ATOM 2909 C CA . LEU A 1 364 ? 10.024 10.232 3.261 1.00 84.06 364 LEU A CA 1
ATOM 2910 C C . LEU A 1 364 ? 10.438 11.699 3.280 1.00 84.06 364 LEU A C 1
ATOM 2912 O O . LEU A 1 364 ? 9.607 12.534 2.942 1.00 84.06 364 LEU A O 1
ATOM 2916 N N . SER A 1 365 ? 11.660 12.045 3.704 1.00 82.44 365 SER A N 1
ATOM 2917 C CA . SER A 1 365 ? 12.124 13.427 3.677 1.00 82.44 365 SER A CA 1
ATOM 2918 C C . SER A 1 365 ? 12.251 13.953 2.245 1.00 82.44 365 SER A C 1
ATOM 2920 O O . SER A 1 365 ? 12.284 13.216 1.252 1.00 82.44 365 SER A O 1
ATOM 2922 N N . VAL A 1 366 ? 12.307 15.279 2.125 1.00 83.25 366 VAL A N 1
ATOM 2923 C CA . VAL A 1 366 ? 12.477 15.938 0.832 1.00 83.25 366 VAL A C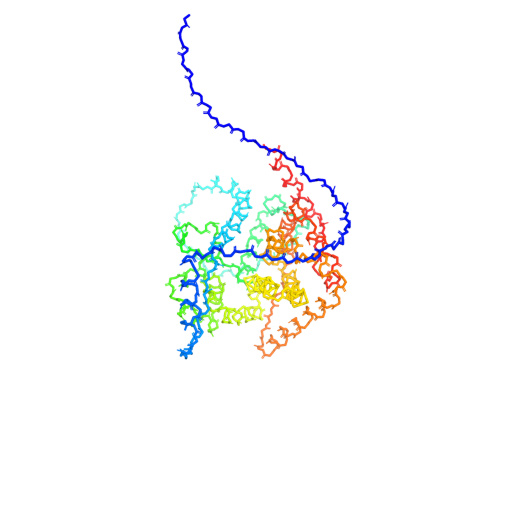A 1
ATOM 2924 C C . VAL A 1 366 ? 13.900 15.698 0.324 1.00 83.25 366 VAL A C 1
ATOM 2926 O O . VAL A 1 366 ? 14.850 16.373 0.721 1.00 83.25 366 VAL A O 1
ATOM 2929 N N . SER A 1 367 ? 14.041 14.725 -0.574 1.00 88.06 367 SER A N 1
ATOM 2930 C CA . SER A 1 367 ? 15.273 14.480 -1.322 1.00 88.06 367 SER A CA 1
ATOM 2931 C C . SER A 1 367 ? 15.488 15.540 -2.419 1.00 88.06 367 SER A C 1
ATOM 2933 O O . SER A 1 367 ? 14.530 16.209 -2.820 1.00 88.06 367 SER A O 1
ATOM 2935 N N . PRO A 1 368 ? 16.701 15.658 -2.997 1.00 89.69 368 PRO A N 1
ATOM 2936 C CA . PRO A 1 368 ? 16.928 16.514 -4.165 1.00 89.69 368 PRO A CA 1
ATOM 2937 C C . PRO A 1 368 ? 15.987 16.219 -5.345 1.00 89.69 368 PRO A C 1
ATOM 2939 O O . PRO A 1 368 ? 15.556 17.149 -6.026 1.00 89.69 368 PRO A O 1
ATOM 2942 N N . CYS A 1 369 ? 15.620 14.951 -5.576 1.00 90.12 369 CYS A N 1
ATOM 2943 C CA . CYS A 1 369 ? 14.648 14.611 -6.616 1.00 90.12 369 CYS A CA 1
ATOM 2944 C C . CYS A 1 369 ? 13.228 15.025 -6.251 1.00 90.12 369 CYS A C 1
ATOM 2946 O O . CYS A 1 369 ? 12.518 15.574 -7.094 1.00 90.12 369 CYS A O 1
ATOM 2948 N N . THR A 1 370 ? 12.828 14.830 -4.994 1.00 91.19 370 THR A N 1
ATOM 2949 C CA . THR A 1 370 ? 11.532 15.298 -4.493 1.00 91.19 370 THR A CA 1
ATOM 2950 C C . THR A 1 370 ? 11.401 16.813 -4.686 1.00 91.19 370 THR A C 1
ATOM 2952 O O . THR A 1 370 ? 10.396 17.271 -5.225 1.00 91.19 370 THR A O 1
ATOM 2955 N N . GLU A 1 371 ? 12.436 17.588 -4.348 1.00 92.56 371 GLU A N 1
ATOM 2956 C CA . GLU A 1 371 ? 12.461 19.047 -4.541 1.00 92.56 371 GLU A CA 1
ATOM 2957 C C . GLU A 1 371 ? 12.329 19.433 -6.024 1.00 92.56 371 GLU A C 1
ATOM 2959 O O . GLU A 1 371 ? 11.459 20.230 -6.380 1.00 92.56 371 GLU A O 1
ATOM 2964 N N . ARG A 1 372 ? 13.108 18.809 -6.925 1.00 92.94 372 ARG A N 1
ATOM 2965 C CA . ARG A 1 372 ? 13.003 19.057 -8.379 1.00 92.94 372 ARG A CA 1
ATOM 2966 C C . ARG A 1 372 ? 11.590 18.788 -8.911 1.00 92.94 372 ARG A C 1
ATOM 2968 O O . ARG A 1 372 ? 11.092 19.539 -9.755 1.00 92.94 372 ARG A O 1
ATOM 2975 N N . HIS A 1 373 ? 10.924 17.739 -8.429 1.00 93.81 373 HIS A N 1
ATOM 2976 C CA . HIS A 1 373 ? 9.531 17.466 -8.787 1.00 93.81 373 HIS A CA 1
ATOM 2977 C C . HIS A 1 373 ? 8.567 18.523 -8.226 1.00 93.81 373 HIS A C 1
ATOM 2979 O O . HIS A 1 373 ? 7.685 18.969 -8.964 1.00 93.81 373 HIS A O 1
ATOM 2985 N N . ILE A 1 374 ? 8.742 18.972 -6.976 1.00 92.94 374 ILE A N 1
ATOM 2986 C CA . ILE A 1 374 ? 7.938 20.055 -6.379 1.00 92.94 374 ILE A CA 1
ATOM 2987 C C . ILE A 1 374 ? 8.055 21.327 -7.227 1.00 92.94 374 ILE A C 1
ATOM 2989 O O . ILE A 1 374 ? 7.033 21.899 -7.618 1.00 92.94 374 ILE A O 1
ATOM 2993 N N . GLU A 1 375 ? 9.276 21.737 -7.577 1.00 93.50 375 GLU A N 1
ATOM 2994 C CA . GLU A 1 375 ? 9.526 22.913 -8.417 1.00 93.50 375 GLU A CA 1
ATOM 2995 C C . GLU A 1 375 ? 8.829 22.813 -9.779 1.00 93.50 375 GLU A C 1
ATOM 2997 O O . GLU A 1 375 ? 8.257 23.793 -10.268 1.00 93.50 375 GLU A O 1
ATOM 3002 N N . ARG A 1 376 ? 8.856 21.632 -10.410 1.00 92.12 376 ARG A N 1
ATOM 3003 C CA . ARG A 1 376 ? 8.187 21.403 -11.697 1.00 92.12 376 ARG A CA 1
ATOM 3004 C C . ARG A 1 376 ? 6.672 21.524 -11.575 1.00 92.12 376 ARG A C 1
ATOM 3006 O O . ARG A 1 376 ? 6.059 22.192 -12.404 1.00 92.12 376 ARG A O 1
ATOM 3013 N N . LEU A 1 377 ? 6.077 20.924 -10.546 1.00 90.56 377 LEU A N 1
ATOM 3014 C CA . LEU A 1 377 ? 4.636 21.013 -10.301 1.00 90.56 377 LEU A CA 1
ATOM 3015 C C . LEU A 1 377 ? 4.197 22.470 -10.072 1.00 90.56 377 LEU A C 1
ATOM 3017 O O . LEU A 1 377 ? 3.192 22.901 -10.631 1.00 90.56 377 LEU A O 1
ATOM 3021 N N . VAL A 1 378 ? 4.990 23.260 -9.338 1.00 91.12 378 VAL A N 1
ATOM 3022 C CA . VAL A 1 378 ? 4.747 24.703 -9.157 1.00 91.12 378 VAL A CA 1
ATOM 3023 C C . VAL A 1 378 ? 4.826 25.462 -10.484 1.00 91.12 378 VAL A C 1
ATOM 3025 O O . VAL A 1 378 ? 4.015 26.353 -10.729 1.00 91.12 378 VAL A O 1
ATOM 3028 N N . LYS A 1 379 ? 5.783 25.138 -11.363 1.00 90.81 379 LYS A N 1
ATOM 3029 C CA . LYS A 1 379 ? 5.886 25.781 -12.686 1.00 90.81 379 LYS A CA 1
ATOM 3030 C C . LYS A 1 379 ? 4.664 25.496 -13.560 1.00 90.81 379 LYS A C 1
ATOM 3032 O O . LYS A 1 379 ? 4.200 26.417 -14.219 1.00 90.81 379 LYS A O 1
ATOM 3037 N N . ILE A 1 380 ? 4.153 24.264 -13.543 1.00 88.88 380 ILE A N 1
ATOM 3038 C CA . ILE A 1 380 ? 2.985 23.851 -14.338 1.00 88.88 380 ILE A CA 1
ATOM 3039 C C . ILE A 1 380 ? 1.716 24.591 -13.896 1.00 88.88 380 ILE A C 1
ATOM 3041 O O . ILE A 1 380 ? 0.935 24.997 -14.742 1.00 88.88 380 ILE A O 1
ATOM 3045 N N . GLU A 1 381 ? 1.511 24.814 -12.596 1.00 82.31 381 GLU A N 1
ATOM 3046 C CA . GLU A 1 381 ? 0.313 25.515 -12.097 1.00 82.31 381 GLU A CA 1
ATOM 3047 C C . GLU A 1 381 ? 0.292 27.023 -12.360 1.00 82.31 381 GLU A C 1
ATOM 3049 O O . GLU A 1 381 ? -0.769 27.642 -12.326 1.00 82.31 381 GLU A O 1
ATOM 3054 N N . ASN A 1 382 ? 1.464 27.623 -12.563 1.00 82.88 382 ASN A N 1
ATOM 3055 C CA . ASN A 1 382 ? 1.592 29.053 -12.841 1.00 82.88 382 ASN A CA 1
ATOM 3056 C C . ASN A 1 382 ? 1.519 29.382 -14.344 1.00 82.88 382 ASN A C 1
ATOM 3058 O O . ASN A 1 382 ? 1.651 30.554 -14.709 1.00 82.88 382 ASN A O 1
ATOM 3062 N N . GLN A 1 383 ? 1.355 28.368 -15.197 1.00 80.06 383 GLN A N 1
ATOM 3063 C CA . GLN A 1 383 ? 1.090 28.492 -16.632 1.00 80.06 383 GLN A CA 1
ATOM 3064 C C . GLN A 1 383 ? -0.412 28.394 -16.885 1.00 80.06 383 GLN A C 1
ATOM 3066 O O . GLN A 1 383 ? -0.894 29.169 -17.744 1.00 80.06 383 GLN A O 1
#

Foldseek 3Di:
DDDDDDDDDDDDDDDDDDDDDDDDDDDDDDDDDDDDDDPPPVVVVVVVVVPDDDDDDDDDDPPDDPPPVVVVVVVLVVLVVVLVVPCVVVPPDDDDDDDDDDDDDDDPPPPDDDPDPPDDLDLVPRDDPVVSVVLVVLVLVLCVQLVVFAADDPVCLVPDCSSTPNPVLQVVLNPDDLVVLLVVLVDPRLSSLSNCLRPHDPVCLVSNLVSLLVCVLQNNNQSSLLSLLLVLQVQLVVVCVVPVDLVSSLVSNLSSLLSLVVCLQQLRLSSVCSNQCCCCPPPCNVPVVPCLVSCVPVLVVSLVSNCVSVVVSVVSCVVVVRDHDGHDPSSVSVSLLSLLVCCVVPVSVLVSSCVRPRDPSSPSDCDPSNVVNNVVVVVVVVD

Secondary structure (DSSP, 8-state):
--------------------------------------TTHHHHHHHHTTSSS-------------STHHHHHHHHHHHHHHHHHHHTTTTT-------------------------TT-S-HHHHS-HHHHHHHHHHHHHHHHHHT--PPPPTTSTTS-GGGSTTHHHHGGGTTS-HHHHHHHHTTT-HHHHHHHHHH--GGGHHHHHHHHHHHHHHT--HHHHHHHHHHHHHHHHHHHHHH--HHHHHHHHHHHHHHHHHHHHTT-HHHHHHHHHHHHH-HIIIIIS-HHHHSTT-HHHHHHHHHHHHHHHHHHHHHHT---PPPPHHHHHHHHHHHHHHHHH-HHHHHHHHH-TT-SS---S--HHHHHHHHHHHHHHT-

Organism: NCBI:txid1431249

Radius of gyration: 28.77 Å; Cα contacts (8 Å, |Δi|>4): 320; chains: 1; bounding box: 86×76×85 Å

Mean predicted aligned error: 15.16 Å